Protein AF-A0A538KHG0-F1 (afdb_monomer_lite)

Secondary structure (DSSP, 8-state):
--PPPP------------PPP--PPPPEEEEEEET-TT-EEEEE-TTS--EEEEPPTTSEEEEE--TT-EEEEEEEE-TTSBEEEEEE-EE-SSSEEE-EEESS-EEEEEEEE-SSSEEE---GGGB--SS-EEB-TTS-BTTTTTTT----TT--HHHHHTTT-SGGGSTT--SS-SS--GGG-S-TT-SSS-GGG-TTS----TTEEEEEEEEGGG---TTTS---HHHHHHHHHHHEEEEEEE-SGGGTTPPEEEEEEE-TT-TTTSTTT---EE-SSTTS-GGGTTSBGGG--SSSSSSPEEPEEEEEETTEEEEEEEEE----TTT--TTBEEEEEEEETT--EEEEEE--S--BPPPEEEEETTEEP-SS--TTSTTBTTB-EE-SSSEEEEEEEPPEEPPPBTB-S-EE--S-EEEE--EETTS-S------GGGEES--TTEEEPP--S-HHHHHHS-EEE-PPPBS--TT-EEEEEEEHHHHHHHTT---TT-EEEEEEEEE---BTTB--EEEEEEEEE-TTPPP----S----S--------SSPPP-EEEEEEEEEEETTEEEEEEEEEE-SSSPBPSEEEEEEETTEEEEEEE--B-TT-EEEEEEEESS-STT-EEEEETTTT--S--S-TTSSEEEEE-

pLDDT: mean 82.91, std 17.17, range [23.83, 98.44]

Foldseek 3Di:
DDDDDDDDDDDDDDDDPPDDPDDDPAFWEWEFEAPQQQKKKWWAAQLQQIDIDGQHRRRIDIGGQDPRLAFTFIWIAHLQLFTQATEFLADLDPQWTFGGFRSGHFYQYYWYDDRQYIYTPTDPNGTDNPAIAGHDPVHHQQCRLQLALAQAPPQPQVVQVVVQDALSRGQQPQRSRSRHGQQSHQCSSRRNHGLLLDPVHSHHFQQKAKEFADALLLFDACLQDNDDQQNQQQSLLFGIKIKRWHPCVNVVPFDFPWKFKCLRNQQQFHFPRHVKAFALDLQDDPVRHRPRQNVCDPPPPRTRTQDWRALSPVRHIIRMTMIRSNGGPVRDDWSNKMWMWTQGPVGIGTGIHTDNFADKGFKHWQDKPNHGFHPSDDCCTEFHLNHYAEDPDQKIKTKIFAIWGADRRVDDGIKRAASWFKAKFKDWVPDDPDGQFQAPVQKAPWDPQKDFDDDDPDPPCCRGRGITGRDHIDDDHNVDITIIMGRRQVSCVVVVHHLEQTKMKIWIWIWHDAHVNGTYIHTYIGIYGYHNHDRDDDPPDDDDDRDRDDDRDDPKFWAWAKADWDWDDDPQKIKTKIKIFTQIQAKDAKAWKWKDWPQGIDIDTGHIAGHGGMDMDMDMDNHGLAQIKIKIFARVVVPGDHPDSPRRMDIDRD

Structure (mmCIF, N/CA/C/O backbone):
data_AF-A0A538KHG0-F1
#
_entry.id   AF-A0A538KHG0-F1
#
loop_
_atom_site.group_PDB
_atom_site.id
_atom_site.type_symbol
_atom_site.label_atom_id
_atom_site.label_alt_id
_atom_site.label_comp_id
_atom_site.label_asym_id
_atom_site.label_entity_id
_atom_site.label_seq_id
_atom_site.pdbx_PDB_ins_code
_atom_site.Cartn_x
_atom_site.Cartn_y
_atom_site.Cartn_z
_atom_site.occupancy
_atom_site.B_iso_or_equiv
_atom_site.auth_seq_id
_atom_site.auth_comp_id
_atom_site.auth_asym_id
_atom_site.auth_atom_id
_atom_site.pdbx_PDB_model_num
ATOM 1 N N . MET A 1 1 ? 9.949 61.136 -77.226 1.00 37.31 1 MET A N 1
ATOM 2 C CA . MET A 1 1 ? 9.213 60.407 -78.277 1.00 37.31 1 MET A CA 1
ATOM 3 C C . MET A 1 1 ? 10.132 59.327 -78.855 1.00 37.31 1 MET A C 1
ATOM 5 O O . MET A 1 1 ? 10.777 59.582 -79.852 1.00 37.31 1 MET A O 1
ATOM 9 N N . ILE A 1 2 ? 10.261 58.168 -78.195 1.00 33.50 2 ILE A N 1
ATOM 10 C CA . ILE A 1 2 ? 10.776 56.910 -78.778 1.00 33.50 2 ILE A CA 1
ATOM 11 C C . ILE A 1 2 ? 10.005 55.787 -78.075 1.00 33.50 2 ILE A C 1
ATOM 13 O O . ILE A 1 2 ? 10.094 55.635 -76.857 1.00 33.50 2 ILE A O 1
ATOM 17 N N . ALA A 1 3 ? 9.168 55.086 -78.836 1.00 31.41 3 ALA A N 1
ATOM 18 C CA . ALA A 1 3 ? 8.244 54.068 -78.355 1.00 31.41 3 ALA A CA 1
ATOM 19 C C . ALA A 1 3 ? 8.969 52.742 -78.072 1.00 31.41 3 ALA A C 1
ATOM 21 O O . ALA A 1 3 ? 9.707 52.231 -78.914 1.00 31.41 3 ALA A O 1
ATOM 22 N N . ARG A 1 4 ? 8.728 52.179 -76.883 1.00 32.28 4 ARG A N 1
ATOM 23 C CA . ARG A 1 4 ? 9.159 50.838 -76.470 1.00 32.28 4 ARG A CA 1
ATOM 24 C C . ARG A 1 4 ? 8.165 49.799 -76.994 1.00 32.28 4 ARG A C 1
ATOM 26 O O . ARG A 1 4 ? 6.970 49.911 -76.740 1.00 32.28 4 ARG A O 1
ATOM 33 N N . ARG A 1 5 ? 8.665 48.774 -77.688 1.00 35.75 5 ARG A N 1
ATOM 34 C CA . ARG A 1 5 ? 7.927 47.540 -77.992 1.00 35.75 5 ARG A CA 1
ATOM 35 C C . ARG A 1 5 ? 8.192 46.515 -76.889 1.00 35.75 5 ARG A C 1
ATOM 37 O O . ARG A 1 5 ? 9.342 46.233 -76.569 1.00 35.75 5 ARG A O 1
ATOM 44 N N . HIS A 1 6 ? 7.111 45.989 -76.323 1.00 32.28 6 HIS A N 1
ATOM 45 C CA . HIS A 1 6 ? 7.100 44.909 -75.345 1.00 32.28 6 HIS A CA 1
ATOM 46 C C . HIS A 1 6 ? 7.329 43.556 -76.032 1.00 32.28 6 HIS A C 1
ATOM 48 O O . HIS A 1 6 ? 6.653 43.246 -77.012 1.00 32.28 6 HIS A O 1
ATOM 54 N N . LEU A 1 7 ? 8.239 42.746 -75.488 1.00 29.62 7 LEU A N 1
ATOM 55 C CA . LEU A 1 7 ? 8.302 41.306 -75.728 1.00 29.62 7 LEU A CA 1
ATOM 56 C C . LEU A 1 7 ? 8.031 40.611 -74.388 1.00 29.62 7 LEU A C 1
ATOM 58 O O . LEU A 1 7 ? 8.713 40.871 -73.398 1.00 29.62 7 LEU A O 1
ATOM 62 N N . VAL A 1 8 ? 6.988 39.788 -74.364 1.00 33.00 8 VAL A N 1
ATOM 63 C CA . VAL A 1 8 ? 6.549 38.986 -73.219 1.00 33.00 8 VAL A CA 1
ATOM 64 C C . VAL A 1 8 ? 7.422 37.733 -73.147 1.00 33.00 8 VAL A C 1
ATOM 66 O O . VAL A 1 8 ? 7.472 36.972 -74.110 1.00 33.00 8 VAL A O 1
ATOM 69 N N . ALA A 1 9 ? 8.096 37.514 -72.017 1.00 32.75 9 ALA A N 1
ATOM 70 C CA . ALA A 1 9 ? 8.778 36.262 -71.701 1.00 32.75 9 ALA A CA 1
ATOM 71 C C . ALA A 1 9 ? 7.965 35.507 -70.638 1.00 32.75 9 ALA A C 1
ATOM 73 O O . ALA A 1 9 ? 7.729 36.026 -69.547 1.00 32.75 9 ALA A O 1
ATOM 74 N N . LEU A 1 10 ? 7.517 34.296 -70.981 1.00 31.23 10 LEU A N 1
ATOM 75 C CA . LEU A 1 10 ? 6.899 33.345 -70.057 1.00 31.23 10 LEU A CA 1
ATOM 76 C C . LEU A 1 10 ? 7.929 32.924 -68.994 1.00 31.23 10 LEU A C 1
ATOM 78 O O . LEU A 1 10 ? 8.944 32.314 -69.321 1.00 31.23 10 LEU A O 1
ATOM 82 N N . LEU A 1 11 ? 7.646 33.219 -67.725 1.00 33.72 11 LEU A N 1
ATOM 83 C CA . LEU A 1 11 ? 8.354 32.680 -66.563 1.00 33.72 11 LEU A CA 1
ATOM 84 C C . LEU A 1 11 ? 7.677 31.375 -66.127 1.00 33.72 11 LEU A C 1
ATOM 86 O O . LEU A 1 11 ? 6.580 31.388 -65.572 1.00 33.72 11 LEU A O 1
ATOM 90 N N . THR A 1 12 ? 8.340 30.243 -66.349 1.00 36.25 12 THR A N 1
ATOM 91 C CA . THR A 1 12 ? 8.031 28.984 -65.662 1.00 36.25 12 THR A CA 1
ATOM 92 C C . THR A 1 12 ? 8.538 29.072 -64.224 1.00 36.25 12 THR A C 1
ATOM 94 O O . THR A 1 12 ? 9.746 29.062 -63.986 1.00 36.25 12 THR A O 1
ATOM 97 N N . ALA A 1 13 ? 7.621 29.178 -63.262 1.00 35.97 13 ALA A N 1
ATOM 98 C CA . ALA A 1 13 ? 7.928 29.117 -61.839 1.00 35.97 13 ALA A CA 1
ATOM 99 C C . ALA A 1 13 ? 8.310 27.678 -61.449 1.00 35.97 13 ALA A C 1
ATOM 101 O O . ALA A 1 13 ? 7.453 26.811 -61.303 1.00 35.97 13 ALA A O 1
ATOM 102 N N . GLY A 1 14 ? 9.610 27.420 -61.302 1.00 35.19 14 GLY A N 1
ATOM 103 C CA . GLY A 1 14 ? 10.112 26.216 -60.649 1.00 35.19 14 GLY A CA 1
ATOM 104 C C . GLY A 1 14 ? 9.915 26.334 -59.140 1.00 35.19 14 GLY A C 1
ATOM 105 O O . GLY A 1 14 ? 10.571 27.145 -58.488 1.00 35.19 14 GLY A O 1
ATOM 106 N N . SER A 1 15 ? 9.002 25.542 -58.584 1.00 37.69 15 SER A N 1
ATOM 107 C CA . SER A 1 15 ? 8.806 25.404 -57.143 1.00 37.69 15 SER A CA 1
ATOM 108 C C . SER A 1 15 ? 10.046 24.767 -56.504 1.00 37.69 15 SER A C 1
ATOM 110 O O . SER A 1 15 ? 10.232 23.553 -56.557 1.00 37.69 15 SER A O 1
ATOM 112 N N . LEU A 1 16 ? 10.902 25.581 -55.884 1.00 37.53 16 LEU A N 1
ATOM 113 C CA . LEU A 1 16 ? 11.894 25.113 -54.918 1.00 37.53 16 LEU A CA 1
ATOM 114 C C . LEU A 1 16 ? 11.155 24.668 -53.647 1.00 37.53 16 LEU A C 1
ATOM 116 O O . LEU A 1 16 ? 10.834 25.479 -52.781 1.00 37.53 16 LEU A O 1
ATOM 120 N N . LEU A 1 17 ? 10.875 23.368 -53.545 1.00 37.75 17 LEU A N 1
ATOM 121 C CA . LEU A 1 17 ? 10.590 22.711 -52.271 1.00 37.75 17 LEU A CA 1
ATOM 122 C C . LEU A 1 17 ? 11.843 22.835 -51.395 1.00 37.75 17 LEU A C 1
ATOM 124 O O . LEU A 1 17 ? 12.819 22.111 -51.585 1.00 37.75 17 LEU A O 1
ATOM 128 N N . ALA A 1 18 ? 11.832 23.775 -50.451 1.00 39.91 18 ALA A N 1
ATOM 129 C CA . ALA A 1 18 ? 12.802 23.798 -49.369 1.00 39.91 18 ALA A CA 1
ATOM 130 C C . ALA A 1 18 ? 12.612 22.516 -48.544 1.00 39.91 18 ALA A C 1
ATOM 132 O O . ALA A 1 18 ? 11.627 22.367 -47.822 1.00 39.91 18 ALA A O 1
ATOM 133 N N . ALA A 1 19 ? 13.528 21.560 -48.703 1.00 40.06 19 ALA A N 1
ATOM 134 C CA . ALA A 1 19 ? 13.572 20.367 -47.876 1.00 40.06 19 ALA A CA 1
ATOM 135 C C . ALA A 1 19 ? 13.756 20.797 -46.414 1.00 40.06 19 ALA A C 1
ATOM 137 O O . ALA A 1 19 ? 14.766 21.411 -46.064 1.00 40.06 19 ALA A O 1
ATOM 138 N N . ALA A 1 20 ? 12.770 20.491 -45.569 1.00 37.75 20 ALA A N 1
ATOM 139 C CA . ALA A 1 20 ? 12.922 20.599 -44.127 1.00 37.75 20 ALA A CA 1
ATOM 140 C C . ALA A 1 20 ? 14.177 19.815 -43.694 1.00 37.75 20 ALA A C 1
ATOM 142 O O . ALA A 1 20 ? 14.439 18.740 -44.247 1.00 37.75 20 ALA A O 1
ATOM 143 N N . PRO A 1 21 ? 14.968 20.320 -42.731 1.00 38.97 21 PRO A N 1
ATOM 144 C CA . PRO A 1 21 ? 16.145 19.607 -42.264 1.00 38.97 21 PRO A CA 1
ATOM 145 C C . PRO A 1 21 ? 15.710 18.238 -41.736 1.00 38.97 21 PRO A C 1
ATOM 147 O O . PRO A 1 21 ? 14.887 18.139 -40.820 1.00 38.97 21 PRO A O 1
ATOM 150 N N . ALA A 1 22 ? 16.252 17.180 -42.339 1.00 38.56 22 ALA A N 1
ATOM 151 C CA . ALA A 1 22 ? 16.092 15.820 -41.856 1.00 38.56 22 ALA A CA 1
ATOM 152 C C . ALA A 1 22 ? 16.662 15.759 -40.432 1.00 38.56 22 ALA A C 1
ATOM 154 O O . ALA A 1 22 ? 17.878 15.750 -40.240 1.00 38.56 22 ALA A O 1
ATOM 155 N N . HIS A 1 23 ? 15.785 15.770 -39.427 1.00 45.41 23 HIS A N 1
ATOM 156 C CA . HIS A 1 23 ? 16.184 15.546 -38.045 1.00 45.41 23 HIS A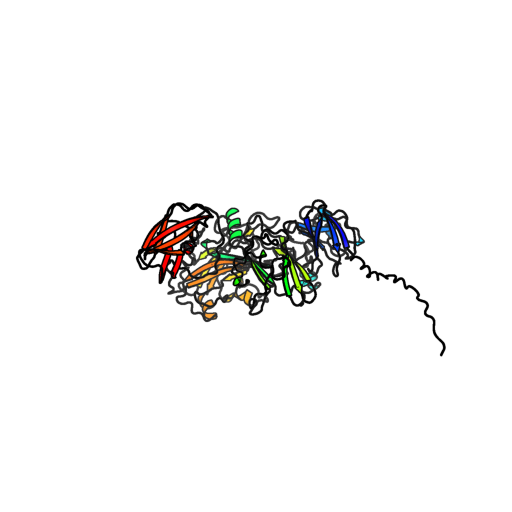 CA 1
ATOM 157 C C . HIS A 1 23 ? 16.807 14.151 -37.973 1.00 45.41 23 HIS A C 1
ATOM 159 O O . HIS A 1 23 ? 16.139 13.149 -38.239 1.00 45.41 23 HIS A O 1
ATOM 165 N N . ALA A 1 24 ? 18.104 14.080 -37.667 1.00 53.22 24 ALA A N 1
ATOM 166 C CA . ALA A 1 24 ? 18.782 12.811 -37.452 1.00 53.22 24 ALA A CA 1
ATOM 167 C C . ALA A 1 24 ? 18.023 12.030 -36.370 1.00 53.22 24 ALA A C 1
ATOM 169 O O . ALA A 1 24 ? 17.791 12.548 -35.277 1.00 53.22 24 ALA A O 1
ATOM 170 N N . ALA A 1 25 ? 17.604 10.801 -36.687 1.00 63.38 25 ALA A N 1
ATOM 171 C CA . ALA A 1 25 ? 16.849 9.974 -35.756 1.00 63.38 25 ALA A CA 1
ATOM 172 C C . ALA A 1 25 ? 17.630 9.825 -34.443 1.00 63.38 25 ALA A C 1
ATOM 174 O O . ALA A 1 25 ? 18.814 9.477 -34.465 1.00 63.38 25 ALA A O 1
ATOM 175 N N . ALA A 1 26 ? 16.963 10.070 -33.311 1.00 73.50 26 ALA A N 1
ATOM 176 C CA . ALA A 1 26 ? 17.587 9.967 -31.998 1.00 73.50 26 ALA A CA 1
ATOM 177 C C . ALA A 1 26 ? 18.289 8.601 -31.833 1.00 73.50 26 ALA A C 1
ATOM 179 O O . ALA A 1 26 ? 17.749 7.574 -32.287 1.00 73.50 26 ALA A O 1
ATOM 180 N N . PRO A 1 27 ? 19.488 8.566 -31.215 1.00 84.44 27 PRO A N 1
ATOM 181 C CA . PRO A 1 27 ? 20.173 7.316 -30.914 1.00 84.44 27 PRO A CA 1
ATOM 182 C C . PRO A 1 27 ? 19.220 6.411 -30.137 1.00 84.44 27 PRO A C 1
ATOM 184 O O . PRO A 1 27 ? 18.525 6.877 -29.247 1.00 84.44 27 PRO A O 1
ATOM 187 N N . ALA A 1 28 ? 19.152 5.131 -30.488 1.00 91.00 28 ALA A N 1
ATOM 188 C CA . ALA A 1 28 ? 18.174 4.218 -29.910 1.00 91.00 28 ALA A CA 1
ATOM 189 C C . ALA A 1 28 ? 18.801 2.869 -29.580 1.00 91.00 28 ALA A C 1
ATOM 191 O O . ALA A 1 28 ? 19.745 2.415 -30.239 1.00 91.00 28 ALA A O 1
ATOM 192 N N . VAL A 1 29 ? 18.230 2.211 -28.580 1.0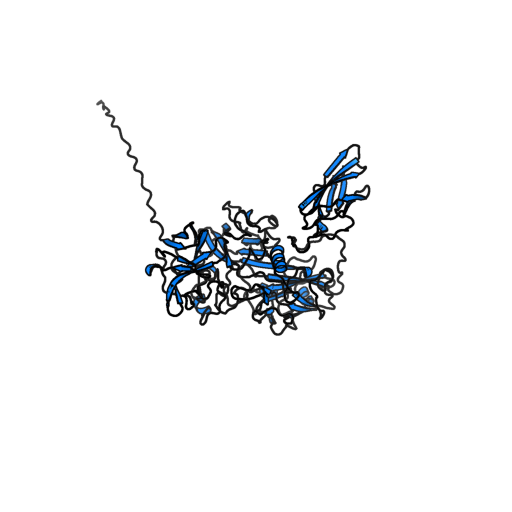0 93.06 29 VAL A N 1
ATOM 193 C CA . VAL A 1 29 ? 18.477 0.801 -28.306 1.00 93.06 29 VAL A CA 1
ATOM 194 C C . VAL A 1 29 ? 17.367 -0.013 -28.953 1.00 93.06 29 VAL A C 1
ATOM 196 O O . VAL A 1 29 ? 16.192 0.346 -28.895 1.00 93.06 29 VAL A O 1
ATOM 199 N N . THR A 1 30 ? 17.745 -1.093 -29.628 1.00 95.56 30 THR A N 1
ATOM 200 C CA . THR A 1 30 ? 16.808 -1.956 -30.360 1.00 95.56 30 THR A CA 1
ATOM 201 C C . THR A 1 30 ? 17.008 -3.410 -29.979 1.00 95.56 30 THR A C 1
ATOM 203 O O . THR A 1 30 ? 18.097 -3.815 -29.565 1.00 95.56 30 THR A O 1
ATOM 206 N N . GLY A 1 31 ? 15.970 -4.217 -30.139 1.00 95.94 31 GLY A N 1
ATOM 207 C CA . GLY A 1 31 ? 16.051 -5.645 -29.881 1.00 95.94 31 GLY A CA 1
ATOM 208 C C . GLY A 1 31 ? 14.706 -6.332 -30.027 1.00 95.94 31 GLY A C 1
ATOM 209 O O . GLY A 1 31 ? 13.736 -5.757 -30.521 1.00 95.94 31 GLY A O 1
ATOM 210 N N . THR A 1 32 ? 14.666 -7.587 -29.594 1.00 96.94 32 THR A N 1
ATOM 211 C CA . THR A 1 32 ? 13.449 -8.398 -29.595 1.00 96.94 32 THR A CA 1
ATOM 212 C C . THR A 1 32 ? 13.387 -9.222 -28.323 1.00 96.94 32 THR A C 1
ATOM 214 O O . THR A 1 32 ? 14.269 -10.051 -28.094 1.00 96.94 32 THR A O 1
ATOM 217 N N . VAL A 1 33 ? 12.352 -9.025 -27.511 1.00 96.50 33 VAL A N 1
ATOM 218 C CA . VAL A 1 33 ? 12.087 -9.855 -26.332 1.00 96.50 33 VAL A CA 1
ATOM 219 C C . VAL A 1 33 ? 11.223 -11.038 -26.751 1.00 96.50 33 VAL A C 1
ATOM 221 O O . VAL A 1 33 ? 10.037 -10.907 -27.042 1.00 96.50 33 VAL A O 1
ATOM 224 N N . ALA A 1 34 ? 11.836 -12.215 -26.841 1.00 89.94 34 ALA A N 1
ATOM 225 C CA . ALA A 1 34 ? 11.143 -13.399 -27.332 1.00 89.94 34 ALA A CA 1
ATOM 226 C C . ALA A 1 34 ? 10.061 -13.856 -26.338 1.00 89.94 34 ALA A C 1
ATOM 228 O O . ALA A 1 34 ? 10.373 -14.115 -25.179 1.00 89.94 34 ALA A O 1
ATOM 229 N N . GLY A 1 35 ? 8.821 -14.003 -26.815 1.00 90.19 35 GLY A N 1
ATOM 230 C CA . GLY A 1 35 ? 7.688 -14.471 -26.004 1.00 90.19 35 GLY A CA 1
ATOM 231 C C . GLY A 1 35 ? 7.015 -13.398 -25.141 1.00 90.19 35 GLY A C 1
ATOM 232 O O . GLY A 1 35 ? 6.169 -13.741 -24.327 1.00 90.19 35 GLY A O 1
ATOM 233 N N . ALA A 1 36 ? 7.361 -12.119 -25.319 1.00 92.38 36 ALA A N 1
ATOM 234 C CA . ALA A 1 36 ? 6.843 -11.000 -24.523 1.00 92.38 36 ALA A CA 1
ATOM 235 C C . ALA A 1 36 ? 5.933 -10.060 -25.342 1.00 92.38 36 ALA A C 1
ATOM 237 O O . ALA A 1 36 ? 6.033 -8.838 -25.253 1.00 92.38 36 ALA A O 1
ATOM 238 N N . SER A 1 37 ? 5.075 -10.617 -26.201 1.00 89.75 37 SER A N 1
ATOM 239 C CA . SER A 1 37 ? 4.129 -9.814 -26.990 1.00 89.75 37 SER A CA 1
ATOM 240 C C . SER A 1 37 ? 3.239 -8.975 -26.073 1.00 89.75 37 SER A C 1
ATOM 242 O O . SER A 1 37 ? 2.649 -9.513 -25.137 1.00 89.75 37 SER A O 1
ATOM 244 N N . GLY A 1 38 ? 3.131 -7.672 -26.347 1.00 88.56 38 GLY A N 1
ATOM 245 C CA . GLY A 1 38 ? 2.308 -6.768 -25.546 1.00 88.56 38 GLY A CA 1
ATOM 246 C C . GLY A 1 38 ? 2.839 -6.542 -24.131 1.00 88.56 38 GLY A C 1
ATOM 247 O O . GLY A 1 38 ? 2.068 -6.204 -23.251 1.00 88.56 38 GLY A O 1
ATOM 248 N N . TRP A 1 39 ? 4.124 -6.754 -23.870 1.00 96.25 39 TRP A N 1
ATOM 249 C CA . TRP A 1 39 ? 4.749 -6.299 -22.627 1.00 96.25 39 TRP A CA 1
ATOM 250 C C . TRP A 1 39 ? 5.214 -4.853 -22.782 1.00 96.25 39 TRP A C 1
ATOM 252 O O . TRP A 1 39 ? 5.313 -4.350 -23.903 1.00 96.25 39 TRP A O 1
ATOM 262 N N . THR A 1 40 ? 5.536 -4.192 -21.677 1.00 96.44 40 THR A N 1
ATOM 263 C CA . THR A 1 40 ? 6.114 -2.845 -21.698 1.00 96.44 40 THR A CA 1
ATOM 264 C C . THR A 1 40 ? 7.575 -2.917 -21.265 1.00 96.44 40 THR A C 1
ATOM 266 O O . THR A 1 40 ? 7.910 -3.552 -20.267 1.00 96.44 40 THR A O 1
ATOM 269 N N . LEU A 1 41 ? 8.460 -2.299 -22.044 1.00 96.56 41 LEU A N 1
ATOM 270 C CA . LEU A 1 41 ? 9.865 -2.114 -21.698 1.00 96.56 41 LEU A CA 1
ATOM 271 C C . LEU A 1 41 ? 10.059 -0.678 -21.214 1.00 96.56 41 LEU A C 1
ATOM 273 O O . LEU A 1 41 ? 9.709 0.259 -21.927 1.00 96.56 41 LEU A O 1
ATOM 277 N N . VAL A 1 42 ? 10.639 -0.522 -20.031 1.00 95.56 42 VAL A N 1
ATOM 278 C CA . VAL A 1 42 ? 10.900 0.764 -19.382 1.00 95.56 42 VAL A CA 1
ATOM 279 C C . VAL A 1 42 ? 12.408 1.016 -19.389 1.00 95.56 42 VAL A C 1
ATOM 281 O O . VAL A 1 42 ? 13.187 0.184 -18.921 1.00 95.56 42 VAL A O 1
ATOM 284 N N . LEU A 1 43 ? 12.835 2.149 -19.940 1.00 94.94 43 LEU A N 1
ATOM 285 C CA . LEU A 1 43 ? 14.166 2.711 -19.729 1.00 94.94 43 LEU A CA 1
ATOM 286 C C . LEU A 1 43 ? 14.119 3.545 -18.458 1.00 94.94 43 LEU A C 1
ATOM 288 O O . LEU A 1 43 ? 13.422 4.557 -18.438 1.00 94.94 43 LEU A O 1
ATOM 292 N N . LEU A 1 44 ? 14.884 3.150 -17.446 1.00 92.25 44 LEU A N 1
ATOM 293 C CA . LEU A 1 44 ? 14.910 3.821 -16.151 1.00 92.25 44 LEU A CA 1
ATOM 294 C C . LEU A 1 44 ? 16.313 4.387 -15.873 1.00 92.25 44 LEU A C 1
ATOM 296 O O . LEU A 1 44 ? 17.220 3.642 -15.486 1.00 92.25 44 LEU A O 1
ATOM 300 N N . PRO A 1 45 ? 16.549 5.681 -16.158 1.00 90.00 45 PRO A N 1
ATOM 301 C CA . PRO A 1 45 ? 17.731 6.416 -15.712 1.00 90.00 45 PRO A CA 1
ATOM 302 C C . PRO A 1 45 ? 17.799 6.504 -14.189 1.00 90.00 45 PRO A C 1
ATOM 304 O O . PRO A 1 45 ? 16.768 6.453 -13.535 1.00 90.00 45 PRO A O 1
ATOM 307 N N . ALA A 1 46 ? 18.995 6.739 -13.639 1.00 84.19 46 ALA A N 1
ATOM 308 C CA . ALA A 1 46 ? 19.188 6.897 -12.191 1.00 84.19 46 ALA A CA 1
ATOM 309 C C . ALA A 1 46 ? 18.253 7.954 -11.569 1.00 84.19 46 ALA A C 1
ATOM 311 O O . ALA A 1 46 ? 17.750 7.750 -10.475 1.00 84.19 46 ALA A O 1
ATOM 312 N N . SER A 1 47 ? 17.941 9.011 -12.327 1.00 80.25 47 SER A N 1
ATOM 313 C CA . SER A 1 47 ? 17.037 10.095 -11.935 1.00 80.25 47 SER A CA 1
ATOM 314 C C . SER A 1 47 ? 15.552 9.721 -11.847 1.00 80.25 47 SER A C 1
ATOM 316 O O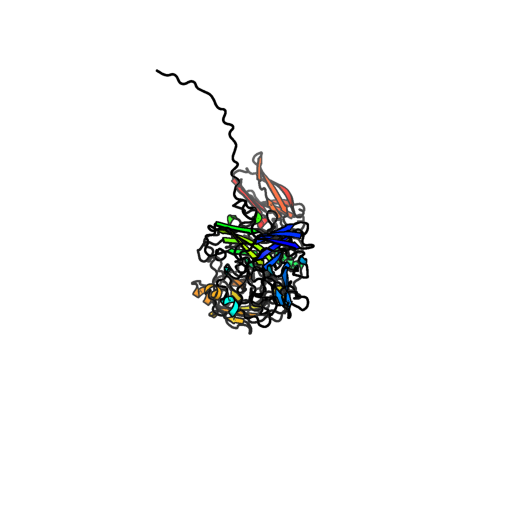 . SER A 1 47 ? 14.735 10.626 -11.763 1.00 80.25 47 SER A O 1
ATOM 318 N N . GLY A 1 48 ? 15.156 8.460 -12.040 1.00 82.19 48 GLY A N 1
ATOM 319 C CA . GLY A 1 48 ? 13.746 8.038 -12.003 1.00 82.19 48 GLY A CA 1
ATOM 320 C C . GLY A 1 48 ? 12.922 8.372 -13.253 1.00 82.19 48 GLY A C 1
ATOM 321 O O . GLY A 1 48 ? 12.041 7.607 -13.628 1.00 82.19 48 GLY A O 1
ATOM 322 N N . GLN A 1 49 ? 13.254 9.466 -13.947 1.00 86.12 49 GLN A N 1
ATOM 323 C CA . GLN A 1 49 ? 12.544 9.943 -15.141 1.00 86.12 49 GLN A CA 1
ATOM 324 C C . GLN A 1 49 ? 12.625 8.943 -16.299 1.00 86.12 49 GLN A C 1
ATOM 326 O O . GLN A 1 49 ? 13.612 8.888 -17.042 1.00 86.12 49 GLN A O 1
ATOM 331 N N . SER A 1 50 ? 11.591 8.128 -16.433 1.00 89.44 50 SER A N 1
ATOM 332 C CA . SER A 1 50 ? 11.581 6.976 -17.310 1.00 89.44 50 SER A CA 1
ATOM 333 C C . SER A 1 50 ? 11.042 7.294 -18.702 1.00 89.44 50 SER A C 1
ATOM 335 O O . SER A 1 50 ? 10.456 8.339 -18.975 1.00 89.44 50 SER A O 1
ATOM 337 N N . SER A 1 51 ? 11.274 6.363 -19.622 1.00 90.62 51 SER A N 1
ATOM 338 C CA . SER A 1 51 ? 10.558 6.315 -20.896 1.00 90.62 51 SER A CA 1
ATOM 339 C C . SER A 1 51 ? 10.177 4.878 -21.196 1.00 90.62 51 SER A C 1
ATOM 341 O O . SER A 1 51 ? 10.931 3.950 -20.891 1.00 90.62 51 SER A O 1
ATOM 343 N N . THR A 1 52 ? 9.012 4.677 -21.798 1.00 92.25 52 THR A N 1
ATOM 344 C CA . THR A 1 52 ? 8.446 3.344 -21.997 1.00 92.25 52 THR A CA 1
ATOM 345 C C . THR A 1 52 ? 8.220 3.051 -23.477 1.00 92.25 52 THR A C 1
ATOM 347 O O . THR A 1 52 ? 8.101 3.945 -24.316 1.00 92.25 52 THR A O 1
ATOM 350 N N . VAL A 1 53 ? 8.199 1.767 -23.832 1.00 93.75 53 VAL A N 1
ATOM 351 C CA . VAL A 1 53 ? 7.758 1.307 -25.150 1.00 93.75 53 VAL A CA 1
ATOM 352 C C . VAL A 1 53 ? 6.981 0.006 -25.014 1.00 93.75 53 VAL A C 1
ATOM 354 O O . VAL A 1 53 ? 7.436 -0.949 -24.377 1.00 93.75 53 VAL A O 1
ATOM 357 N N . ARG A 1 54 ? 5.807 -0.057 -25.647 1.00 94.94 54 ARG A N 1
ATOM 358 C CA . ARG A 1 54 ? 5.065 -1.309 -25.798 1.00 94.94 54 ARG A CA 1
ATOM 359 C C . ARG A 1 54 ? 5.778 -2.191 -26.819 1.00 94.94 54 ARG A C 1
ATOM 361 O O . ARG A 1 54 ? 6.090 -1.753 -27.926 1.00 94.94 54 ARG A O 1
ATOM 368 N N . LEU A 1 55 ? 6.037 -3.439 -26.455 1.00 96.19 55 LEU A N 1
ATOM 369 C CA . LEU A 1 55 ? 6.644 -4.407 -27.357 1.00 96.19 55 LEU A CA 1
ATOM 370 C C . LEU A 1 55 ? 5.657 -4.787 -28.462 1.00 96.19 55 LEU A C 1
ATOM 372 O O . LEU A 1 55 ? 4.487 -5.075 -28.197 1.00 96.19 55 LEU A O 1
ATOM 376 N N . ALA A 1 56 ? 6.149 -4.832 -29.701 1.00 94.94 56 ALA A N 1
ATOM 377 C CA . ALA A 1 56 ? 5.364 -5.288 -30.843 1.00 94.94 56 ALA A CA 1
ATOM 378 C C . ALA A 1 56 ? 4.930 -6.759 -30.679 1.00 94.94 56 ALA A C 1
ATOM 380 O O . ALA A 1 56 ? 5.447 -7.485 -29.828 1.00 94.94 56 ALA A O 1
ATOM 381 N N . ALA A 1 57 ? 4.034 -7.240 -31.546 1.00 92.62 57 ALA A N 1
ATOM 382 C CA . ALA A 1 57 ? 3.522 -8.616 -31.489 1.00 92.62 57 ALA A CA 1
ATOM 383 C C . ALA A 1 57 ? 4.627 -9.694 -31.553 1.00 92.62 57 ALA A C 1
ATOM 385 O O . ALA A 1 57 ? 4.525 -10.757 -30.948 1.00 92.62 57 ALA A O 1
ATOM 386 N N . ASN A 1 58 ? 5.726 -9.411 -32.256 1.00 91.50 58 ASN A N 1
ATOM 387 C CA . ASN A 1 58 ? 6.899 -10.286 -32.324 1.00 91.50 58 ASN A CA 1
ATOM 388 C C . ASN A 1 58 ? 7.934 -10.020 -31.208 1.00 91.50 58 ASN A C 1
ATOM 390 O O . ASN A 1 58 ? 9.023 -10.590 -31.238 1.00 91.50 58 ASN A O 1
ATOM 394 N N . GLY A 1 59 ? 7.623 -9.140 -30.253 1.00 95.12 59 GLY A N 1
ATOM 395 C CA . GLY A 1 59 ? 8.500 -8.707 -29.166 1.00 95.12 59 GLY A CA 1
ATOM 396 C C . GLY A 1 59 ? 9.530 -7.645 -29.555 1.00 95.12 59 GLY A C 1
ATOM 397 O O . GLY A 1 59 ? 10.407 -7.331 -28.748 1.00 95.12 59 GLY A O 1
ATOM 398 N N . ALA A 1 60 ? 9.498 -7.129 -30.788 1.00 96.00 60 ALA A N 1
ATOM 399 C CA . ALA A 1 60 ? 10.448 -6.119 -31.240 1.00 96.00 60 ALA A CA 1
ATOM 400 C C . ALA A 1 60 ? 10.217 -4.770 -30.552 1.00 96.00 60 ALA A C 1
ATOM 402 O O . ALA A 1 60 ? 9.082 -4.389 -30.262 1.00 96.00 60 ALA A O 1
ATOM 403 N N . PHE A 1 61 ? 11.308 -4.035 -30.339 1.00 95.94 61 PHE A N 1
ATOM 404 C CA . PHE A 1 61 ? 11.268 -2.677 -29.812 1.00 95.94 61 PHE A CA 1
ATOM 405 C C . PHE A 1 61 ? 12.353 -1.787 -30.410 1.00 95.94 61 PHE A C 1
ATOM 407 O O . PHE A 1 61 ? 13.431 -2.238 -30.820 1.00 95.94 61 PHE A O 1
ATOM 414 N N . ARG A 1 62 ? 12.070 -0.487 -30.377 1.00 95.00 62 ARG A N 1
ATOM 415 C CA . ARG A 1 62 ? 13.028 0.595 -30.574 1.00 95.00 62 ARG A CA 1
ATOM 416 C C . ARG A 1 62 ? 12.772 1.631 -29.488 1.00 95.00 62 ARG A C 1
ATOM 418 O O . ARG A 1 62 ? 11.708 2.232 -29.471 1.00 95.00 62 ARG A O 1
ATOM 425 N N . LEU A 1 63 ? 13.756 1.837 -28.623 1.00 92.62 63 LEU A N 1
ATOM 426 C CA . LEU A 1 63 ? 13.667 2.749 -27.491 1.00 92.62 63 LEU A CA 1
ATOM 427 C C . LEU A 1 63 ? 14.676 3.888 -27.688 1.00 92.62 63 LEU A C 1
ATOM 429 O O . LEU A 1 63 ? 15.888 3.633 -27.649 1.00 92.62 63 LEU A O 1
ATOM 433 N N . PRO A 1 64 ? 14.217 5.114 -27.995 1.00 91.69 64 PRO A N 1
ATOM 434 C CA . PRO A 1 64 ? 15.088 6.276 -28.108 1.00 91.69 64 PRO A CA 1
ATOM 435 C C . PRO A 1 64 ? 15.843 6.533 -26.801 1.00 91.69 64 PRO A C 1
ATOM 437 O O . PRO A 1 64 ? 15.299 6.390 -25.713 1.00 91.69 64 PRO A O 1
ATOM 440 N N . LEU A 1 65 ? 17.109 6.918 -26.910 1.00 89.25 65 LEU A N 1
ATOM 441 C CA . LEU A 1 65 ? 17.942 7.312 -25.786 1.00 89.25 65 LEU A CA 1
ATOM 442 C C . LEU A 1 65 ? 17.919 8.834 -25.657 1.00 89.25 65 LEU A C 1
ATOM 444 O O . LEU A 1 65 ? 18.420 9.547 -26.529 1.00 89.25 65 LEU A O 1
ATOM 448 N N . GLY A 1 66 ? 17.347 9.313 -24.555 1.00 82.69 66 GLY A N 1
ATOM 449 C CA . GLY A 1 66 ? 17.364 10.720 -24.173 1.00 82.69 66 GLY A CA 1
ATOM 450 C C . GLY A 1 66 ? 18.626 11.129 -23.409 1.00 82.69 66 GLY A C 1
ATOM 451 O O . GLY A 1 66 ? 19.586 10.364 -23.242 1.00 82.69 66 GLY A O 1
ATOM 452 N N . ARG A 1 67 ? 18.613 12.363 -22.894 1.00 77.81 67 ARG A N 1
ATOM 453 C CA . ARG A 1 67 ? 19.581 12.801 -21.875 1.00 77.81 67 ARG A CA 1
ATOM 454 C C . ARG A 1 67 ? 19.437 11.896 -20.640 1.00 77.81 67 ARG A C 1
ATOM 456 O O . ARG A 1 67 ? 18.341 11.462 -20.329 1.00 77.81 67 ARG A O 1
ATOM 463 N N . GLY A 1 68 ? 20.546 11.552 -19.981 1.00 79.94 68 GLY A N 1
ATOM 464 C CA . GLY A 1 68 ? 20.527 10.639 -18.823 1.00 79.94 68 GLY A CA 1
ATOM 465 C C . GLY A 1 68 ? 20.543 9.137 -19.153 1.00 79.94 68 GLY A C 1
ATOM 466 O O . GLY A 1 68 ? 20.711 8.322 -18.254 1.00 79.94 68 GLY A O 1
ATOM 467 N N . ALA A 1 69 ? 20.498 8.737 -20.432 1.00 87.81 69 ALA A N 1
ATOM 468 C CA . ALA A 1 69 ? 20.523 7.322 -20.836 1.00 87.81 69 ALA A CA 1
ATOM 469 C C . ALA A 1 69 ? 21.791 6.541 -20.423 1.00 87.81 69 ALA A C 1
ATOM 471 O O . ALA A 1 69 ? 21.811 5.307 -20.433 1.00 87.81 69 ALA A O 1
ATOM 472 N N . ARG A 1 70 ? 22.889 7.231 -20.091 1.00 91.06 70 ARG A N 1
ATOM 473 C CA . ARG A 1 70 ? 24.098 6.583 -19.572 1.00 91.06 70 ARG A CA 1
ATOM 474 C C . ARG A 1 70 ? 23.868 6.174 -18.123 1.00 91.06 70 ARG A C 1
ATOM 476 O O . ARG A 1 70 ? 23.741 7.025 -17.257 1.00 91.06 70 ARG A O 1
ATOM 483 N N . GLY A 1 71 ? 23.950 4.877 -17.855 1.00 90.31 71 GLY A N 1
ATOM 484 C CA . GLY A 1 71 ? 23.661 4.317 -16.539 1.00 90.31 71 GLY A CA 1
ATOM 485 C C . GLY A 1 71 ? 22.216 3.864 -16.374 1.00 90.31 71 GLY A C 1
ATOM 486 O O . GLY A 1 71 ? 21.963 3.140 -15.424 1.00 90.31 71 GLY A O 1
ATOM 487 N N . ALA A 1 72 ? 21.325 4.209 -17.308 1.00 92.62 72 ALA A N 1
ATOM 488 C CA . ALA A 1 72 ? 19.945 3.750 -17.289 1.00 92.62 72 ALA A CA 1
ATOM 489 C C . ALA A 1 72 ? 19.857 2.226 -17.400 1.00 92.62 72 ALA A C 1
ATOM 491 O O . ALA A 1 72 ? 20.640 1.596 -18.122 1.00 92.62 72 ALA A O 1
ATOM 492 N N . THR A 1 73 ? 18.892 1.648 -16.704 1.00 95.31 73 THR A N 1
ATOM 493 C CA . THR A 1 73 ? 18.577 0.222 -16.751 1.00 95.31 73 THR A CA 1
ATOM 494 C C . THR A 1 73 ? 17.361 -0.024 -17.642 1.00 95.31 73 THR A C 1
ATOM 496 O O . THR A 1 73 ? 16.650 0.904 -18.029 1.00 95.31 73 THR A O 1
ATOM 499 N N . LEU A 1 74 ? 17.159 -1.282 -18.026 1.00 96.75 74 LEU A N 1
ATOM 500 C CA . LEU A 1 74 ? 15.982 -1.719 -18.766 1.00 96.75 74 LEU A CA 1
ATOM 501 C C . LEU A 1 74 ? 15.155 -2.637 -17.874 1.00 96.75 74 LEU A C 1
ATOM 503 O O . LEU A 1 74 ? 15.667 -3.653 -17.403 1.00 96.75 74 LEU A O 1
ATOM 507 N N . GLN A 1 75 ? 13.891 -2.284 -17.686 1.00 96.81 75 GLN A N 1
ATOM 508 C CA . GLN A 1 75 ? 12.941 -2.957 -16.808 1.00 96.81 75 GLN A CA 1
ATOM 509 C C . GLN A 1 75 ? 11.762 -3.477 -17.633 1.00 96.81 75 GLN A C 1
ATOM 511 O O . GLN A 1 75 ? 11.358 -2.845 -18.610 1.00 96.81 75 GLN A O 1
ATOM 516 N N . LEU A 1 76 ? 11.232 -4.651 -17.293 1.00 97.31 76 LEU A N 1
ATOM 517 C CA . LEU A 1 76 ? 10.105 -5.259 -18.003 1.00 97.31 76 LEU A CA 1
ATOM 518 C C . LEU A 1 76 ? 8.855 -5.280 -17.131 1.00 97.31 76 LEU A C 1
ATOM 520 O O . LEU A 1 76 ? 8.896 -5.748 -15.994 1.00 97.31 76 LEU A O 1
ATOM 524 N N . LEU A 1 77 ? 7.739 -4.859 -17.720 1.00 96.38 77 LEU A N 1
ATOM 525 C CA . LEU A 1 77 ? 6.398 -4.971 -17.158 1.00 96.38 77 LEU A CA 1
ATOM 526 C C . LEU A 1 77 ? 5.575 -5.942 -18.004 1.00 96.38 77 LEU A C 1
ATOM 528 O O . LEU A 1 77 ? 5.615 -5.910 -19.241 1.00 96.38 77 LEU A O 1
ATOM 532 N N . LYS A 1 78 ? 4.815 -6.808 -17.336 1.00 94.75 78 LYS A N 1
ATOM 533 C CA . LYS A 1 78 ? 3.845 -7.699 -17.977 1.00 94.75 78 LYS A CA 1
ATOM 534 C C . LYS A 1 78 ? 2.711 -6.883 -18.614 1.00 94.75 78 LYS A C 1
ATOM 536 O O . LYS A 1 78 ? 2.507 -5.725 -18.253 1.00 94.75 78 LYS A O 1
ATOM 541 N N . PRO A 1 79 ? 1.907 -7.481 -19.515 1.00 93.00 79 PRO A N 1
ATOM 542 C CA . PRO A 1 79 ? 0.754 -6.801 -20.097 1.00 93.00 79 PRO A CA 1
ATOM 543 C C . PRO A 1 79 ? -0.242 -6.309 -19.044 1.00 93.00 79 PRO A C 1
ATOM 545 O O . PRO A 1 79 ? -0.897 -5.307 -19.294 1.00 93.00 79 PRO A O 1
ATOM 548 N N . SER A 1 80 ? -0.306 -6.984 -17.889 1.00 91.62 80 SER A N 1
ATOM 549 C CA . SER A 1 80 ? -1.126 -6.618 -16.732 1.00 91.62 80 SER A CA 1
ATOM 550 C C . SER A 1 80 ? -0.618 -5.400 -15.951 1.00 91.62 80 SER A C 1
ATOM 552 O O . SER A 1 80 ? -1.270 -5.010 -15.002 1.00 91.62 80 SER A O 1
ATOM 554 N N . GLY A 1 81 ? 0.545 -4.829 -16.283 1.00 93.31 81 GLY A N 1
ATOM 555 C CA . GLY A 1 81 ? 1.178 -3.756 -15.500 1.00 93.31 81 GLY A CA 1
ATOM 556 C C . GLY A 1 81 ? 2.085 -4.245 -14.364 1.00 93.31 81 GLY A C 1
ATOM 557 O O . GLY A 1 81 ? 2.848 -3.463 -13.811 1.00 93.31 81 GLY A O 1
ATOM 558 N N . ARG A 1 82 ? 2.094 -5.549 -14.060 1.00 92.25 82 ARG A N 1
ATOM 559 C CA . ARG A 1 82 ? 2.955 -6.116 -13.011 1.00 92.25 82 ARG A CA 1
ATOM 560 C C . ARG A 1 82 ? 4.427 -6.142 -13.415 1.00 92.25 82 ARG A C 1
ATOM 562 O O . ARG A 1 82 ? 4.766 -6.627 -14.504 1.00 92.25 82 ARG A O 1
ATOM 569 N N . TYR A 1 83 ? 5.302 -5.713 -12.513 1.00 93.62 83 TYR A N 1
ATOM 570 C CA . TYR A 1 83 ? 6.744 -5.791 -12.673 1.00 93.62 83 TYR A CA 1
ATOM 571 C C . TYR A 1 83 ? 7.189 -7.241 -12.856 1.00 93.62 83 TYR A C 1
ATOM 573 O O . TYR A 1 83 ? 6.813 -8.154 -12.117 1.00 93.62 83 TYR A O 1
ATOM 581 N N . PHE A 1 84 ? 7.965 -7.474 -13.910 1.00 95.50 84 PHE A N 1
ATOM 582 C CA . PHE A 1 84 ? 8.546 -8.779 -14.184 1.00 95.50 84 PHE A CA 1
ATOM 583 C C . PHE A 1 84 ? 9.989 -8.873 -13.709 1.00 95.50 84 PHE A C 1
ATOM 585 O O . PHE A 1 84 ? 10.372 -9.921 -13.196 1.00 95.50 84 PHE A O 1
ATOM 592 N N . GLY A 1 85 ? 10.788 -7.827 -13.936 1.00 95.62 85 GLY A N 1
ATOM 593 C CA . GLY A 1 85 ? 12.200 -7.817 -13.575 1.00 95.62 85 GLY A CA 1
ATOM 594 C C . GLY A 1 85 ? 13.117 -7.078 -14.553 1.00 95.62 85 GLY A C 1
ATOM 595 O O . GLY A 1 85 ? 12.678 -6.615 -15.615 1.00 95.62 85 GLY A O 1
ATOM 596 N N . PRO A 1 86 ? 14.420 -7.028 -14.236 1.00 97.31 86 PRO A N 1
ATOM 597 C CA . PRO A 1 86 ? 15.416 -6.298 -15.009 1.00 97.31 86 PRO A CA 1
ATOM 598 C C . PRO A 1 86 ? 15.898 -7.074 -16.241 1.00 97.31 86 PRO A C 1
ATOM 600 O O . PRO A 1 86 ? 15.837 -8.307 -16.313 1.00 97.31 86 PRO A O 1
ATOM 603 N N . VAL A 1 87 ? 16.465 -6.352 -17.211 1.00 97.69 87 VAL A N 1
ATOM 604 C CA . VAL A 1 87 ? 17.192 -6.932 -18.347 1.00 97.69 87 VAL A CA 1
ATOM 605 C C . VAL A 1 87 ? 18.697 -6.920 -18.070 1.00 97.69 87 VAL A C 1
ATOM 607 O O . VAL A 1 87 ? 19.365 -5.889 -18.102 1.00 97.69 87 VAL A O 1
ATOM 610 N N . VAL A 1 88 ? 19.268 -8.106 -17.883 1.00 97.69 88 VAL A N 1
ATOM 611 C CA . VAL A 1 88 ? 20.712 -8.325 -17.786 1.00 97.69 88 VAL A CA 1
ATOM 612 C C . VAL A 1 88 ? 21.351 -8.222 -19.168 1.00 97.69 88 VAL A C 1
ATOM 614 O O . VAL A 1 88 ? 21.022 -8.971 -20.086 1.00 97.69 88 VAL A O 1
ATOM 617 N N . LEU A 1 89 ? 22.327 -7.333 -19.313 1.00 96.25 89 LEU A N 1
ATOM 618 C CA . LEU A 1 89 ? 23.020 -7.042 -20.569 1.00 96.25 89 LEU A CA 1
ATOM 619 C C . LEU A 1 89 ? 24.292 -7.881 -20.770 1.00 96.25 89 LEU A C 1
ATOM 621 O O . LEU A 1 89 ? 24.839 -7.946 -21.873 1.00 96.25 89 LEU A O 1
ATOM 625 N N . GLY A 1 90 ? 24.788 -8.521 -19.710 1.00 93.62 90 GLY A N 1
ATOM 626 C CA . GLY A 1 90 ? 25.930 -9.427 -19.777 1.00 93.62 90 GLY A CA 1
ATOM 627 C C . GLY A 1 90 ? 26.477 -9.822 -18.408 1.00 93.62 90 GLY A C 1
ATOM 628 O O . GLY A 1 90 ? 26.095 -9.270 -17.380 1.00 93.62 90 GLY A O 1
ATOM 629 N N . ARG A 1 91 ? 27.414 -10.778 -18.393 1.00 92.81 91 ARG A N 1
ATOM 630 C CA . ARG A 1 91 ? 28.105 -11.211 -17.168 1.00 92.81 91 ARG A CA 1
ATOM 631 C C . ARG A 1 91 ? 29.305 -10.311 -16.862 1.00 92.81 91 ARG A C 1
ATOM 633 O O . ARG A 1 91 ? 30.099 -10.020 -17.758 1.00 92.81 91 ARG A O 1
ATOM 640 N N . ALA A 1 92 ? 29.460 -9.942 -15.592 1.00 88.94 92 ALA A N 1
ATOM 641 C CA . ALA A 1 92 ? 30.647 -9.265 -15.066 1.00 88.94 92 ALA A CA 1
ATOM 642 C C . ALA A 1 92 ? 31.671 -10.254 -14.466 1.00 88.94 92 ALA A C 1
ATOM 644 O O . ALA A 1 92 ? 32.843 -9.913 -14.316 1.00 88.94 92 ALA A O 1
ATOM 645 N N . GLY A 1 93 ? 31.246 -11.494 -14.190 1.00 86.75 93 GLY A N 1
ATOM 646 C CA . GLY A 1 93 ? 32.049 -12.520 -13.515 1.00 86.75 93 GLY A CA 1
ATOM 647 C C . GLY A 1 93 ? 31.918 -12.441 -11.990 1.00 86.75 93 GLY A C 1
ATOM 648 O O . GLY A 1 93 ? 31.383 -11.469 -11.470 1.00 86.75 93 GLY A O 1
ATOM 649 N N . ARG A 1 94 ? 32.383 -13.479 -11.275 1.00 86.81 94 ARG A N 1
ATOM 650 C CA . ARG A 1 94 ? 32.353 -13.563 -9.795 1.00 86.81 94 ARG A CA 1
ATOM 651 C C . ARG A 1 94 ? 30.961 -13.310 -9.179 1.00 86.81 94 ARG A C 1
ATOM 653 O O . ARG A 1 94 ? 30.849 -12.535 -8.239 1.00 86.81 94 ARG A O 1
ATOM 660 N N . GLY A 1 95 ? 29.914 -13.923 -9.740 1.00 91.94 95 GLY A N 1
ATOM 661 C CA . GLY A 1 95 ? 28.541 -13.747 -9.239 1.00 91.94 95 GLY A CA 1
ATOM 662 C C . GLY A 1 95 ? 27.991 -12.333 -9.445 1.00 91.94 95 GLY A C 1
ATOM 663 O O . GLY A 1 95 ? 27.305 -11.805 -8.583 1.00 91.94 95 GLY A O 1
ATOM 664 N N . ARG A 1 96 ? 28.356 -11.670 -10.552 1.00 94.19 96 ARG A N 1
ATOM 665 C CA . ARG A 1 96 ? 27.880 -10.319 -10.880 1.00 94.19 96 ARG A CA 1
ATOM 666 C C . ARG A 1 96 ? 27.473 -10.181 -12.340 1.00 94.19 96 ARG A C 1
ATOM 668 O O . ARG A 1 96 ? 28.038 -10.838 -13.230 1.00 94.19 96 ARG A O 1
ATOM 675 N N . VAL A 1 97 ? 26.540 -9.271 -12.594 1.00 96.38 97 VAL A N 1
ATOM 676 C CA . VAL A 1 97 ? 25.969 -8.994 -13.918 1.00 96.38 97 VAL A CA 1
ATOM 677 C C . VAL A 1 97 ? 25.867 -7.498 -14.199 1.00 96.38 97 VAL A C 1
ATOM 679 O O . VAL A 1 97 ? 25.775 -6.679 -13.293 1.00 96.38 97 VAL A O 1
ATOM 682 N N . PHE A 1 98 ? 25.910 -7.132 -15.478 1.00 96.19 98 PHE A N 1
ATOM 683 C CA . PHE A 1 98 ? 25.696 -5.758 -15.920 1.00 96.19 98 PHE A CA 1
ATOM 684 C C . PHE A 1 98 ? 24.233 -5.564 -16.316 1.00 96.19 98 PHE A C 1
ATOM 686 O O . PHE A 1 98 ? 23.735 -6.295 -17.172 1.00 96.19 98 PHE A O 1
ATOM 693 N N . THR A 1 99 ? 23.582 -4.557 -15.743 1.00 95.44 99 THR A N 1
ATOM 694 C CA . THR A 1 99 ? 22.184 -4.166 -16.017 1.00 95.44 99 THR A CA 1
ATOM 695 C C . THR A 1 99 ? 22.084 -2.794 -16.694 1.00 95.44 99 THR A C 1
ATOM 697 O O . THR A 1 99 ? 21.101 -2.500 -17.368 1.00 95.44 99 THR A O 1
ATOM 700 N N . ALA A 1 100 ? 23.126 -1.965 -16.582 1.00 94.94 100 ALA A N 1
ATOM 701 C CA . ALA A 1 100 ? 23.116 -0.581 -17.044 1.00 94.94 100 ALA A CA 1
ATOM 702 C C . ALA A 1 100 ? 23.630 -0.391 -18.485 1.00 94.94 100 ALA A C 1
ATOM 704 O O . ALA A 1 100 ? 24.650 -0.953 -18.906 1.00 94.94 100 ALA A O 1
ATOM 705 N N . LEU A 1 101 ? 22.968 0.495 -19.227 1.00 94.81 101 LEU A N 1
ATOM 706 C CA . LEU A 1 101 ? 23.338 0.925 -20.572 1.00 94.81 101 LEU A CA 1
ATOM 707 C C . LEU A 1 101 ? 24.472 1.954 -20.547 1.00 94.81 101 LEU A C 1
ATOM 709 O O . LEU A 1 101 ? 24.596 2.783 -19.645 1.00 94.81 101 LEU A O 1
ATOM 713 N N . SER A 1 102 ? 25.303 1.954 -21.588 1.00 93.31 102 SER A N 1
ATOM 714 C CA . SER A 1 102 ? 26.381 2.940 -21.755 1.00 93.31 102 SER A CA 1
ATOM 715 C C . SER A 1 102 ? 25.891 4.332 -22.178 1.00 93.31 102 SER A C 1
ATOM 717 O O . SER A 1 102 ? 26.683 5.275 -22.178 1.00 93.31 102 SER A O 1
ATOM 719 N N . GLY A 1 103 ? 24.615 4.456 -22.563 1.00 91.31 103 GLY A N 1
ATOM 720 C CA . GLY A 1 103 ? 24.034 5.648 -23.190 1.00 91.31 103 GLY A CA 1
ATOM 721 C C . GLY A 1 103 ? 24.301 5.757 -24.697 1.00 91.31 103 GLY A C 1
ATOM 722 O O . GLY A 1 103 ? 23.960 6.766 -25.306 1.00 91.31 103 GLY A O 1
ATOM 723 N N . ARG A 1 104 ? 24.918 4.743 -25.318 1.00 91.12 104 ARG A N 1
ATOM 724 C CA . ARG A 1 104 ? 25.131 4.685 -26.773 1.00 91.12 104 ARG A CA 1
ATOM 725 C C . ARG A 1 104 ? 24.063 3.828 -27.441 1.00 91.12 104 ARG A C 1
ATOM 727 O O . ARG A 1 104 ? 23.643 2.816 -26.884 1.00 91.12 104 ARG A O 1
ATOM 734 N N . ALA A 1 105 ? 23.692 4.200 -28.666 1.00 87.81 105 ALA A N 1
ATOM 735 C CA . ALA A 1 105 ? 22.830 3.378 -29.507 1.00 87.81 105 ALA A CA 1
ATOM 736 C C . ALA A 1 105 ? 23.427 1.976 -29.711 1.00 87.81 105 ALA A C 1
ATOM 738 O O . ALA A 1 105 ? 24.647 1.807 -29.804 1.00 87.81 105 ALA A O 1
ATOM 739 N N . GLY A 1 106 ? 22.563 0.969 -29.812 1.00 88.12 106 GLY A N 1
ATOM 740 C CA . GLY A 1 106 ? 23.001 -0.405 -30.016 1.00 88.12 106 GLY A CA 1
ATOM 741 C C . GLY A 1 106 ? 21.851 -1.388 -30.176 1.00 88.12 106 GLY A C 1
ATOM 742 O O . GLY A 1 106 ? 20.773 -1.216 -29.611 1.00 88.12 106 GLY A O 1
ATOM 743 N N . ALA A 1 107 ? 22.092 -2.445 -30.945 1.00 92.94 107 ALA A N 1
ATOM 744 C CA . ALA A 1 107 ? 21.184 -3.579 -31.026 1.00 92.94 107 ALA A CA 1
ATOM 745 C C . ALA A 1 107 ? 21.527 -4.577 -29.912 1.00 92.94 107 ALA A C 1
ATOM 747 O O . ALA A 1 107 ? 22.598 -5.182 -29.932 1.00 92.94 107 ALA A O 1
ATOM 748 N N . LEU A 1 108 ? 20.625 -4.765 -28.947 1.00 93.94 108 LEU A N 1
ATOM 749 C CA . LEU A 1 108 ? 20.748 -5.802 -27.912 1.00 93.94 108 LEU A CA 1
ATOM 750 C C . LEU A 1 108 ? 20.519 -7.208 -28.479 1.00 93.94 108 LEU A C 1
ATOM 752 O O . LEU A 1 108 ? 20.855 -8.204 -27.837 1.00 93.94 108 LEU A O 1
ATOM 756 N N . GLY A 1 109 ? 19.948 -7.283 -29.684 1.00 92.31 109 GLY A N 1
ATOM 757 C CA . GLY A 1 109 ? 19.582 -8.526 -30.341 1.00 92.31 109 GLY A CA 1
ATOM 758 C C . GLY A 1 109 ? 18.408 -9.200 -29.637 1.00 92.31 109 GLY A C 1
ATOM 759 O O . GLY A 1 109 ? 17.448 -8.546 -29.224 1.00 92.31 109 GLY A O 1
ATOM 760 N N . ARG A 1 110 ? 18.480 -10.528 -29.519 1.00 95.38 110 ARG A N 1
ATOM 761 C CA . ARG A 1 110 ? 17.444 -11.325 -28.860 1.00 95.38 110 ARG A CA 1
ATOM 762 C C . ARG A 1 110 ? 17.601 -11.256 -27.343 1.00 95.38 110 ARG A C 1
ATOM 764 O O . ARG A 1 110 ? 18.601 -11.729 -26.802 1.00 95.38 110 ARG A O 1
ATOM 771 N N . VAL A 1 111 ? 16.572 -10.739 -26.686 1.00 96.88 111 VAL A N 1
ATOM 772 C CA . VAL A 1 111 ? 16.385 -10.747 -25.238 1.00 96.88 111 VAL A CA 1
ATOM 773 C C . VAL A 1 111 ? 15.556 -11.981 -24.873 1.00 96.88 111 VAL A C 1
ATOM 775 O O . VAL A 1 111 ? 14.510 -12.241 -25.473 1.00 96.88 111 VAL A O 1
ATOM 778 N N . LYS A 1 112 ? 16.053 -12.795 -23.942 1.00 96.69 112 LYS A N 1
ATOM 779 C CA . LYS A 1 112 ? 15.416 -14.040 -23.497 1.00 96.69 112 LYS A CA 1
ATOM 780 C C . LYS A 1 112 ? 14.855 -13.869 -22.094 1.00 96.69 112 LYS A C 1
ATOM 782 O O . LYS A 1 112 ? 15.594 -13.455 -21.205 1.00 96.69 112 LYS A O 1
ATOM 787 N N . LEU A 1 113 ? 13.592 -14.232 -21.906 1.00 96.75 113 LEU A N 1
ATOM 788 C CA . LEU A 1 113 ? 12.961 -14.271 -20.591 1.00 96.75 113 LEU A CA 1
ATOM 789 C C . LEU A 1 113 ? 13.561 -15.399 -19.737 1.00 96.75 113 LEU A C 1
ATOM 791 O O . LEU A 1 113 ? 13.835 -16.491 -20.239 1.00 96.75 113 LEU A O 1
ATOM 795 N N . GLY A 1 114 ? 13.770 -15.109 -18.458 1.00 94.56 114 GLY A N 1
ATOM 796 C CA . GLY A 1 114 ? 14.074 -16.060 -17.393 1.00 94.56 114 GLY A CA 1
ATOM 797 C C . GLY A 1 114 ? 13.011 -15.993 -16.292 1.00 94.56 114 GLY A C 1
ATOM 798 O O . GLY A 1 114 ? 11.917 -15.479 -16.503 1.00 94.56 114 GLY A O 1
ATOM 799 N N . ALA A 1 115 ? 13.319 -16.506 -15.102 1.00 92.56 115 ALA A N 1
ATOM 800 C CA . ALA A 1 115 ? 12.416 -16.432 -13.954 1.00 92.56 115 ALA A CA 1
ATOM 801 C C . ALA A 1 115 ? 12.580 -15.090 -13.216 1.00 92.56 115 ALA A C 1
ATOM 803 O O . ALA A 1 115 ? 13.494 -14.946 -12.403 1.00 92.56 115 ALA A O 1
ATOM 804 N N . GLY A 1 116 ? 11.720 -14.115 -13.527 1.00 93.56 116 GLY A N 1
ATOM 805 C CA . GLY A 1 116 ? 11.713 -12.792 -12.885 1.00 93.56 116 GLY A CA 1
ATOM 806 C C . GLY A 1 116 ? 12.808 -11.832 -13.371 1.00 93.56 116 GLY A C 1
ATOM 807 O O . GLY A 1 116 ? 13.192 -10.920 -12.651 1.00 93.56 116 GLY A O 1
ATOM 808 N N . TYR A 1 117 ? 13.383 -12.086 -14.549 1.00 96.94 117 TYR A N 1
ATOM 809 C CA . TYR A 1 117 ? 14.367 -11.231 -15.225 1.00 96.94 117 TYR A CA 1
ATOM 810 C C . TYR A 1 117 ? 14.478 -11.630 -16.698 1.00 96.94 117 TYR A C 1
ATOM 812 O O . TYR A 1 117 ? 13.975 -12.680 -17.110 1.00 96.94 117 TYR A O 1
ATOM 820 N N . ALA A 1 118 ? 15.186 -10.841 -17.501 1.00 97.62 118 ALA A N 1
ATOM 821 C CA . ALA A 1 118 ? 15.543 -11.207 -18.866 1.00 97.62 118 ALA A CA 1
ATOM 822 C C . ALA A 1 118 ? 17.043 -11.050 -19.131 1.00 97.62 118 ALA A C 1
ATOM 824 O O . ALA A 1 118 ? 17.749 -10.343 -18.422 1.00 97.62 118 ALA A O 1
ATOM 825 N N . THR A 1 119 ? 17.551 -11.709 -20.173 1.00 96.75 119 THR A N 1
ATOM 826 C CA . THR A 1 119 ? 18.968 -11.654 -20.560 1.00 96.75 119 THR A CA 1
ATOM 827 C C . THR A 1 119 ? 19.137 -11.273 -22.021 1.00 96.75 119 THR A C 1
ATOM 829 O O . THR A 1 119 ? 18.483 -11.820 -22.908 1.00 96.75 119 THR A O 1
ATOM 832 N N . ALA A 1 120 ? 20.071 -10.370 -22.285 1.00 94.94 120 ALA A N 1
ATOM 833 C CA . ALA A 1 120 ? 20.521 -9.986 -23.610 1.00 94.94 120 ALA A CA 1
ATOM 834 C C . ALA A 1 120 ? 22.008 -10.319 -23.771 1.00 94.94 120 ALA A C 1
ATOM 836 O O . ALA A 1 120 ? 22.798 -10.209 -22.833 1.00 94.94 120 ALA A O 1
ATOM 837 N N . LYS A 1 121 ? 22.425 -10.679 -24.989 1.00 87.25 121 LYS A N 1
ATOM 838 C CA . LYS A 1 121 ? 23.850 -10.710 -25.359 1.00 87.25 121 LYS A CA 1
ATOM 839 C C . LYS A 1 121 ? 24.237 -9.353 -25.938 1.00 87.25 121 LYS A C 1
ATOM 841 O O . LYS A 1 121 ? 24.526 -9.244 -27.127 1.00 87.25 121 LYS A O 1
ATOM 846 N N . ALA A 1 122 ? 24.185 -8.317 -25.105 1.00 91.81 122 ALA A N 1
ATOM 847 C CA . ALA A 1 122 ? 24.387 -6.956 -25.573 1.00 91.81 122 ALA A CA 1
ATOM 848 C C . ALA A 1 122 ? 25.834 -6.743 -26.069 1.00 91.81 122 ALA A C 1
ATOM 850 O O . ALA A 1 122 ? 26.793 -7.247 -25.468 1.00 91.81 122 ALA A O 1
ATOM 851 N N . PRO A 1 123 ? 26.032 -5.984 -27.160 1.00 90.56 123 PRO A N 1
ATOM 852 C CA . PRO A 1 123 ? 27.364 -5.670 -27.652 1.00 90.56 123 PRO A CA 1
ATOM 853 C C . PRO A 1 123 ? 28.101 -4.795 -26.633 1.00 90.56 123 PRO A C 1
ATOM 855 O O . PRO A 1 123 ? 27.516 -3.891 -26.038 1.00 90.56 123 PRO A O 1
ATOM 858 N N . LYS A 1 124 ? 29.412 -5.023 -26.451 1.00 89.69 124 LYS A N 1
ATOM 859 C CA . LYS A 1 124 ? 30.221 -4.326 -25.427 1.00 89.69 124 LYS A CA 1
ATOM 860 C C . LYS A 1 124 ? 30.026 -2.797 -25.404 1.00 89.69 124 LYS A C 1
ATOM 862 O O . LYS A 1 124 ? 29.956 -2.267 -24.300 1.00 89.69 124 LYS A O 1
ATOM 867 N N . PRO A 1 125 ? 29.920 -2.086 -26.549 1.00 89.19 125 PRO A N 1
ATOM 868 C CA . PRO A 1 125 ? 29.715 -0.638 -26.558 1.00 89.19 125 PRO A CA 1
ATOM 869 C C . PRO A 1 125 ? 28.367 -0.165 -26.001 1.00 89.19 125 PRO A C 1
ATOM 871 O O . PRO A 1 125 ? 28.287 0.995 -25.610 1.00 89.19 125 PRO A O 1
ATOM 874 N N . ALA A 1 126 ? 27.336 -1.015 -25.962 1.00 90.44 126 ALA A N 1
ATOM 875 C CA . ALA A 1 126 ? 26.010 -0.686 -25.426 1.00 90.44 126 ALA A CA 1
ATOM 876 C C . ALA A 1 126 ? 25.916 -0.880 -23.901 1.00 90.44 126 ALA A C 1
ATOM 878 O O . ALA A 1 126 ? 24.972 -0.406 -23.277 1.00 90.44 126 ALA A O 1
ATOM 879 N N . VAL A 1 127 ? 26.897 -1.551 -23.289 1.00 93.81 127 VAL A N 1
ATOM 880 C CA . VAL A 1 127 ? 26.881 -1.920 -21.867 1.00 93.81 127 VAL A CA 1
ATOM 881 C C . VAL A 1 127 ? 27.778 -0.991 -21.062 1.00 93.81 127 VAL A C 1
ATOM 883 O O . VAL A 1 127 ? 28.961 -0.824 -21.375 1.00 93.81 127 VAL A O 1
ATOM 886 N N . ARG A 1 128 ? 27.251 -0.429 -19.974 1.00 93.38 128 ARG A N 1
ATOM 887 C CA . ARG A 1 128 ? 28.069 0.232 -18.960 1.00 93.38 128 ARG A CA 1
ATOM 888 C C . ARG A 1 128 ? 28.700 -0.839 -18.076 1.00 93.38 128 ARG A C 1
ATOM 890 O O . ARG A 1 128 ? 28.017 -1.597 -17.407 1.00 93.38 128 ARG A O 1
ATOM 897 N N . ARG A 1 129 ? 30.031 -0.899 -18.085 1.00 89.75 129 ARG A N 1
ATOM 898 C CA . ARG A 1 129 ? 30.813 -1.916 -17.355 1.00 89.75 129 ARG A CA 1
ATOM 899 C C . ARG A 1 129 ? 31.255 -1.479 -15.953 1.00 89.75 129 ARG A C 1
ATOM 901 O O . ARG A 1 129 ? 31.983 -2.206 -15.288 1.00 89.75 129 ARG A O 1
ATOM 908 N N . SER A 1 130 ? 30.861 -0.279 -15.535 1.00 84.31 130 SER A N 1
ATOM 909 C CA . SER A 1 130 ? 31.070 0.258 -14.188 1.00 84.31 130 SER A CA 1
ATOM 910 C C . SER A 1 130 ? 29.760 0.153 -13.409 1.00 84.31 130 SER A C 1
ATOM 912 O O . SER A 1 130 ? 28.758 0.686 -13.888 1.00 84.31 130 SER A O 1
ATOM 914 N N . GLY A 1 131 ? 29.780 -0.460 -12.226 1.00 78.69 131 GLY A N 1
ATOM 915 C CA . GLY A 1 131 ? 28.555 -0.826 -11.510 1.00 78.69 131 GLY A CA 1
ATOM 916 C C . GLY A 1 131 ? 27.992 -2.134 -12.067 1.00 78.69 131 GLY A C 1
ATOM 917 O O . GLY A 1 131 ? 27.756 -2.259 -13.267 1.00 78.69 131 GLY A O 1
ATOM 918 N N . ALA A 1 132 ? 27.878 -3.141 -11.209 1.00 90.50 132 ALA A N 1
ATOM 919 C CA . ALA A 1 132 ? 27.347 -4.452 -11.558 1.00 90.50 132 ALA A CA 1
ATOM 920 C C . ALA A 1 132 ? 26.520 -4.959 -10.382 1.00 90.50 132 ALA A C 1
ATOM 922 O O . ALA A 1 132 ? 27.019 -4.917 -9.254 1.00 90.50 132 ALA A O 1
ATOM 923 N N . ALA A 1 133 ? 25.327 -5.460 -10.666 1.00 93.12 133 ALA A N 1
ATOM 924 C CA . ALA A 1 133 ? 24.472 -6.095 -9.680 1.00 93.12 133 ALA A CA 1
ATOM 925 C C . ALA A 1 133 ? 25.064 -7.444 -9.253 1.00 93.12 133 ALA A C 1
ATOM 927 O O . ALA A 1 133 ? 25.774 -8.105 -10.029 1.00 93.12 133 ALA A O 1
ATOM 928 N N . GLN A 1 134 ? 24.802 -7.837 -8.015 1.00 94.06 134 GLN A N 1
ATOM 929 C CA . GLN A 1 134 ? 25.044 -9.170 -7.499 1.00 94.06 134 GLN A CA 1
ATOM 930 C C . GLN A 1 134 ? 24.073 -10.144 -8.162 1.00 94.06 134 GLN A C 1
ATOM 932 O O . GLN A 1 134 ? 22.948 -9.800 -8.514 1.00 94.06 134 GLN A O 1
ATOM 937 N N . ALA A 1 135 ? 24.536 -11.364 -8.393 1.00 95.06 135 ALA A N 1
ATOM 938 C CA . ALA A 1 135 ? 23.765 -12.385 -9.071 1.00 95.06 135 ALA A CA 1
ATOM 939 C C . ALA A 1 135 ? 24.138 -13.781 -8.583 1.00 95.06 135 ALA A C 1
ATOM 941 O O . ALA A 1 135 ? 25.262 -14.035 -8.140 1.00 95.06 135 ALA A O 1
ATOM 942 N N . ASP A 1 136 ? 23.203 -14.709 -8.750 1.00 93.38 136 ASP A N 1
ATOM 943 C CA . ASP A 1 136 ? 23.439 -16.124 -8.510 1.00 93.38 136 ASP A CA 1
ATOM 944 C C . ASP A 1 136 ? 24.408 -16.746 -9.543 1.00 93.38 136 ASP A C 1
ATOM 946 O O . ASP A 1 136 ? 24.900 -16.108 -10.485 1.00 93.38 136 ASP A O 1
ATOM 950 N N . ALA A 1 137 ? 24.677 -18.046 -9.394 1.00 91.44 137 ALA A N 1
ATOM 951 C CA . ALA A 1 137 ? 25.551 -18.797 -10.299 1.00 91.44 137 ALA A CA 1
ATOM 952 C C . ALA A 1 137 ? 25.046 -18.839 -11.760 1.00 91.44 137 ALA A C 1
ATOM 954 O O . ALA A 1 137 ? 25.831 -19.013 -12.705 1.00 91.44 137 ALA A O 1
ATOM 955 N N . HIS A 1 138 ? 23.743 -18.652 -11.972 1.00 91.00 138 HIS A N 1
ATOM 956 C CA . HIS A 1 138 ? 23.110 -18.636 -13.285 1.00 91.00 138 HIS A CA 1
ATOM 957 C C . HIS A 1 138 ? 23.124 -17.240 -13.925 1.00 91.00 138 HIS A C 1
ATOM 959 O O . HIS A 1 138 ? 22.962 -17.125 -15.146 1.00 91.00 138 HIS A O 1
ATOM 965 N N . GLY A 1 139 ? 23.475 -16.199 -13.168 1.00 93.56 139 GLY A N 1
ATOM 966 C CA . GLY A 1 139 ? 23.471 -14.812 -13.620 1.00 93.56 139 GLY A CA 1
ATOM 967 C C . GLY A 1 139 ? 22.098 -14.154 -13.493 1.00 93.56 139 GLY A C 1
ATOM 968 O O . GLY A 1 139 ? 21.838 -13.185 -14.206 1.00 93.56 139 GLY A O 1
ATOM 969 N N . LYS A 1 140 ? 21.230 -14.688 -12.629 1.00 95.62 140 LYS A N 1
ATOM 970 C CA . LYS A 1 140 ? 20.002 -14.030 -12.193 1.00 95.62 140 LYS A CA 1
ATOM 971 C C . LYS A 1 140 ? 20.372 -13.005 -11.106 1.00 95.62 140 LYS A C 1
ATOM 973 O O . LYS A 1 140 ? 21.032 -13.410 -10.148 1.00 95.62 140 LYS A O 1
ATOM 978 N N . PRO A 1 141 ? 20.001 -11.718 -11.243 1.00 96.19 141 PRO A N 1
ATOM 979 C CA . PRO A 1 141 ? 20.177 -10.735 -10.172 1.00 96.19 141 PRO A CA 1
ATOM 980 C C . PRO A 1 141 ? 19.535 -11.214 -8.865 1.00 96.19 141 PRO A C 1
ATOM 982 O O . PRO A 1 141 ? 18.536 -11.933 -8.920 1.00 96.19 141 PRO A O 1
ATOM 985 N N . LEU A 1 142 ? 20.105 -10.879 -7.708 1.00 94.25 142 LEU A N 1
ATOM 986 C CA . LEU A 1 142 ? 19.625 -11.434 -6.434 1.00 94.25 142 LEU A CA 1
ATOM 987 C C . LEU A 1 142 ? 18.180 -11.015 -6.121 1.00 94.25 142 LEU A C 1
ATOM 989 O O . LEU A 1 142 ? 17.396 -11.874 -5.709 1.00 94.25 142 LEU A O 1
ATOM 993 N N . GLY A 1 143 ? 17.812 -9.767 -6.422 1.00 92.25 143 GLY A N 1
ATOM 994 C CA . GLY A 1 143 ? 16.454 -9.247 -6.238 1.00 92.25 143 GLY A CA 1
ATOM 995 C C . GLY A 1 143 ? 15.427 -9.705 -7.268 1.00 92.25 143 GLY A C 1
ATOM 996 O O . GLY A 1 143 ? 14.216 -9.548 -7.091 1.00 92.25 143 GLY A O 1
ATOM 997 N N . ALA A 1 144 ? 15.877 -10.301 -8.377 1.00 94.50 144 ALA A N 1
ATOM 998 C CA . ALA A 1 144 ? 15.002 -10.669 -9.483 1.00 94.50 144 ALA A CA 1
ATOM 999 C C . ALA A 1 144 ? 13.918 -11.673 -9.056 1.00 94.50 144 ALA A C 1
ATOM 1001 O O . ALA A 1 144 ? 14.194 -12.762 -8.540 1.00 94.50 144 ALA A O 1
ATOM 1002 N N . GLY A 1 145 ? 12.659 -11.330 -9.334 1.00 90.19 145 GLY A N 1
ATOM 1003 C CA . GLY A 1 145 ? 11.496 -12.119 -8.926 1.00 90.19 145 GLY A CA 1
ATOM 1004 C C . GLY A 1 145 ? 11.205 -12.100 -7.423 1.00 90.19 145 GLY A C 1
ATOM 1005 O O . GLY A 1 145 ? 10.400 -12.915 -6.988 1.00 90.19 145 GLY A O 1
ATOM 1006 N N . ARG A 1 146 ? 11.858 -11.214 -6.660 1.00 89.38 146 ARG A N 1
ATOM 1007 C CA . ARG A 1 146 ? 11.643 -10.975 -5.223 1.00 89.38 146 ARG A CA 1
ATOM 1008 C C . ARG A 1 146 ? 11.287 -9.521 -4.901 1.00 89.38 146 ARG A C 1
ATOM 1010 O O . ARG A 1 146 ? 11.192 -9.189 -3.731 1.00 89.38 146 ARG A O 1
ATOM 1017 N N . LEU A 1 147 ? 11.102 -8.683 -5.931 1.00 88.12 147 LEU A N 1
ATOM 1018 C CA . LEU A 1 147 ? 10.963 -7.225 -5.791 1.00 88.12 147 LEU A CA 1
ATOM 1019 C C . LEU A 1 147 ? 12.106 -6.626 -4.964 1.00 88.12 147 LEU A C 1
ATOM 1021 O O . LEU A 1 147 ? 11.880 -5.750 -4.159 1.00 88.12 147 LEU A O 1
ATOM 1025 N N . GLY A 1 148 ? 13.301 -7.193 -5.095 1.00 88.00 148 GLY A N 1
ATOM 1026 C CA . GLY A 1 148 ? 14.486 -6.754 -4.370 1.00 88.00 148 GLY A CA 1
ATOM 1027 C C . GLY A 1 148 ? 14.570 -7.092 -2.881 1.00 88.00 148 GLY A C 1
ATOM 1028 O O . GLY A 1 148 ? 15.636 -6.978 -2.305 1.00 88.00 148 GLY A O 1
ATOM 1029 N N . LEU A 1 149 ? 13.541 -7.716 -2.285 1.00 86.88 149 LEU A N 1
ATOM 1030 C CA . LEU A 1 149 ? 13.585 -8.192 -0.893 1.00 86.88 149 LEU A CA 1
ATOM 1031 C C . LEU A 1 149 ? 14.619 -9.314 -0.671 1.00 86.88 149 LEU A C 1
ATOM 1033 O O . LEU A 1 149 ? 14.301 -10.520 -0.706 1.00 86.88 149 LEU A O 1
ATOM 1037 N N . VAL A 1 150 ? 15.876 -8.935 -0.450 1.00 86.62 150 VAL A N 1
ATOM 1038 C CA . VAL A 1 150 ? 17.006 -9.831 -0.249 1.00 86.62 150 VAL A CA 1
ATOM 1039 C C . VAL A 1 150 ? 18.119 -9.146 0.539 1.00 86.62 150 VAL A C 1
ATOM 1041 O O . VAL A 1 150 ? 18.724 -8.182 0.108 1.00 86.62 150 VAL A O 1
ATOM 1044 N N . ALA A 1 151 ? 18.534 -9.770 1.643 1.00 85.81 151 ALA A N 1
ATOM 1045 C CA . ALA A 1 151 ? 19.712 -9.301 2.360 1.00 85.81 151 ALA A CA 1
ATOM 1046 C C . ALA A 1 151 ? 20.991 -9.426 1.498 1.00 85.81 151 ALA A C 1
ATOM 1048 O O . ALA A 1 151 ? 21.435 -10.537 1.162 1.00 85.81 151 ALA A O 1
ATOM 1049 N N . VAL A 1 152 ? 21.637 -8.297 1.198 1.00 82.12 152 VAL A N 1
ATOM 1050 C CA . VAL A 1 152 ? 22.838 -8.212 0.363 1.00 82.12 152 VAL A CA 1
ATOM 1051 C C . VAL A 1 152 ? 24.093 -7.973 1.207 1.00 82.12 152 VAL A C 1
ATOM 1053 O O . VAL A 1 152 ? 24.330 -6.921 1.803 1.00 82.12 152 VAL A O 1
ATOM 1056 N N . LYS A 1 153 ? 25.007 -8.952 1.210 1.00 76.00 153 LYS A N 1
ATOM 1057 C CA . LYS A 1 153 ? 26.278 -8.833 1.946 1.00 76.00 153 LYS A CA 1
ATOM 1058 C C . LYS A 1 153 ? 27.154 -7.716 1.373 1.00 76.00 153 LYS A C 1
ATOM 1060 O O . LYS A 1 153 ? 27.540 -7.753 0.203 1.00 76.00 153 LYS A O 1
ATOM 1065 N N . GLY A 1 154 ? 27.562 -6.787 2.240 1.00 65.38 154 GLY A N 1
ATOM 1066 C CA . GLY A 1 154 ? 28.452 -5.681 1.880 1.00 65.38 154 GLY A CA 1
ATOM 1067 C C . GLY A 1 154 ? 27.758 -4.542 1.132 1.00 65.38 154 GLY A C 1
ATOM 1068 O O . GLY A 1 154 ? 28.452 -3.722 0.522 1.00 65.38 154 GLY A O 1
ATOM 1069 N N . ALA A 1 155 ? 26.420 -4.483 1.169 1.00 62.03 155 ALA A N 1
ATOM 1070 C CA . ALA A 1 155 ? 25.704 -3.254 0.874 1.00 62.03 155 ALA A CA 1
ATOM 1071 C C . ALA A 1 155 ? 26.277 -2.136 1.766 1.00 62.03 155 ALA A C 1
ATOM 1073 O O . ALA A 1 155 ? 26.510 -2.309 2.965 1.00 62.03 155 ALA A O 1
ATOM 1074 N N . HIS A 1 156 ? 26.606 -0.997 1.159 1.00 55.03 156 HIS A N 1
ATOM 1075 C CA . HIS A 1 156 ? 27.068 0.199 1.868 1.00 55.03 156 HIS A CA 1
ATOM 1076 C C . HIS A 1 156 ? 26.096 1.334 1.540 1.00 55.03 156 HIS A C 1
ATOM 1078 O O . HIS A 1 156 ? 26.453 2.212 0.743 1.00 55.03 156 HIS A O 1
ATOM 1084 N N . PRO A 1 157 ? 24.882 1.320 2.124 1.00 51.31 157 PRO A N 1
ATOM 1085 C CA . PRO A 1 157 ? 23.781 2.171 1.677 1.00 51.31 157 PRO A CA 1
ATOM 1086 C C . PRO A 1 157 ? 24.168 3.646 1.774 1.00 51.31 157 PRO A C 1
ATOM 1088 O O . PRO A 1 157 ? 24.228 4.373 0.784 1.00 51.31 157 PRO A O 1
ATOM 1091 N N . ARG A 1 158 ? 24.643 4.061 2.955 1.00 45.16 158 ARG A N 1
ATOM 1092 C CA . ARG A 1 158 ? 24.968 5.459 3.287 1.00 45.16 158 ARG A CA 1
ATOM 1093 C C . ARG A 1 158 ? 26.047 6.114 2.413 1.00 45.16 158 ARG A C 1
ATOM 1095 O O . ARG A 1 158 ? 26.019 7.329 2.240 1.00 45.16 158 ARG A O 1
ATOM 1102 N N . ALA A 1 159 ? 26.988 5.351 1.850 1.00 36.19 159 ALA A N 1
ATOM 1103 C CA . ALA A 1 159 ? 28.075 5.904 1.030 1.00 36.19 159 ALA A CA 1
ATOM 1104 C C . ALA A 1 159 ? 27.690 6.093 -0.450 1.00 36.19 159 ALA A C 1
ATOM 1106 O O . ALA A 1 159 ? 28.271 6.939 -1.128 1.00 36.19 159 ALA A O 1
ATOM 1107 N N . ARG A 1 160 ? 26.722 5.320 -0.962 1.00 44.59 160 ARG A N 1
ATOM 1108 C CA . ARG A 1 160 ? 26.239 5.421 -2.354 1.00 44.59 160 ARG A CA 1
ATOM 1109 C C . ARG A 1 160 ? 25.074 6.399 -2.490 1.00 44.59 160 ARG A C 1
ATOM 1111 O O . ARG A 1 160 ? 25.015 7.136 -3.466 1.00 44.59 160 ARG A O 1
ATOM 1118 N N . ILE A 1 161 ? 24.261 6.482 -1.445 1.00 41.56 161 ILE A N 1
ATOM 1119 C CA . ILE A 1 161 ? 23.144 7.410 -1.250 1.00 41.56 161 ILE A CA 1
ATOM 1120 C C . ILE A 1 161 ? 23.611 8.883 -1.126 1.00 41.56 161 ILE A C 1
ATOM 1122 O O . ILE A 1 161 ? 22.952 9.807 -1.607 1.00 41.56 161 ILE A O 1
ATOM 1126 N N . ALA A 1 162 ? 24.782 9.132 -0.521 1.00 34.47 162 ALA A N 1
ATOM 1127 C CA . ALA A 1 162 ? 25.375 10.474 -0.410 1.00 34.47 162 ALA A CA 1
ATOM 1128 C C . ALA A 1 162 ? 25.972 11.006 -1.730 1.00 34.47 162 ALA A C 1
ATOM 1130 O O . ALA A 1 162 ? 26.198 12.207 -1.864 1.00 34.47 162 ALA A O 1
ATOM 1131 N N . ALA A 1 163 ? 26.236 10.130 -2.704 1.00 36.25 163 ALA A N 1
ATOM 1132 C CA . ALA A 1 163 ? 26.852 10.498 -3.977 1.00 36.25 163 ALA A CA 1
ATOM 1133 C C . ALA A 1 163 ? 25.837 10.910 -5.065 1.00 36.25 163 ALA A C 1
ATOM 1135 O O . ALA A 1 163 ? 26.270 11.343 -6.133 1.00 36.25 163 ALA A O 1
ATOM 1136 N N . ALA A 1 164 ? 24.529 10.760 -4.816 1.00 36.53 164 ALA A N 1
ATOM 1137 C CA . ALA A 1 164 ? 23.504 10.779 -5.865 1.00 36.53 164 ALA A CA 1
ATOM 1138 C C . ALA A 1 164 ? 22.420 11.886 -5.717 1.00 36.53 164 ALA A C 1
ATOM 1140 O O . ALA A 1 164 ? 21.940 12.392 -6.723 1.00 36.53 164 ALA A O 1
ATOM 1141 N N . GLY A 1 165 ? 22.242 12.455 -4.516 1.00 32.53 165 GLY A N 1
ATOM 1142 C CA . GLY A 1 165 ? 21.728 13.820 -4.307 1.00 32.53 165 GLY A CA 1
ATOM 1143 C C . GLY A 1 165 ? 20.215 14.045 -4.470 1.00 32.53 165 GLY A C 1
ATOM 1144 O O . GLY A 1 165 ? 19.783 14.497 -5.512 1.00 32.53 165 GLY A O 1
ATOM 1145 N N . GLY A 1 166 ? 19.441 13.935 -3.382 1.00 36.84 166 GLY A N 1
ATOM 1146 C CA . GLY A 1 166 ? 18.020 14.332 -3.301 1.00 36.84 166 GLY A CA 1
ATOM 1147 C C . GLY A 1 166 ? 17.022 13.222 -3.697 1.00 36.84 166 GLY A C 1
ATOM 1148 O O . GLY A 1 166 ? 17.363 12.384 -4.521 1.00 36.84 166 GLY A O 1
ATOM 1149 N N . PRO A 1 167 ? 15.800 13.183 -3.120 1.00 45.12 167 PRO A N 1
ATOM 1150 C CA . PRO A 1 167 ? 14.885 12.034 -3.235 1.00 45.12 167 PRO A CA 1
ATOM 1151 C C . PRO A 1 167 ? 14.400 11.727 -4.665 1.00 45.12 167 PRO A C 1
ATOM 1153 O O . PRO A 1 167 ? 14.293 10.559 -5.016 1.00 45.12 167 PRO A O 1
ATOM 1156 N N . ALA A 1 168 ? 14.220 12.729 -5.535 1.00 43.78 168 ALA A N 1
ATOM 1157 C CA . ALA A 1 168 ? 13.892 12.497 -6.950 1.00 43.78 168 ALA A CA 1
ATOM 1158 C C . ALA A 1 168 ? 15.103 12.057 -7.808 1.00 43.78 168 ALA A C 1
ATOM 1160 O O . ALA A 1 168 ? 14.937 11.607 -8.938 1.00 43.78 168 ALA A O 1
ATOM 1161 N N . ALA A 1 169 ? 16.340 12.190 -7.317 1.00 50.31 169 ALA A N 1
ATOM 1162 C CA . ALA A 1 169 ? 17.539 11.909 -8.112 1.00 50.31 169 ALA A CA 1
ATOM 1163 C C . ALA A 1 169 ? 17.961 10.430 -8.125 1.00 50.31 169 ALA A C 1
ATOM 1165 O O . ALA A 1 169 ? 18.838 10.075 -8.918 1.00 50.31 169 ALA A O 1
ATOM 1166 N N . ASP A 1 170 ? 17.319 9.587 -7.306 1.00 71.50 170 ASP A N 1
ATOM 1167 C CA . ASP A 1 170 ? 17.810 8.240 -6.986 1.00 71.50 170 ASP A CA 1
ATOM 1168 C C . ASP A 1 170 ? 16.801 7.113 -7.262 1.00 71.50 170 ASP A C 1
ATOM 1170 O O . ASP A 1 170 ? 17.160 5.946 -7.142 1.00 71.50 170 ASP A O 1
ATOM 1174 N N . ALA A 1 171 ? 15.572 7.414 -7.696 1.00 78.56 171 ALA A N 1
ATOM 1175 C CA . ALA A 1 171 ? 14.522 6.409 -7.896 1.00 78.56 171 ALA A CA 1
ATOM 1176 C C . ALA A 1 171 ? 14.899 5.317 -8.927 1.00 78.56 171 ALA A C 1
ATOM 1178 O O . ALA A 1 171 ? 14.432 4.187 -8.856 1.00 78.56 171 ALA A O 1
ATOM 1179 N N . GLY A 1 172 ? 15.787 5.606 -9.883 1.00 84.25 172 GLY A N 1
ATOM 1180 C CA . GLY A 1 172 ? 16.305 4.595 -10.813 1.00 84.25 172 GLY A CA 1
ATOM 1181 C C . GLY A 1 172 ? 17.685 4.034 -10.464 1.00 84.25 172 GLY A C 1
ATOM 1182 O O . GLY A 1 172 ? 18.290 3.358 -11.306 1.00 84.25 172 GLY A O 1
ATOM 1183 N N . ALA A 1 173 ? 18.234 4.376 -9.297 1.00 85.00 173 ALA A N 1
ATOM 1184 C CA . ALA A 1 173 ? 19.480 3.819 -8.784 1.00 85.00 173 ALA A CA 1
ATOM 1185 C C . ALA A 1 173 ? 19.257 2.424 -8.172 1.00 85.00 173 ALA A C 1
ATOM 1187 O O . ALA A 1 173 ? 18.131 2.007 -7.971 1.00 85.00 173 ALA A O 1
ATOM 1188 N N . ASP A 1 174 ? 20.353 1.705 -7.926 1.00 86.12 174 ASP A N 1
ATOM 1189 C CA . ASP A 1 174 ? 20.398 0.340 -7.367 1.00 86.12 174 ASP A CA 1
ATOM 1190 C C . ASP A 1 174 ? 21.527 0.348 -6.307 1.00 86.12 174 ASP A C 1
ATOM 1192 O O . ASP A 1 174 ? 22.698 0.069 -6.630 1.00 86.12 174 ASP A O 1
ATOM 1196 N N . PRO A 1 175 ? 21.264 0.925 -5.112 1.00 82.12 175 PRO A N 1
ATOM 1197 C CA . PRO A 1 175 ? 22.310 1.265 -4.152 1.00 82.12 175 PRO A CA 1
ATOM 1198 C C . PRO A 1 175 ? 22.898 0.038 -3.453 1.00 82.12 175 PRO A C 1
ATOM 1200 O O . PRO A 1 175 ? 24.124 -0.012 -3.252 1.00 82.12 175 PRO A O 1
ATOM 1203 N N . ASP A 1 176 ? 22.084 -0.957 -3.133 1.00 84.62 176 ASP A N 1
ATOM 1204 C CA . ASP A 1 176 ? 22.503 -2.229 -2.547 1.00 84.62 176 ASP A CA 1
ATOM 1205 C C . ASP A 1 176 ? 23.132 -3.187 -3.593 1.00 84.62 176 ASP A C 1
ATOM 1207 O O . ASP A 1 176 ? 23.999 -4.010 -3.262 1.00 84.62 176 ASP A O 1
ATOM 1211 N N . ALA A 1 177 ? 22.890 -2.918 -4.883 1.00 90.00 177 ALA A N 1
ATOM 1212 C CA . ALA A 1 177 ? 23.376 -3.651 -6.042 1.00 90.00 177 ALA A CA 1
ATOM 1213 C C . ALA A 1 177 ? 22.756 -5.045 -6.181 1.00 90.00 177 ALA A C 1
ATOM 1215 O O . ALA A 1 177 ? 23.474 -5.975 -6.567 1.00 90.00 177 ALA A O 1
ATOM 1216 N N . ASP A 1 178 ? 21.475 -5.225 -5.892 1.00 90.94 178 ASP A N 1
ATOM 1217 C CA . ASP A 1 178 ? 20.771 -6.493 -6.089 1.00 90.94 178 ASP A CA 1
ATOM 1218 C C . ASP A 1 178 ? 20.200 -6.672 -7.518 1.00 90.94 178 ASP A C 1
ATOM 1220 O O . ASP A 1 178 ? 19.894 -7.798 -7.945 1.00 90.94 178 ASP A O 1
ATOM 1224 N N . GLY A 1 179 ? 20.179 -5.578 -8.291 1.00 92.00 179 GLY A N 1
ATOM 1225 C CA . GLY A 1 179 ? 19.728 -5.491 -9.675 1.00 92.00 179 GLY A CA 1
ATOM 1226 C C . GLY A 1 179 ? 18.321 -4.932 -9.888 1.00 92.00 179 GLY A C 1
ATOM 1227 O O . GLY A 1 179 ? 17.906 -4.874 -11.057 1.00 92.00 179 GLY A O 1
ATOM 1228 N N . ILE A 1 180 ? 17.616 -4.539 -8.831 1.00 92.19 180 ILE A N 1
ATOM 1229 C CA . ILE A 1 180 ? 16.311 -3.884 -8.859 1.00 92.19 180 ILE A CA 1
ATOM 1230 C C . ILE A 1 180 ? 16.512 -2.386 -8.581 1.00 92.19 180 ILE A C 1
ATOM 1232 O O . ILE A 1 180 ? 17.287 -2.005 -7.716 1.00 92.19 180 ILE A O 1
ATOM 1236 N N . PRO A 1 181 ? 15.936 -1.487 -9.396 1.00 89.81 181 PRO A N 1
ATOM 1237 C CA . PRO A 1 181 ? 16.022 -0.060 -9.107 1.00 89.81 181 PRO A CA 1
ATOM 1238 C C . PRO A 1 181 ? 15.100 0.328 -7.956 1.00 89.81 181 PRO A C 1
ATOM 1240 O O . PRO A 1 181 ? 13.971 -0.155 -7.951 1.00 89.81 181 PRO A O 1
ATOM 1243 N N . SER A 1 182 ? 15.515 1.274 -7.107 1.00 84.50 182 SER A N 1
ATOM 1244 C CA . SER A 1 182 ? 14.787 1.699 -5.902 1.00 84.50 182 SER A CA 1
ATOM 1245 C C . SER A 1 182 ? 13.285 1.890 -6.137 1.00 84.50 182 SER A C 1
ATOM 1247 O O . SER A 1 182 ? 12.497 1.306 -5.421 1.00 84.50 182 SER A O 1
ATOM 1249 N N . ALA A 1 183 ? 12.857 2.571 -7.208 1.00 82.81 183 ALA A N 1
ATOM 1250 C CA . ALA A 1 183 ? 11.442 2.788 -7.564 1.00 82.81 183 ALA A CA 1
ATOM 1251 C C . ALA A 1 183 ? 10.566 1.519 -7.669 1.00 82.81 183 ALA A C 1
ATOM 1253 O O . ALA A 1 183 ? 9.338 1.608 -7.679 1.00 82.81 183 ALA A O 1
ATOM 1254 N N . LEU A 1 184 ? 11.194 0.357 -7.846 1.00 87.25 184 LEU A N 1
ATOM 1255 C CA . LEU A 1 184 ? 10.576 -0.958 -8.023 1.00 87.25 184 LEU A CA 1
ATOM 1256 C C . LEU A 1 184 ? 11.081 -1.970 -6.979 1.00 87.25 184 LEU A C 1
ATOM 1258 O O . LEU A 1 184 ? 10.753 -3.157 -7.078 1.00 87.25 184 LEU A O 1
ATOM 1262 N N . ASP A 1 185 ? 11.919 -1.506 -6.057 1.00 85.88 185 ASP A N 1
ATOM 1263 C CA . ASP A 1 185 ? 12.561 -2.266 -4.999 1.00 85.88 185 ASP A CA 1
ATOM 1264 C C . ASP A 1 185 ? 11.719 -2.188 -3.725 1.00 85.88 185 ASP A C 1
ATOM 1266 O O . ASP A 1 185 ? 11.008 -1.213 -3.489 1.00 85.88 185 ASP A O 1
ATOM 1270 N N . ALA A 1 186 ? 11.745 -3.259 -2.950 1.00 84.25 186 ALA A N 1
ATOM 1271 C CA . ALA A 1 186 ? 11.094 -3.371 -1.661 1.00 84.25 186 ALA A CA 1
ATOM 1272 C C . ALA A 1 186 ? 12.106 -3.426 -0.507 1.00 84.25 186 ALA A C 1
ATOM 1274 O O . ALA A 1 186 ? 11.646 -3.495 0.626 1.00 84.25 186 ALA A O 1
ATOM 1275 N N . ASP A 1 187 ? 13.417 -3.462 -0.770 1.00 82.06 187 ASP A N 1
ATOM 1276 C CA . ASP A 1 187 ? 14.524 -3.497 0.207 1.00 82.06 187 ASP A CA 1
ATOM 1277 C C . ASP A 1 187 ? 15.739 -2.754 -0.386 1.00 82.06 187 ASP A C 1
ATOM 1279 O O . ASP A 1 187 ? 16.778 -3.345 -0.679 1.00 82.06 187 ASP A O 1
ATOM 1283 N N . ASP A 1 188 ? 15.595 -1.445 -0.612 1.00 78.56 188 ASP A N 1
ATOM 1284 C CA . ASP A 1 188 ? 16.531 -0.619 -1.388 1.00 78.56 188 ASP A CA 1
ATOM 1285 C C . ASP A 1 188 ? 17.949 -0.533 -0.788 1.00 78.56 188 ASP A C 1
ATOM 1287 O O . ASP A 1 188 ? 18.922 -0.177 -1.471 1.00 78.56 188 ASP A O 1
ATOM 1291 N N . ASP A 1 189 ? 18.088 -0.846 0.499 1.00 77.69 189 ASP A N 1
ATOM 1292 C CA . ASP A 1 189 ? 19.347 -0.850 1.232 1.00 77.69 189 ASP A CA 1
ATOM 1293 C C . ASP A 1 189 ? 19.944 -2.263 1.429 1.00 77.69 189 ASP A C 1
ATOM 1295 O O . ASP A 1 189 ? 21.116 -2.389 1.832 1.00 77.69 189 ASP A O 1
ATOM 1299 N N . GLY A 1 190 ? 19.186 -3.304 1.063 1.00 80.75 190 GLY A N 1
ATOM 1300 C CA . GLY A 1 190 ? 19.565 -4.711 1.086 1.00 80.75 190 GLY A CA 1
ATOM 1301 C C . GLY A 1 190 ? 19.779 -5.263 2.494 1.00 80.75 190 GLY A C 1
ATOM 1302 O O . GLY A 1 190 ? 20.652 -6.126 2.693 1.00 80.75 190 GLY A O 1
ATOM 1303 N N . ASN A 1 191 ? 19.072 -4.752 3.502 1.00 79.94 191 ASN A N 1
ATOM 1304 C CA . ASN A 1 191 ? 19.170 -5.224 4.881 1.00 79.94 191 ASN A CA 1
ATOM 1305 C C . ASN A 1 191 ? 18.185 -6.362 5.209 1.00 79.94 191 ASN A C 1
ATOM 1307 O O . ASN A 1 191 ? 18.307 -6.988 6.271 1.00 79.94 191 ASN A O 1
ATOM 1311 N N . GLY A 1 192 ? 17.298 -6.709 4.273 1.00 80.56 192 GLY A N 1
ATOM 1312 C CA . GLY A 1 192 ? 16.319 -7.782 4.407 1.00 80.56 192 GLY A CA 1
ATOM 1313 C C . GLY A 1 192 ? 15.008 -7.351 5.060 1.00 80.56 192 GLY A C 1
ATOM 1314 O O . GLY A 1 192 ? 14.202 -8.227 5.391 1.00 80.56 192 GLY A O 1
ATOM 1315 N N . LYS A 1 193 ? 14.801 -6.050 5.277 1.00 79.94 193 LYS A N 1
ATOM 1316 C CA . LYS A 1 193 ? 13.544 -5.464 5.745 1.00 79.94 193 LYS A CA 1
ATOM 1317 C C . LYS A 1 193 ? 12.835 -4.801 4.579 1.00 79.94 193 LYS A C 1
ATOM 1319 O O . LYS A 1 193 ? 13.462 -4.346 3.637 1.00 79.94 193 LYS A O 1
ATOM 1324 N N . VAL A 1 194 ? 11.510 -4.762 4.656 1.00 82.81 194 VAL A N 1
ATOM 1325 C CA . VAL A 1 194 ? 10.731 -4.043 3.651 1.00 82.81 194 VAL A CA 1
ATOM 1326 C C . VAL A 1 194 ? 10.908 -2.543 3.877 1.00 82.81 194 VAL A C 1
ATOM 1328 O O . VAL A 1 194 ? 10.718 -2.091 5.005 1.00 82.81 194 VAL A O 1
ATOM 1331 N N . ASP A 1 195 ? 11.183 -1.787 2.817 1.00 77.25 195 ASP A N 1
ATOM 1332 C CA . ASP A 1 195 ? 11.386 -0.330 2.825 1.00 77.25 195 ASP A CA 1
ATOM 1333 C C . ASP A 1 195 ? 10.298 0.425 3.589 1.00 77.25 195 ASP A C 1
ATOM 1335 O O . ASP A 1 195 ? 10.576 1.373 4.320 1.00 77.25 195 ASP A O 1
ATOM 1339 N N . ALA A 1 196 ? 9.051 -0.033 3.446 1.00 75.56 196 ALA A N 1
ATOM 1340 C CA . ALA A 1 196 ? 7.893 0.502 4.150 1.00 75.56 196 ALA A CA 1
ATOM 1341 C C . ALA A 1 196 ? 8.144 0.607 5.664 1.00 75.56 196 ALA A C 1
ATOM 1343 O O . ALA A 1 196 ? 7.804 1.608 6.273 1.00 75.56 196 ALA A O 1
ATOM 1344 N N . VAL A 1 197 ? 8.787 -0.388 6.281 1.00 74.19 197 VAL A N 1
ATOM 1345 C CA . VAL A 1 197 ? 9.022 -0.452 7.736 1.00 74.19 197 VAL A CA 1
ATOM 1346 C C . VAL A 1 197 ? 10.485 -0.215 8.121 1.00 74.19 197 VAL A C 1
ATOM 1348 O O . VAL A 1 197 ? 10.900 -0.552 9.233 1.00 74.19 197 VAL A O 1
ATOM 1351 N N . ASP A 1 198 ? 11.287 0.335 7.210 1.00 74.94 198 ASP A N 1
ATOM 1352 C CA . ASP A 1 198 ? 12.699 0.602 7.446 1.00 74.94 198 ASP A CA 1
ATOM 1353 C C . ASP A 1 198 ? 13.024 2.098 7.421 1.00 74.94 198 ASP A C 1
ATOM 1355 O O . ASP A 1 198 ? 13.224 2.703 6.372 1.00 74.94 198 ASP A O 1
ATOM 1359 N N . GLY A 1 199 ? 13.188 2.705 8.601 1.00 65.94 199 GLY A N 1
ATOM 1360 C CA . GLY A 1 199 ? 13.566 4.119 8.710 1.00 65.94 199 GLY A CA 1
ATOM 1361 C C . GLY A 1 199 ? 14.972 4.442 8.170 1.00 65.94 199 GLY A C 1
ATOM 1362 O O . GLY A 1 199 ? 15.381 5.608 8.154 1.00 65.94 199 GLY A O 1
ATOM 1363 N N . GLY A 1 200 ? 15.756 3.427 7.785 1.00 65.75 200 GLY A N 1
ATOM 1364 C CA . GLY A 1 200 ? 17.014 3.565 7.052 1.00 65.75 200 GLY A CA 1
ATOM 1365 C C . GLY A 1 200 ? 16.854 3.673 5.532 1.00 65.75 200 GLY A C 1
ATOM 1366 O O . GLY A 1 200 ? 17.757 4.231 4.891 1.00 65.75 200 GLY A O 1
ATOM 1367 N N . SER A 1 201 ? 15.727 3.193 5.000 1.00 66.81 201 SER A N 1
ATOM 1368 C CA . SER A 1 201 ? 15.392 3.149 3.577 1.00 66.81 201 SER A CA 1
ATOM 1369 C C . SER A 1 201 ? 15.017 4.531 3.035 1.00 66.81 201 SER A C 1
ATOM 1371 O O . SER A 1 201 ? 14.538 5.416 3.755 1.00 66.81 201 SER A O 1
ATOM 1373 N N . ARG A 1 202 ? 15.246 4.751 1.736 1.00 59.75 202 ARG A N 1
ATOM 1374 C CA . ARG A 1 202 ? 14.649 5.868 0.996 1.00 59.75 202 ARG A CA 1
ATOM 1375 C C . ARG A 1 202 ? 13.476 5.331 0.195 1.00 59.75 202 ARG A C 1
ATOM 1377 O O . ARG A 1 202 ? 13.514 5.312 -1.029 1.00 59.75 202 ARG A O 1
ATOM 1384 N N . SER A 1 203 ? 12.439 4.946 0.925 1.00 53.00 203 SER A N 1
ATOM 1385 C CA . SER A 1 203 ? 11.175 4.423 0.420 1.00 53.00 203 SER A CA 1
ATOM 1386 C C . SER A 1 203 ? 10.810 4.867 -1.001 1.00 53.00 203 SER A C 1
ATOM 1388 O O . SER A 1 203 ? 10.595 6.058 -1.271 1.00 53.00 203 SER A O 1
ATOM 1390 N N . ALA A 1 204 ? 10.665 3.884 -1.882 1.00 50.34 204 ALA A N 1
ATOM 1391 C CA . ALA A 1 204 ? 9.987 4.034 -3.154 1.00 50.34 204 ALA A CA 1
ATOM 1392 C C . ALA A 1 204 ? 8.476 4.176 -2.954 1.00 50.34 204 ALA A C 1
ATOM 1394 O O . ALA A 1 204 ? 7.890 3.591 -2.044 1.00 50.34 204 ALA A O 1
ATOM 1395 N N . GLY A 1 205 ? 7.835 4.976 -3.800 1.00 54.38 205 GLY A N 1
ATOM 1396 C CA . GLY A 1 205 ? 6.381 5.128 -3.757 1.00 54.38 205 GLY A CA 1
ATOM 1397 C C . GLY A 1 205 ? 5.872 6.375 -4.456 1.00 54.38 205 GLY A C 1
ATOM 1398 O O . GLY A 1 205 ? 4.716 6.404 -4.861 1.00 54.38 205 GLY A O 1
ATOM 1399 N N . ALA A 1 206 ? 6.715 7.393 -4.648 1.00 60.94 206 ALA A N 1
ATOM 1400 C CA . ALA A 1 206 ? 6.326 8.663 -5.259 1.00 60.94 206 ALA A CA 1
ATOM 1401 C C . ALA A 1 206 ? 5.061 9.288 -4.630 1.00 60.94 206 ALA A C 1
ATOM 1403 O O . ALA A 1 206 ? 4.404 10.054 -5.312 1.00 60.94 206 ALA A O 1
ATOM 1404 N N . GLY A 1 207 ? 4.720 8.990 -3.367 1.00 73.38 207 GLY A N 1
ATOM 1405 C CA . GLY A 1 207 ? 3.477 9.441 -2.724 1.00 73.38 207 GLY A CA 1
ATOM 1406 C C . GLY A 1 207 ? 2.293 8.465 -2.803 1.00 73.38 207 GLY A C 1
ATOM 1407 O O . GLY A 1 207 ? 1.179 8.837 -2.447 1.00 73.38 207 GLY A O 1
ATOM 1408 N N . LEU A 1 208 ? 2.506 7.230 -3.272 1.00 82.62 208 LEU A N 1
ATOM 1409 C CA . LEU A 1 208 ? 1.540 6.132 -3.204 1.00 82.62 208 LEU A CA 1
ATOM 1410 C C . LEU A 1 208 ? 1.618 5.421 -1.845 1.00 82.62 208 LEU A C 1
ATOM 1412 O O . LEU A 1 208 ? 2.689 4.962 -1.450 1.00 82.62 208 LEU A O 1
ATOM 1416 N N . PHE A 1 209 ? 0.477 5.271 -1.180 1.00 83.38 209 PHE A N 1
ATOM 1417 C CA . PHE A 1 209 ? 0.322 4.462 0.031 1.00 83.38 209 PHE A CA 1
ATOM 1418 C C . PHE A 1 209 ? -1.075 3.836 0.087 1.00 83.38 209 PHE A C 1
ATOM 1420 O O . PHE A 1 209 ? -1.940 4.119 -0.740 1.00 83.38 209 PHE A O 1
ATOM 1427 N N . SER A 1 210 ? -1.303 2.957 1.050 1.00 86.88 210 SER A N 1
ATOM 1428 C CA . SER A 1 210 ? -2.524 2.187 1.233 1.00 86.88 210 SER A CA 1
ATOM 1429 C C . SER A 1 210 ? -3.103 2.370 2.628 1.00 86.88 210 SER A C 1
ATOM 1431 O O . SER A 1 210 ? -2.394 2.582 3.607 1.00 86.88 210 SER A O 1
ATOM 1433 N N . GLU A 1 211 ? -4.420 2.293 2.730 1.00 87.56 211 GLU A N 1
ATOM 1434 C CA . GLU A 1 211 ? -5.124 2.398 3.998 1.00 87.56 211 GLU A CA 1
ATOM 1435 C C . GLU A 1 211 ? -6.183 1.308 4.097 1.00 87.56 211 GLU A C 1
ATOM 1437 O O . GLU A 1 211 ? -6.889 1.013 3.130 1.00 87.56 211 GLU A O 1
ATOM 1442 N N . VAL A 1 212 ? -6.315 0.734 5.289 1.00 89.81 212 VAL A N 1
ATOM 1443 C CA . VAL A 1 212 ? -7.457 -0.088 5.683 1.00 89.81 212 VAL A CA 1
ATOM 1444 C C . VAL A 1 212 ? -7.996 0.442 7.001 1.00 89.81 212 VAL A C 1
ATOM 1446 O O . VAL A 1 212 ? -7.279 0.544 7.999 1.00 89.81 212 VAL A O 1
ATOM 1449 N N . TYR A 1 213 ? -9.274 0.801 6.999 1.00 86.69 213 TYR A N 1
ATOM 1450 C CA . TYR A 1 213 ? -9.945 1.391 8.148 1.00 86.69 213 TYR A CA 1
ATOM 1451 C C . TYR A 1 213 ? -11.187 0.574 8.452 1.00 86.69 213 TYR A C 1
ATOM 1453 O O . TYR A 1 213 ? -12.097 0.507 7.633 1.00 86.69 213 TYR A O 1
ATOM 1461 N N . THR A 1 214 ? -11.223 -0.091 9.606 1.00 88.25 214 THR A N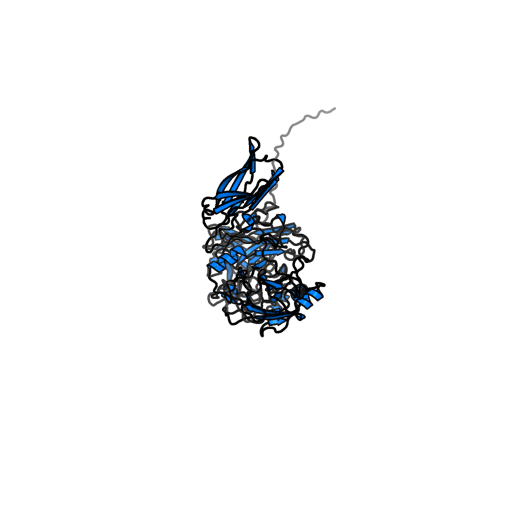 1
ATOM 1462 C CA . THR A 1 214 ? -12.322 -1.013 9.915 1.00 88.25 214 THR A CA 1
ATOM 1463 C C . THR A 1 214 ? -12.897 -0.795 11.299 1.00 88.25 214 THR A C 1
ATOM 1465 O O . THR A 1 214 ? -12.187 -0.500 12.260 1.00 88.25 214 THR A O 1
ATOM 1468 N N . LEU A 1 215 ? -14.210 -0.993 11.407 1.00 87.56 215 LEU A N 1
ATOM 1469 C CA . LEU A 1 215 ? -14.853 -1.294 12.680 1.00 87.56 215 LEU A CA 1
ATOM 1470 C C . LEU A 1 215 ? -14.357 -2.646 13.194 1.00 87.56 215 LEU A C 1
ATOM 1472 O O . LEU A 1 215 ? -13.977 -3.512 12.407 1.00 87.56 215 LEU A O 1
ATOM 1476 N N . MET A 1 216 ? -14.422 -2.870 14.506 1.00 85.44 216 MET A N 1
ATOM 1477 C CA . MET A 1 216 ? -13.959 -4.127 15.096 1.00 85.44 216 MET A CA 1
ATOM 1478 C C . MET A 1 216 ? -14.638 -5.361 14.483 1.00 85.44 216 MET A C 1
ATOM 1480 O O . MET A 1 216 ? -13.963 -6.355 14.229 1.00 85.44 216 MET A O 1
ATOM 1484 N N . GLY A 1 217 ? -15.941 -5.291 14.182 1.00 85.44 217 GLY A N 1
ATOM 1485 C CA . GLY A 1 217 ? -16.680 -6.386 13.531 1.00 85.44 217 GLY A CA 1
ATOM 1486 C C . GLY A 1 217 ? -16.154 -6.765 12.142 1.00 85.44 217 GLY A C 1
ATOM 1487 O O . GLY A 1 217 ? -16.245 -7.921 11.742 1.00 85.44 217 GLY A O 1
ATOM 1488 N N . ASN A 1 218 ? -15.519 -5.811 11.460 1.00 87.50 218 ASN A N 1
ATOM 1489 C CA . ASN A 1 218 ? -14.995 -5.956 10.102 1.00 87.50 218 ASN A CA 1
ATOM 1490 C C . ASN A 1 218 ? -13.478 -6.177 10.071 1.00 87.50 218 ASN A C 1
ATOM 1492 O O . ASN A 1 218 ? -12.890 -6.379 9.009 1.00 87.50 218 ASN A O 1
ATOM 1496 N N . SER A 1 219 ? -12.834 -6.110 11.236 1.00 89.44 219 SER A N 1
ATOM 1497 C CA . SER A 1 219 ? -11.396 -6.295 11.355 1.00 89.44 219 SER A CA 1
ATOM 1498 C C . SER A 1 219 ? -10.993 -7.719 10.983 1.00 89.44 219 SER A C 1
ATOM 1500 O O . SER A 1 219 ? -11.660 -8.700 11.319 1.00 89.44 219 SER A O 1
ATOM 1502 N N . LEU A 1 220 ? -9.862 -7.829 10.295 1.00 92.56 220 LEU A N 1
ATOM 1503 C CA . LEU A 1 220 ? -9.267 -9.101 9.921 1.00 92.56 220 LEU A CA 1
ATOM 1504 C C . LEU A 1 220 ? -7.928 -9.213 10.640 1.00 92.56 220 LEU A C 1
ATOM 1506 O O . LEU A 1 220 ? -7.148 -8.266 10.625 1.00 92.56 220 LEU A O 1
ATOM 1510 N N . ASN A 1 221 ? -7.655 -10.350 11.278 1.00 95.38 221 ASN A N 1
ATOM 1511 C CA . ASN A 1 221 ? -6.355 -10.644 11.880 1.00 95.38 221 ASN A CA 1
ATOM 1512 C C . ASN A 1 221 ? -6.229 -12.153 12.131 1.00 95.38 221 ASN A C 1
ATOM 1514 O O . ASN A 1 221 ? -7.049 -12.734 12.842 1.00 95.38 221 ASN A O 1
ATOM 1518 N N . ALA A 1 222 ? -5.191 -12.779 11.580 1.00 94.06 222 ALA A N 1
ATOM 1519 C CA . ALA A 1 222 ? -4.949 -14.222 11.640 1.00 94.06 222 ALA A CA 1
ATOM 1520 C C . ALA A 1 222 ? -4.695 -14.755 13.059 1.00 94.06 222 ALA A C 1
ATOM 1522 O O . ALA A 1 222 ? -4.924 -15.937 13.339 1.00 94.06 222 ALA A O 1
ATOM 1523 N N . ASN A 1 223 ? -4.229 -13.894 13.965 1.00 94.88 223 ASN A N 1
ATOM 1524 C CA . ASN A 1 223 ? -4.033 -14.256 15.364 1.00 94.88 223 ASN A CA 1
ATOM 1525 C C . ASN A 1 223 ? -5.344 -14.186 16.159 1.00 94.88 223 ASN A C 1
ATOM 1527 O O . ASN A 1 223 ? -5.536 -14.973 17.087 1.00 94.88 223 ASN A O 1
ATOM 1531 N N . ALA A 1 224 ? -6.260 -13.295 15.772 1.00 91.31 224 ALA A N 1
ATOM 1532 C CA . ALA A 1 224 ? -7.548 -13.108 16.432 1.00 91.31 224 ALA A CA 1
ATOM 1533 C C . ALA A 1 224 ? -8.546 -14.221 16.074 1.00 91.31 224 ALA A C 1
ATOM 1535 O O . ALA A 1 224 ? -9.131 -14.866 16.946 1.00 91.31 224 ALA A O 1
ATOM 1536 N N . ALA A 1 225 ? -8.689 -14.496 14.779 1.00 81.38 225 ALA A N 1
ATOM 1537 C CA . ALA A 1 225 ? -9.472 -15.595 14.233 1.00 81.38 225 ALA A CA 1
ATOM 1538 C C . ALA A 1 225 ? -8.703 -16.210 13.060 1.00 81.38 225 ALA A C 1
ATOM 1540 O O . ALA A 1 225 ? -7.873 -15.555 12.441 1.00 81.38 225 ALA A O 1
ATOM 1541 N N . GLY A 1 226 ? -8.935 -17.490 12.758 1.00 74.88 226 GLY A N 1
ATOM 1542 C CA . GLY A 1 226 ? -8.355 -18.066 11.542 1.00 74.88 226 GLY A CA 1
ATOM 1543 C C . GLY A 1 226 ? -8.798 -17.258 10.318 1.00 74.88 226 GLY A C 1
ATOM 1544 O O . GLY A 1 226 ? -9.958 -16.864 10.241 1.00 74.88 226 GLY A O 1
ATOM 1545 N N . VAL A 1 227 ? -7.878 -17.010 9.389 1.00 85.31 227 VAL A N 1
ATOM 1546 C CA . VAL A 1 227 ? -8.145 -16.254 8.160 1.00 85.31 227 VAL A CA 1
ATOM 1547 C C . VAL A 1 227 ? -7.986 -17.191 6.970 1.00 85.31 227 VAL A C 1
ATOM 1549 O O . VAL A 1 227 ? -6.955 -17.852 6.836 1.00 85.31 227 VAL A O 1
ATOM 1552 N N . ASP A 1 228 ? -9.009 -17.253 6.121 1.00 85.94 228 ASP A N 1
ATOM 1553 C CA . ASP A 1 228 ? -8.963 -17.963 4.844 1.00 85.94 228 ASP A CA 1
ATOM 1554 C C . ASP A 1 228 ? -8.835 -16.990 3.661 1.00 85.94 228 ASP A C 1
ATOM 1556 O O . ASP A 1 228 ? -8.953 -15.772 3.807 1.00 85.94 228 ASP A O 1
ATOM 1560 N N . ALA A 1 229 ? -8.567 -17.537 2.473 1.00 85.50 229 ALA A N 1
ATOM 1561 C CA . ALA A 1 229 ? -8.387 -16.742 1.261 1.00 85.50 229 ALA A CA 1
ATOM 1562 C C . ALA A 1 229 ? -9.639 -15.928 0.889 1.00 85.50 229 ALA A C 1
ATOM 1564 O O . ALA A 1 229 ? -9.510 -14.796 0.438 1.00 85.50 229 ALA A O 1
ATOM 1565 N N . GLY A 1 230 ? -10.843 -16.460 1.129 1.00 88.50 230 GLY A N 1
ATOM 1566 C CA . GLY A 1 230 ? -12.088 -15.756 0.820 1.00 88.50 230 GLY A CA 1
ATOM 1567 C C . GLY A 1 230 ? -12.330 -14.557 1.738 1.00 88.50 230 GLY A C 1
ATOM 1568 O O . GLY A 1 230 ? -12.839 -13.532 1.293 1.00 88.50 230 GLY A O 1
ATOM 1569 N N . ALA A 1 231 ? -11.944 -14.656 3.011 1.00 87.31 231 ALA A N 1
ATOM 1570 C CA . ALA A 1 231 ? -11.975 -13.539 3.949 1.00 87.31 231 ALA A CA 1
ATOM 1571 C C . ALA A 1 231 ? -10.971 -12.446 3.563 1.00 87.31 231 ALA A C 1
ATOM 1573 O O . ALA A 1 231 ? -11.312 -11.269 3.637 1.00 87.31 231 ALA A O 1
ATOM 1574 N N . ILE A 1 232 ? -9.774 -12.827 3.105 1.00 88.25 232 ILE A N 1
ATOM 1575 C CA . ILE A 1 232 ? -8.781 -11.878 2.583 1.00 88.25 232 ILE A CA 1
ATOM 1576 C C . ILE A 1 232 ? -9.317 -11.181 1.330 1.00 88.25 232 ILE A C 1
ATOM 1578 O O . ILE A 1 232 ? -9.256 -9.959 1.254 1.00 88.25 232 ILE A O 1
ATOM 1582 N N . ASP A 1 233 ? -9.865 -11.929 0.370 1.00 90.44 233 ASP A N 1
ATOM 1583 C CA . ASP A 1 233 ? -10.383 -11.362 -0.880 1.00 90.44 233 ASP A CA 1
ATOM 1584 C C . ASP A 1 233 ? -11.508 -10.357 -0.638 1.00 90.44 233 ASP A C 1
ATOM 1586 O O . ASP A 1 233 ? -11.492 -9.280 -1.232 1.00 90.44 233 ASP A O 1
ATOM 1590 N N . ARG A 1 234 ? -12.436 -10.673 0.274 1.00 88.56 234 ARG A N 1
ATOM 1591 C CA . ARG A 1 234 ? -13.453 -9.722 0.741 1.00 88.56 234 ARG A CA 1
ATOM 1592 C C . ARG A 1 234 ? -12.827 -8.493 1.372 1.00 88.56 234 ARG A C 1
ATOM 1594 O O . ARG A 1 234 ? -13.104 -7.376 0.969 1.00 88.56 234 ARG A O 1
ATOM 1601 N N . PHE A 1 235 ? -11.940 -8.697 2.338 1.00 88.94 235 PHE A N 1
ATOM 1602 C CA . PHE A 1 235 ? -11.333 -7.595 3.069 1.00 88.94 235 PHE A CA 1
ATOM 1603 C C . PHE A 1 235 ? -10.588 -6.622 2.144 1.00 88.94 235 PHE A C 1
ATOM 1605 O O . PHE A 1 235 ? -10.723 -5.409 2.282 1.00 88.94 235 PHE A O 1
ATOM 1612 N N . VAL A 1 236 ? -9.849 -7.151 1.166 1.00 89.88 236 VAL A N 1
ATOM 1613 C CA . VAL A 1 236 ? -9.174 -6.353 0.135 1.00 89.88 236 VAL A CA 1
ATOM 1614 C C . VAL A 1 236 ? -10.175 -5.634 -0.760 1.00 89.88 236 VAL A C 1
ATOM 1616 O O . VAL A 1 236 ? -9.992 -4.454 -1.037 1.00 89.88 236 VAL A O 1
ATOM 1619 N N . HIS A 1 237 ? -11.233 -6.314 -1.193 1.00 90.44 237 HIS A N 1
ATOM 1620 C CA . HIS A 1 237 ? -12.255 -5.708 -2.037 1.00 90.44 237 HIS A CA 1
ATOM 1621 C C . HIS A 1 237 ? -12.981 -4.547 -1.338 1.00 90.44 237 HIS A C 1
ATOM 1623 O O . HIS A 1 237 ? -13.181 -3.497 -1.948 1.00 90.44 237 HIS A O 1
ATOM 1629 N N . ASP A 1 238 ? -13.339 -4.722 -0.065 1.00 85.12 238 ASP A N 1
ATOM 1630 C CA . ASP A 1 238 ? -14.258 -3.823 0.635 1.00 85.12 238 ASP A CA 1
ATOM 1631 C C . ASP A 1 238 ? -13.557 -2.677 1.371 1.00 85.12 238 ASP A C 1
ATOM 1633 O O . ASP A 1 238 ? -14.103 -1.572 1.434 1.00 85.12 238 ASP A O 1
ATOM 1637 N N . TYR A 1 239 ? -12.353 -2.919 1.907 1.00 88.50 239 TYR A N 1
ATOM 1638 C CA . TYR A 1 239 ? -11.687 -1.981 2.821 1.00 88.50 239 TYR A CA 1
ATOM 1639 C C . TYR A 1 239 ? -10.360 -1.421 2.319 1.00 88.50 239 TYR A C 1
ATOM 1641 O O . TYR A 1 239 ? -9.892 -0.436 2.890 1.00 88.50 239 TYR A O 1
ATOM 1649 N N . LEU A 1 240 ? -9.738 -2.003 1.286 1.00 90.88 240 LEU A N 1
ATOM 1650 C CA . LEU A 1 240 ? -8.487 -1.455 0.764 1.00 90.88 240 LEU A CA 1
ATOM 1651 C C . LEU A 1 240 ? -8.741 -0.126 0.054 1.00 90.88 240 LEU A C 1
ATOM 1653 O O . LEU A 1 240 ? -9.505 -0.042 -0.910 1.00 90.88 240 LEU A O 1
ATOM 1657 N N . VAL A 1 241 ? -8.015 0.896 0.488 1.00 91.25 241 VAL A N 1
ATOM 1658 C CA . VAL A 1 241 ? -7.910 2.183 -0.189 1.00 91.25 241 VAL A CA 1
ATOM 1659 C C . VAL A 1 241 ? -6.466 2.374 -0.635 1.00 91.25 241 VAL A C 1
ATOM 1661 O O . VAL A 1 241 ? -5.543 2.136 0.136 1.00 91.25 241 VAL A O 1
ATOM 1664 N N . LEU A 1 242 ? -6.259 2.803 -1.877 1.00 91.19 242 LEU A N 1
ATOM 1665 C CA . LEU A 1 242 ? -4.971 3.295 -2.361 1.00 91.19 242 LEU A CA 1
ATOM 1666 C C . LEU A 1 242 ? -5.034 4.816 -2.445 1.00 91.19 242 LEU A C 1
ATOM 1668 O O . LEU A 1 242 ? -5.956 5.363 -3.043 1.00 91.19 242 LEU A O 1
ATOM 1672 N N . ASN A 1 243 ? -4.050 5.488 -1.871 1.00 88.81 243 ASN A N 1
ATOM 1673 C CA . ASN A 1 243 ? -3.912 6.931 -1.883 1.00 88.81 243 ASN A CA 1
ATOM 1674 C C . ASN A 1 243 ? -2.725 7.323 -2.759 1.00 88.81 243 ASN A C 1
ATOM 1676 O O . ASN A 1 243 ? -1.604 6.876 -2.533 1.00 88.81 243 ASN A O 1
ATOM 1680 N N . PHE A 1 244 ? -2.976 8.192 -3.728 1.00 88.88 244 PHE A N 1
ATOM 1681 C CA . PHE A 1 244 ? -1.966 8.973 -4.422 1.00 88.88 244 PHE A CA 1
ATOM 1682 C C . PHE A 1 244 ? -1.911 10.332 -3.747 1.00 88.88 244 PHE A C 1
ATOM 1684 O O . PHE A 1 244 ? -2.938 10.998 -3.638 1.00 88.88 244 PHE A O 1
ATOM 1691 N N . PHE A 1 245 ? -0.735 10.741 -3.298 1.00 85.12 245 PHE A N 1
ATOM 1692 C CA . PHE A 1 245 ? -0.543 12.014 -2.629 1.00 85.12 245 PHE A CA 1
ATOM 1693 C C . PHE A 1 245 ? 0.792 12.618 -3.056 1.00 85.12 245 PHE A C 1
ATOM 1695 O O . PHE A 1 245 ? 1.865 12.236 -2.593 1.00 85.12 245 PHE A O 1
ATOM 1702 N N . LEU A 1 246 ? 0.722 13.563 -3.983 1.00 81.94 246 LEU A N 1
ATOM 1703 C CA . LEU A 1 246 ? 1.854 14.042 -4.759 1.00 81.94 246 LEU A CA 1
ATOM 1704 C C . LEU A 1 246 ? 2.058 15.536 -4.475 1.00 81.94 246 LEU A C 1
ATOM 1706 O O . LEU A 1 246 ? 1.191 16.372 -4.736 1.00 81.94 246 LEU A O 1
ATOM 1710 N N . ASP A 1 247 ? 3.229 15.877 -3.945 1.00 67.38 247 ASP A N 1
ATOM 1711 C CA . ASP A 1 247 ? 3.591 17.229 -3.495 1.00 67.38 247 ASP A CA 1
ATOM 1712 C C . ASP A 1 247 ? 4.512 17.974 -4.486 1.00 67.38 247 ASP A C 1
ATOM 1714 O O . ASP A 1 247 ? 4.966 19.092 -4.234 1.00 67.38 247 ASP A O 1
ATOM 1718 N N . GLY A 1 248 ? 4.772 17.375 -5.654 1.00 63.09 248 GLY A N 1
ATOM 1719 C CA . GLY A 1 248 ? 5.543 17.974 -6.743 1.00 63.09 248 GLY A CA 1
ATOM 1720 C C . GLY A 1 248 ? 7.059 17.922 -6.568 1.00 63.09 248 GLY A C 1
ATOM 1721 O O . GLY A 1 248 ? 7.780 18.388 -7.458 1.00 63.09 248 GLY A O 1
ATOM 1722 N N . HIS A 1 249 ? 7.582 17.308 -5.499 1.00 67.12 249 HIS A N 1
ATOM 1723 C CA . HIS A 1 249 ? 9.019 17.041 -5.376 1.00 67.12 249 HIS A CA 1
ATOM 1724 C C . HIS A 1 249 ? 9.570 16.214 -6.551 1.00 67.12 249 HIS A C 1
ATOM 1726 O O . HIS A 1 249 ? 10.706 16.432 -6.984 1.00 67.12 249 HIS A O 1
ATOM 1732 N N . GLN A 1 250 ? 8.736 15.348 -7.127 1.00 68.44 250 GLN A N 1
ATOM 1733 C CA . GLN A 1 250 ? 9.008 14.511 -8.300 1.00 68.44 250 GLN A CA 1
ATOM 1734 C C . GLN A 1 250 ? 9.298 15.347 -9.564 1.00 68.44 250 GLN A C 1
ATOM 1736 O O . GLN A 1 250 ? 10.044 14.938 -10.455 1.00 68.44 250 GLN A O 1
ATOM 1741 N N . ALA A 1 251 ? 8.787 16.582 -9.625 1.00 66.06 251 ALA A N 1
ATOM 1742 C CA . ALA A 1 251 ? 8.939 17.482 -10.765 1.00 66.06 251 ALA A CA 1
ATOM 1743 C C . ALA A 1 251 ? 10.241 18.310 -10.749 1.00 66.06 251 ALA A C 1
ATOM 1745 O O . ALA A 1 251 ? 10.403 19.216 -11.570 1.00 66.06 251 ALA A O 1
ATOM 1746 N N . ASN A 1 252 ? 11.182 18.046 -9.830 1.00 68.69 252 ASN A N 1
ATOM 1747 C CA . ASN A 1 252 ? 12.462 18.769 -9.718 1.00 68.69 252 ASN A CA 1
ATOM 1748 C C . ASN A 1 252 ? 12.295 20.308 -9.664 1.00 68.69 252 ASN A C 1
ATOM 1750 O O . ASN A 1 252 ? 13.038 21.071 -10.295 1.00 68.69 252 ASN A O 1
ATOM 1754 N N . GLY A 1 253 ? 11.280 20.775 -8.927 1.00 69.94 253 GLY A N 1
ATOM 1755 C CA . GLY A 1 253 ? 10.964 22.199 -8.773 1.00 69.94 253 GLY A CA 1
ATOM 1756 C C . GLY A 1 253 ? 10.384 22.864 -10.028 1.00 69.94 253 GLY A C 1
ATOM 1757 O O . GLY A 1 253 ? 10.461 24.090 -10.158 1.00 69.94 253 GLY A O 1
ATOM 1758 N N . ALA A 1 254 ? 9.888 22.084 -10.992 1.00 78.75 254 ALA A N 1
ATOM 1759 C CA . ALA A 1 254 ? 9.001 22.572 -12.045 1.00 78.75 254 ALA A CA 1
ATOM 1760 C C . ALA A 1 254 ? 7.575 22.741 -11.500 1.00 78.75 254 ALA A C 1
ATOM 1762 O O . ALA A 1 254 ? 7.189 22.080 -10.535 1.00 78.75 254 ALA A O 1
ATOM 1763 N N . LYS A 1 255 ? 6.796 23.641 -12.104 1.00 84.81 255 LYS A N 1
ATOM 1764 C CA . LYS A 1 255 ? 5.395 23.821 -11.724 1.00 84.81 255 LYS A CA 1
ATOM 1765 C C . LYS A 1 255 ? 4.576 22.693 -12.348 1.00 84.81 255 LYS A C 1
ATOM 1767 O O . LYS A 1 255 ? 4.612 22.531 -13.566 1.00 84.81 255 LYS A O 1
ATOM 1772 N N . LEU A 1 256 ? 3.824 21.963 -11.526 1.00 86.81 256 LEU A N 1
ATOM 1773 C CA . LEU A 1 256 ? 2.857 20.971 -11.993 1.00 86.81 256 LEU A CA 1
ATOM 1774 C C . LEU A 1 256 ? 1.620 21.650 -12.595 1.00 86.81 256 LEU A C 1
ATOM 1776 O O . LEU A 1 256 ? 1.077 22.592 -12.013 1.00 86.81 256 LEU A O 1
ATOM 1780 N N . ASN A 1 257 ? 1.196 21.162 -13.759 1.00 88.69 257 ASN A N 1
ATOM 1781 C CA . ASN A 1 257 ? -0.008 21.600 -14.463 1.00 88.69 257 ASN A CA 1
ATOM 1782 C C . ASN A 1 257 ? -1.123 20.548 -14.386 1.00 88.69 257 ASN A C 1
ATOM 1784 O O . ASN A 1 257 ? -2.272 20.926 -14.187 1.00 88.69 257 ASN A O 1
ATOM 1788 N N . SER A 1 258 ? -0.776 19.267 -14.530 1.00 90.50 258 SER A N 1
ATOM 1789 C CA . SER A 1 258 ? -1.647 18.112 -14.289 1.00 90.50 258 SER A CA 1
ATOM 1790 C C . SER A 1 258 ? -0.807 16.924 -13.823 1.00 90.50 258 SER A C 1
ATOM 1792 O O . SER A 1 258 ? 0.428 16.926 -13.970 1.00 90.50 258 SER A O 1
ATOM 1794 N N . VAL A 1 259 ? -1.486 15.937 -13.246 1.00 92.12 259 VAL A N 1
ATOM 1795 C CA . VAL A 1 259 ? -0.904 14.644 -12.917 1.00 92.12 259 VAL A CA 1
ATOM 1796 C C . VAL A 1 259 ? -1.853 13.546 -13.370 1.00 92.12 259 VAL A C 1
ATOM 1798 O O . VAL A 1 259 ? -2.995 13.502 -12.924 1.00 92.12 259 VAL A O 1
ATOM 1801 N N . ASP A 1 260 ? -1.343 12.638 -14.193 1.00 92.69 260 ASP A N 1
ATOM 1802 C CA . ASP A 1 260 ? -2.116 11.554 -14.795 1.00 92.69 260 ASP A CA 1
ATOM 1803 C C . ASP A 1 260 ? -1.432 10.216 -14.480 1.00 92.69 260 ASP A C 1
ATOM 1805 O O . ASP A 1 260 ? -0.211 10.152 -14.296 1.00 92.69 260 ASP A O 1
ATOM 1809 N N . VAL A 1 261 ? -2.192 9.123 -14.399 1.00 92.94 261 VAL A N 1
ATOM 1810 C CA . VAL A 1 261 ? -1.637 7.806 -14.046 1.00 92.94 261 VAL A CA 1
ATOM 1811 C C . VAL A 1 261 ? -1.889 6.785 -15.149 1.00 92.94 261 VAL A C 1
ATOM 1813 O O . VAL A 1 261 ? -3.000 6.296 -15.329 1.00 92.94 261 VAL A O 1
ATOM 1816 N N . ASP A 1 262 ? -0.833 6.356 -15.843 1.00 93.00 262 ASP A N 1
ATOM 1817 C CA . ASP A 1 262 ? -0.913 5.191 -16.725 1.00 93.00 262 ASP A CA 1
ATOM 1818 C C . ASP A 1 262 ? -0.780 3.901 -15.904 1.00 93.00 262 ASP A C 1
ATOM 1820 O O . ASP A 1 262 ? 0.303 3.428 -15.541 1.00 93.00 262 ASP A O 1
ATOM 1824 N N . CYS A 1 263 ? -1.946 3.327 -15.624 1.00 91.81 263 CYS A N 1
ATOM 1825 C CA . CYS A 1 263 ? -2.127 2.041 -14.964 1.00 91.81 263 CYS A CA 1
ATOM 1826 C C . CYS A 1 263 ? -1.855 0.824 -15.855 1.00 91.81 263 CYS A C 1
ATOM 1828 O O . CYS A 1 263 ? -2.013 -0.319 -15.417 1.00 91.81 263 CYS A O 1
ATOM 1830 N N . LEU A 1 264 ? -1.479 1.028 -17.117 1.00 92.06 264 LEU A N 1
ATOM 1831 C CA . LEU A 1 264 ? -1.178 -0.022 -18.078 1.00 92.06 264 LEU A CA 1
ATOM 1832 C C . LEU A 1 264 ? -2.341 -1.023 -18.204 1.00 92.06 264 LEU A C 1
ATOM 1834 O O . LEU A 1 264 ? -3.380 -0.727 -18.789 1.00 92.06 264 LEU A O 1
ATOM 1838 N N . GLY A 1 265 ? -2.154 -2.242 -17.692 1.00 92.88 265 GLY A N 1
ATOM 1839 C CA . GLY A 1 265 ? -3.153 -3.310 -17.721 1.00 92.88 265 GLY A CA 1
ATOM 1840 C C . GLY A 1 265 ? -3.767 -3.641 -16.365 1.00 92.88 265 GLY A C 1
ATOM 1841 O O . GLY A 1 265 ? -4.457 -4.658 -16.285 1.00 92.88 265 GLY A O 1
ATOM 1842 N N . LEU A 1 266 ? -3.508 -2.842 -15.324 1.00 94.56 266 LEU A N 1
ATOM 1843 C CA . LEU A 1 266 ? -3.997 -3.104 -13.972 1.00 94.56 266 LEU A CA 1
ATOM 1844 C C . LEU A 1 266 ? -5.525 -3.057 -13.950 1.00 94.56 266 LEU A C 1
ATOM 1846 O O . LEU A 1 266 ? -6.140 -2.100 -14.427 1.00 94.56 266 LEU A O 1
ATOM 1850 N N . ALA A 1 267 ? -6.155 -4.105 -13.419 1.00 94.12 267 ALA A N 1
ATOM 1851 C CA . ALA A 1 267 ? -7.601 -4.297 -13.538 1.00 94.12 267 ALA A CA 1
ATOM 1852 C C . ALA A 1 267 ? -8.419 -3.180 -12.876 1.00 94.12 267 ALA A C 1
ATOM 1854 O O . ALA A 1 267 ? -9.505 -2.861 -13.353 1.00 94.12 267 ALA A O 1
ATOM 1855 N N . TYR A 1 268 ? -7.869 -2.556 -11.836 1.00 93.00 268 TYR A N 1
ATOM 1856 C CA . TYR A 1 268 ? -8.552 -1.551 -11.032 1.00 93.00 268 TYR A CA 1
ATOM 1857 C C . TYR A 1 268 ? -8.391 -0.115 -11.532 1.00 93.00 268 TYR A C 1
ATOM 1859 O O . TYR A 1 268 ? -9.136 0.751 -11.095 1.00 93.00 268 TYR A O 1
ATOM 1867 N N . CYS A 1 269 ? -7.484 0.174 -12.467 1.00 93.25 269 CYS A N 1
ATOM 1868 C CA . CYS A 1 269 ? -7.322 1.554 -12.941 1.00 93.25 269 CYS A CA 1
ATOM 1869 C C . CYS A 1 269 ? -6.890 1.709 -14.402 1.00 93.25 269 CYS A C 1
ATOM 1871 O O . CYS A 1 269 ? -6.679 2.830 -14.856 1.00 93.25 269 CYS A O 1
ATOM 1873 N N . ARG A 1 270 ? -6.802 0.620 -15.182 1.00 93.50 270 ARG A N 1
ATOM 1874 C CA . ARG A 1 270 ? -6.565 0.720 -16.631 1.00 93.50 270 ARG A CA 1
ATOM 1875 C C . ARG A 1 270 ? -7.572 1.672 -17.287 1.00 93.50 270 ARG A C 1
ATOM 1877 O O . ARG A 1 270 ? -8.777 1.586 -17.034 1.00 93.50 270 ARG A O 1
ATOM 1884 N N . ALA A 1 271 ? -7.069 2.529 -18.168 1.00 88.38 271 ALA A N 1
ATOM 1885 C CA . ALA A 1 271 ? -7.845 3.528 -18.894 1.00 88.38 271 ALA A CA 1
ATOM 1886 C C . ALA A 1 271 ? -9.175 2.975 -19.446 1.00 88.38 271 ALA A C 1
ATOM 1888 O O . ALA A 1 271 ? -9.203 1.949 -20.134 1.00 88.38 271 ALA A O 1
ATOM 1889 N N . GLY A 1 272 ? -10.281 3.652 -19.122 1.00 85.31 272 GLY A N 1
ATOM 1890 C CA . GLY A 1 272 ? -11.634 3.370 -19.617 1.00 85.31 272 GLY A CA 1
ATOM 1891 C C . GLY A 1 272 ? -12.293 2.059 -19.161 1.00 85.31 272 GLY A C 1
ATOM 1892 O O . GLY A 1 272 ? -13.427 1.798 -19.557 1.00 85.31 272 GLY A O 1
ATOM 1893 N N . ALA A 1 273 ? -11.618 1.211 -18.378 1.00 89.19 273 ALA A N 1
ATOM 1894 C CA . ALA A 1 273 ? -12.152 -0.100 -17.982 1.00 89.19 273 ALA A CA 1
ATOM 1895 C C . ALA A 1 273 ? -11.704 -0.570 -16.586 1.00 89.19 273 ALA A C 1
ATOM 1897 O O . ALA A 1 273 ? -11.829 -1.761 -16.281 1.00 89.19 273 ALA A O 1
ATOM 1898 N N . GLY A 1 274 ? -11.114 0.326 -15.794 1.00 93.56 274 GLY A N 1
ATOM 1899 C CA . GLY A 1 274 ? -10.705 0.077 -14.416 1.00 93.56 274 GLY A CA 1
ATOM 1900 C C . GLY A 1 274 ? -11.901 0.064 -13.464 1.00 93.56 274 GLY A C 1
ATOM 1901 O O . GLY A 1 274 ? -12.811 0.876 -13.615 1.00 93.56 274 GLY A O 1
ATOM 1902 N N . THR A 1 275 ? -11.897 -0.847 -12.491 1.00 94.69 275 THR A N 1
ATOM 1903 C CA . THR A 1 275 ? -12.972 -0.999 -11.487 1.00 94.69 275 THR A CA 1
ATOM 1904 C C . THR A 1 275 ? -12.894 -0.008 -10.325 1.00 94.69 275 THR A C 1
ATOM 1906 O O . THR A 1 275 ? -13.836 0.084 -9.537 1.00 94.69 275 THR A O 1
ATOM 1909 N N . GLY A 1 276 ? -11.782 0.716 -10.204 1.00 93.12 276 GLY A N 1
ATOM 1910 C CA . GLY A 1 276 ? -11.501 1.596 -9.085 1.00 93.12 276 GLY A CA 1
ATOM 1911 C C . GLY A 1 276 ? -12.455 2.782 -9.019 1.00 93.12 276 GLY A C 1
ATOM 1912 O O . GLY A 1 276 ? -12.703 3.461 -10.020 1.00 93.12 276 GLY A O 1
ATOM 1913 N N . ILE A 1 277 ? -12.960 3.046 -7.819 1.00 93.81 277 ILE A N 1
ATOM 1914 C CA . ILE A 1 277 ? -13.850 4.171 -7.525 1.00 93.81 277 ILE A CA 1
ATOM 1915 C C . ILE A 1 277 ? -13.190 5.122 -6.541 1.00 93.81 277 ILE A C 1
ATOM 1917 O O . ILE A 1 277 ? -12.455 4.688 -5.656 1.00 93.81 277 ILE A O 1
ATOM 1921 N N . VAL A 1 278 ? -13.479 6.413 -6.662 1.00 91.12 278 VAL A N 1
ATOM 1922 C CA . VAL A 1 278 ? -12.986 7.417 -5.716 1.00 91.12 278 VAL A CA 1
ATOM 1923 C C . VAL A 1 278 ? -13.535 7.125 -4.319 1.00 91.12 278 VAL A C 1
ATOM 1925 O O . VAL A 1 278 ? -14.745 6.959 -4.128 1.00 91.12 278 VAL A O 1
ATOM 1928 N N . SER A 1 279 ? -12.634 7.035 -3.345 1.00 86.62 279 SER A N 1
ATOM 1929 C CA . SER A 1 279 ? -12.935 6.752 -1.945 1.00 86.62 279 SER A CA 1
ATOM 1930 C C . SER A 1 279 ? -13.306 8.026 -1.188 1.00 86.62 279 SER A C 1
ATOM 1932 O O . SER A 1 279 ? -12.836 9.118 -1.503 1.00 86.62 279 SER A O 1
ATOM 1934 N N . SER A 1 280 ? -14.129 7.890 -0.150 1.00 77.31 280 SER A N 1
ATOM 1935 C CA . SER A 1 280 ? -14.395 8.973 0.794 1.00 77.31 280 SER A CA 1
ATOM 1936 C C . SER A 1 280 ? -13.192 9.139 1.730 1.00 77.31 280 SER A C 1
ATOM 1938 O O . SER A 1 280 ? -13.088 8.466 2.755 1.00 77.31 280 SER A O 1
ATOM 1940 N N . SER A 1 281 ? -12.274 10.024 1.362 1.00 76.19 281 SER A N 1
ATOM 1941 C CA . SER A 1 281 ? -11.090 10.391 2.143 1.00 76.19 281 SER A CA 1
ATOM 1942 C C . SER A 1 281 ? -10.871 11.901 2.049 1.00 76.19 281 SER A C 1
ATOM 1944 O O . SER A 1 281 ? -11.308 12.532 1.085 1.00 76.19 281 SER A O 1
ATOM 1946 N N . ASN A 1 282 ? -10.173 12.487 3.025 1.00 70.75 282 ASN A N 1
ATOM 1947 C CA . ASN A 1 282 ? -9.702 13.875 2.942 1.00 70.75 282 ASN A CA 1
ATOM 1948 C C . ASN A 1 282 ? -8.711 14.086 1.782 1.00 70.75 282 ASN A C 1
ATOM 1950 O O . ASN A 1 282 ? -8.518 15.218 1.354 1.00 70.75 282 ASN A O 1
ATOM 1954 N N . ASN A 1 283 ? -8.157 13.006 1.228 1.00 77.75 283 ASN A N 1
ATOM 1955 C CA . ASN A 1 283 ? -7.292 13.013 0.049 1.00 77.75 283 ASN A CA 1
ATOM 1956 C C . ASN A 1 283 ? -8.074 12.991 -1.275 1.00 77.75 283 ASN A C 1
ATOM 1958 O O . ASN A 1 283 ? -7.500 12.713 -2.322 1.00 77.75 283 ASN A O 1
ATOM 1962 N N . SER A 1 284 ? -9.393 13.204 -1.257 1.00 84.38 284 SER A N 1
ATOM 1963 C CA . SER A 1 284 ? -10.239 13.219 -2.455 1.00 84.38 284 SER A CA 1
ATOM 1964 C C . SER A 1 284 ? -11.191 14.405 -2.455 1.00 84.38 284 SER A C 1
ATOM 1966 O O . SER A 1 284 ? -11.665 14.856 -1.413 1.00 84.38 284 SER A O 1
ATOM 1968 N N . LEU A 1 285 ? -11.519 14.892 -3.651 1.00 82.12 285 LEU A N 1
ATOM 1969 C CA . LEU A 1 285 ? -12.566 15.893 -3.814 1.00 82.12 285 LEU A CA 1
ATOM 1970 C C . LEU A 1 285 ? -13.935 15.269 -3.510 1.00 82.12 285 LEU A C 1
ATOM 1972 O O . LEU A 1 285 ? -14.311 14.248 -4.090 1.00 82.12 285 LEU A O 1
ATOM 1976 N N . ALA A 1 286 ? -14.690 15.896 -2.606 1.00 80.38 286 ALA A N 1
ATOM 1977 C CA . ALA A 1 286 ? -15.961 15.364 -2.113 1.00 80.38 286 ALA A CA 1
ATOM 1978 C C . ALA A 1 286 ? -17.010 15.150 -3.222 1.00 80.38 286 ALA A C 1
ATOM 1980 O O . ALA A 1 286 ? -17.791 14.207 -3.150 1.00 80.38 286 ALA A O 1
ATOM 1981 N N . ASP A 1 287 ? -17.003 15.978 -4.272 1.00 82.56 287 ASP A N 1
ATOM 1982 C CA . ASP A 1 287 ? -17.902 15.872 -5.430 1.00 82.56 287 ASP A CA 1
ATOM 1983 C C . ASP A 1 287 ? -17.564 14.698 -6.367 1.00 82.56 287 ASP A C 1
ATOM 1985 O O . ASP A 1 287 ? -18.318 14.418 -7.299 1.00 82.56 287 ASP A O 1
ATOM 1989 N N . ARG A 1 288 ? -16.436 14.011 -6.143 1.00 85.75 288 ARG A N 1
ATOM 1990 C CA . ARG A 1 288 ? -15.972 12.877 -6.958 1.00 85.75 288 ARG A CA 1
ATOM 1991 C C . ARG A 1 288 ? -16.133 11.528 -6.280 1.00 85.75 288 ARG A C 1
ATOM 1993 O O . ARG A 1 288 ? -16.029 10.509 -6.960 1.00 85.75 288 ARG A O 1
ATOM 2000 N N . VAL A 1 289 ? -16.410 11.501 -4.980 1.00 87.50 289 VAL A N 1
ATOM 2001 C CA . VAL A 1 289 ? -16.579 10.265 -4.206 1.00 87.50 289 VAL A CA 1
ATOM 2002 C C . VAL A 1 289 ? -17.621 9.347 -4.855 1.00 87.50 289 VAL A C 1
ATOM 2004 O O . VAL A 1 289 ? -18.688 9.787 -5.275 1.00 87.50 289 VAL A O 1
ATOM 2007 N N . GLY A 1 290 ? -17.297 8.055 -4.958 1.00 86.12 290 GLY A N 1
ATOM 2008 C CA . GLY A 1 290 ? -18.167 7.031 -5.544 1.00 86.12 290 GLY A CA 1
ATOM 2009 C C . GLY A 1 290 ? -18.161 6.967 -7.074 1.00 86.12 290 GLY A C 1
ATOM 2010 O O . GLY A 1 290 ? -18.727 6.032 -7.639 1.00 86.12 290 GLY A O 1
ATOM 2011 N N . THR A 1 291 ? -17.506 7.903 -7.763 1.00 91.06 291 THR A N 1
ATOM 2012 C CA . THR A 1 291 ? -17.380 7.857 -9.227 1.00 91.06 291 THR A CA 1
ATOM 2013 C C . THR A 1 291 ? -16.217 6.954 -9.662 1.00 91.06 291 THR A C 1
ATOM 2015 O O . THR A 1 291 ? -15.238 6.826 -8.920 1.00 91.06 291 THR A O 1
ATOM 2018 N N . PRO A 1 292 ? -16.275 6.316 -10.849 1.00 94.00 292 PRO A N 1
ATOM 2019 C CA . PRO A 1 292 ? -15.129 5.590 -11.390 1.00 94.00 292 PRO A CA 1
ATOM 2020 C C . PRO A 1 292 ? -13.941 6.532 -11.600 1.00 94.00 292 PRO A C 1
ATOM 2022 O O . PRO A 1 292 ? -14.076 7.545 -12.287 1.00 94.00 292 PRO A O 1
ATOM 2025 N N . TRP A 1 293 ? -12.760 6.184 -11.087 1.00 94.12 293 TRP A N 1
ATOM 2026 C CA . TRP A 1 293 ? -11.569 7.032 -11.235 1.00 94.12 293 TRP A CA 1
ATOM 2027 C C . TRP A 1 293 ? -11.198 7.250 -12.707 1.00 94.12 293 TRP A C 1
ATOM 2029 O O . TRP A 1 293 ? -10.869 8.354 -13.120 1.00 94.12 293 TRP A O 1
ATOM 2039 N N . THR A 1 294 ? -11.387 6.224 -13.537 1.00 93.44 294 THR A N 1
ATOM 2040 C CA . THR A 1 294 ? -11.152 6.282 -14.991 1.00 93.44 294 THR A CA 1
ATOM 2041 C C . THR A 1 294 ? -12.091 7.217 -15.756 1.00 93.44 294 THR A C 1
ATOM 2043 O O . THR A 1 294 ? -11.896 7.411 -16.952 1.00 93.44 294 THR A O 1
ATOM 2046 N N . SER A 1 295 ? -13.113 7.777 -15.099 1.00 92.00 295 SER A N 1
ATOM 2047 C CA . SER A 1 295 ? -13.967 8.821 -15.678 1.00 92.00 295 SER A CA 1
ATOM 2048 C C . SER A 1 295 ? -13.451 10.241 -15.422 1.00 92.00 295 SER A C 1
ATOM 2050 O O . SER A 1 295 ? -13.998 11.195 -15.976 1.00 92.00 295 SER A O 1
ATOM 2052 N N . ILE A 1 296 ? -12.424 10.386 -14.582 1.00 92.12 296 ILE A N 1
ATOM 2053 C CA . ILE A 1 296 ? -11.774 11.658 -14.275 1.00 92.12 296 ILE A CA 1
ATOM 2054 C C . ILE A 1 296 ? -10.598 11.817 -15.238 1.00 92.12 296 ILE A C 1
ATOM 2056 O O . ILE A 1 296 ? -9.545 11.235 -15.022 1.00 92.12 296 ILE A O 1
ATOM 2060 N N . ASP A 1 297 ? -10.836 12.561 -16.312 1.00 92.06 297 ASP A N 1
ATOM 2061 C CA . ASP A 1 297 ? -9.884 12.859 -17.389 1.00 92.06 297 ASP A CA 1
ATOM 2062 C C . ASP A 1 297 ? -10.220 14.266 -17.908 1.00 92.06 297 ASP A C 1
ATOM 2064 O O . ASP A 1 297 ? -11.023 14.458 -18.829 1.00 92.06 297 ASP A O 1
ATOM 2068 N N . ALA A 1 298 ? -9.741 15.282 -17.195 1.00 88.94 298 ALA A N 1
ATOM 2069 C CA . ALA A 1 298 ? -10.071 16.679 -17.440 1.00 88.94 298 ALA A CA 1
ATOM 2070 C C . ALA A 1 298 ? -9.384 17.224 -18.698 1.00 88.94 298 ALA A C 1
ATOM 2072 O O . ALA A 1 298 ? -9.882 18.186 -19.294 1.00 88.94 298 ALA A O 1
ATOM 2073 N N . ASP A 1 299 ? -8.260 16.632 -19.104 1.00 86.44 299 ASP A N 1
ATOM 2074 C CA . ASP A 1 299 ? -7.477 17.078 -20.255 1.00 86.44 299 ASP A CA 1
ATOM 2075 C C . ASP A 1 299 ? -7.607 16.201 -21.514 1.00 86.44 299 ASP A C 1
ATOM 2077 O O . ASP A 1 299 ? -7.157 16.599 -22.595 1.00 86.44 299 ASP A O 1
ATOM 2081 N N . GLY A 1 300 ? -8.361 15.105 -21.429 1.00 88.88 300 GLY A N 1
ATOM 2082 C CA . GLY A 1 300 ? -8.790 14.273 -22.550 1.00 88.88 300 GLY A CA 1
ATOM 2083 C C . GLY A 1 300 ? -7.706 13.335 -23.079 1.00 88.88 300 GLY A C 1
ATOM 2084 O O . GLY A 1 300 ? -7.780 12.907 -24.242 1.00 88.88 300 GLY A O 1
ATOM 2085 N N . ASP A 1 301 ? -6.681 13.047 -22.280 1.00 88.38 301 ASP A N 1
ATOM 2086 C CA . ASP A 1 301 ? -5.559 12.188 -22.654 1.00 88.38 301 ASP A CA 1
ATOM 2087 C C . ASP A 1 301 ? -5.863 10.685 -22.501 1.00 88.38 301 ASP A C 1
ATOM 2089 O O . ASP A 1 301 ? -5.112 9.846 -23.020 1.00 88.38 301 ASP A O 1
ATOM 2093 N N . LYS A 1 302 ? -7.022 10.361 -21.908 1.00 91.06 302 LYS A N 1
ATOM 2094 C CA . LYS A 1 302 ? -7.542 9.019 -21.611 1.00 91.06 302 LYS A CA 1
ATOM 2095 C C . LYS A 1 302 ? -6.831 8.305 -20.468 1.00 91.06 302 LYS A C 1
ATOM 2097 O O . LYS A 1 302 ? -7.034 7.097 -20.312 1.00 91.06 302 LYS A O 1
ATOM 2102 N N . LEU A 1 303 ? -6.006 8.996 -19.700 1.00 93.19 303 LEU A N 1
ATOM 2103 C CA . LEU A 1 303 ? -5.465 8.518 -18.442 1.00 93.19 303 LEU A CA 1
ATOM 2104 C C . LEU A 1 303 ? -6.330 9.060 -17.294 1.00 93.19 303 LEU A C 1
ATOM 2106 O O . LEU A 1 303 ? -6.944 10.111 -17.418 1.00 93.19 303 LEU A O 1
ATOM 2110 N N . PRO A 1 304 ? -6.463 8.312 -16.190 1.00 94.00 304 PRO A N 1
ATOM 2111 C CA . PRO A 1 304 ? -7.099 8.836 -14.994 1.00 94.00 304 PRO A CA 1
ATOM 2112 C C . PRO A 1 304 ? -6.242 9.934 -14.345 1.00 94.00 304 PRO A C 1
ATOM 2114 O O . PRO A 1 304 ? -5.058 9.717 -14.058 1.00 94.00 304 PRO A O 1
ATOM 2117 N N . ASP A 1 305 ? -6.869 11.066 -14.039 1.00 93.81 305 ASP A N 1
ATOM 2118 C CA . ASP A 1 305 ? -6.228 12.202 -13.378 1.00 93.81 305 ASP A CA 1
ATOM 2119 C C . ASP A 1 305 ? -6.134 12.004 -11.865 1.00 93.81 305 ASP A C 1
ATOM 2121 O O . ASP A 1 305 ? -7.065 11.534 -11.201 1.00 93.81 305 ASP A O 1
ATOM 2125 N N . VAL A 1 306 ? -5.053 12.504 -11.280 1.00 93.38 306 VAL A N 1
ATOM 2126 C CA . VAL A 1 306 ? -4.997 12.867 -9.865 1.00 93.38 306 VAL A CA 1
ATOM 2127 C C . VAL A 1 306 ? -5.310 14.365 -9.793 1.00 93.38 306 VAL A C 1
ATOM 2129 O O . VAL A 1 306 ? -4.541 15.147 -10.340 1.00 93.38 306 VAL A O 1
ATOM 2132 N N . PRO A 1 307 ? -6.423 14.806 -9.179 1.00 92.12 307 PRO A N 1
ATOM 2133 C CA . PRO A 1 307 ? -6.793 16.214 -9.116 1.00 92.12 307 PRO A CA 1
ATOM 2134 C C . PRO A 1 307 ? -6.014 16.975 -8.037 1.00 92.12 307 PRO A C 1
ATOM 2136 O O . PRO A 1 307 ? -5.482 16.401 -7.087 1.00 92.12 307 PRO A O 1
ATOM 2139 N N . LEU A 1 308 ? -6.000 18.303 -8.157 1.00 90.56 308 LEU A N 1
ATOM 2140 C CA . LEU A 1 308 ? -5.495 19.191 -7.115 1.00 90.56 308 LEU A CA 1
ATOM 2141 C C . LEU A 1 308 ? -6.553 19.345 -6.012 1.00 90.56 308 LEU A C 1
ATOM 2143 O O . LEU A 1 308 ? -7.636 19.883 -6.253 1.00 90.56 308 LEU A O 1
ATOM 2147 N N . VAL A 1 309 ? -6.232 18.893 -4.803 1.00 87.38 309 VAL A N 1
ATOM 2148 C CA . VAL A 1 309 ? -7.086 18.979 -3.617 1.00 87.38 309 VAL A CA 1
ATOM 2149 C C . VAL A 1 309 ? -6.613 20.137 -2.730 1.00 87.38 309 VAL A C 1
ATOM 2151 O O . VAL A 1 309 ? -5.454 20.142 -2.303 1.00 87.38 309 VAL A O 1
ATOM 2154 N N . PRO A 1 310 ? -7.470 21.133 -2.438 1.00 83.69 310 PRO A N 1
ATOM 2155 C CA . PRO A 1 310 ? -7.060 22.286 -1.647 1.00 83.69 310 PRO A CA 1
ATOM 2156 C C . PRO A 1 310 ? -6.836 21.975 -0.165 1.00 83.69 310 PRO A C 1
ATOM 2158 O O . PRO A 1 310 ? -7.651 21.303 0.465 1.00 83.69 310 PRO A O 1
ATOM 2161 N N . GLY A 1 311 ? -5.778 22.540 0.419 1.00 76.56 311 GLY A N 1
ATOM 2162 C CA . GLY A 1 311 ? -5.583 22.593 1.875 1.00 76.56 311 GLY A CA 1
ATOM 2163 C C . GLY A 1 311 ? -5.257 21.280 2.608 1.00 76.56 311 GLY A C 1
ATOM 2164 O O . GLY A 1 311 ? -5.222 21.280 3.839 1.00 76.56 311 GLY A O 1
ATOM 2165 N N . VAL A 1 312 ? -5.001 20.179 1.900 1.00 72.12 312 VAL A N 1
ATOM 2166 C CA . VAL A 1 312 ? -4.781 18.844 2.494 1.00 72.12 312 VAL A CA 1
ATOM 2167 C C . VAL A 1 312 ? -3.375 18.623 3.066 1.00 72.12 312 VAL A C 1
ATOM 2169 O O . VAL A 1 312 ? -3.202 17.771 3.931 1.00 72.12 312 VAL A O 1
ATOM 2172 N N . MET A 1 313 ? -2.373 19.415 2.666 1.00 66.81 313 MET A N 1
ATOM 2173 C CA . MET A 1 313 ? -1.018 19.388 3.241 1.00 66.81 313 MET A CA 1
ATOM 2174 C C . MET A 1 313 ? -0.796 20.529 4.222 1.00 66.81 313 MET A C 1
ATOM 2176 O O . MET A 1 313 ? -0.241 21.564 3.857 1.00 66.81 313 MET A O 1
ATOM 2180 N N . HIS A 1 314 ? -1.219 20.373 5.475 1.00 66.25 314 HIS A N 1
ATOM 2181 C CA . HIS A 1 314 ? -1.057 21.428 6.489 1.00 66.25 314 HIS A CA 1
ATOM 2182 C C . HIS A 1 314 ? -1.604 22.793 6.009 1.00 66.25 314 HIS A C 1
ATOM 2184 O O . HIS A 1 314 ? -0.994 23.843 6.225 1.00 66.25 314 HIS A O 1
ATOM 2190 N N . GLY A 1 315 ? -2.734 22.774 5.293 1.00 67.88 315 GLY A N 1
ATOM 2191 C CA . GLY A 1 315 ? -3.333 23.965 4.689 1.00 67.88 315 GLY A CA 1
ATOM 2192 C C . GLY A 1 315 ? -2.764 24.368 3.322 1.00 67.88 315 GLY A C 1
ATOM 2193 O O . GLY A 1 315 ? -3.134 25.428 2.825 1.00 67.88 315 GLY A O 1
ATOM 2194 N N . GLN A 1 316 ? -1.895 23.558 2.708 1.00 73.75 316 GLN A N 1
ATOM 2195 C CA . GLN A 1 316 ? -1.445 23.703 1.317 1.00 73.75 316 GLN A CA 1
ATOM 2196 C C . GLN A 1 316 ? -2.176 22.733 0.381 1.00 73.75 316 GLN A C 1
ATOM 2198 O O . GLN A 1 316 ? -2.617 21.662 0.801 1.00 73.75 316 GLN A O 1
ATOM 2203 N N . ASP A 1 317 ? -2.274 23.110 -0.891 1.00 82.25 317 ASP A N 1
ATOM 2204 C CA . ASP A 1 317 ? -2.862 22.277 -1.940 1.00 82.25 317 ASP A CA 1
ATOM 2205 C C . ASP A 1 317 ? -1.917 21.126 -2.310 1.00 82.25 317 ASP A C 1
ATOM 2207 O O . ASP A 1 317 ? -0.698 21.309 -2.359 1.00 82.25 317 ASP A O 1
ATOM 2211 N N . ALA A 1 318 ? -2.475 19.955 -2.613 1.00 84.12 318 ALA A N 1
ATOM 2212 C CA . ALA A 1 318 ? -1.712 18.789 -3.050 1.00 84.12 318 ALA A CA 1
ATOM 2213 C C . ALA A 1 318 ? -2.436 18.048 -4.167 1.00 84.12 318 ALA A C 1
ATOM 2215 O O . ALA A 1 318 ? -3.663 18.059 -4.234 1.00 84.12 318 ALA A O 1
ATOM 2216 N N . TRP A 1 319 ? -1.686 17.390 -5.044 1.00 89.38 319 TRP A N 1
ATOM 2217 C CA . TRP A 1 319 ? -2.277 16.517 -6.050 1.00 89.38 319 TRP A CA 1
ATOM 2218 C C . TRP A 1 319 ? -2.593 15.187 -5.381 1.00 89.38 319 TRP A C 1
ATOM 2220 O O . TRP A 1 319 ? -1.679 14.419 -5.087 1.00 89.38 319 TRP A O 1
ATOM 2230 N N . ALA A 1 320 ? -3.867 14.940 -5.081 1.00 90.12 320 ALA A N 1
ATOM 2231 C CA . ALA A 1 320 ? -4.259 13.804 -4.263 1.00 90.12 320 ALA A CA 1
ATOM 2232 C C . ALA A 1 320 ? -5.522 13.099 -4.768 1.00 90.12 320 ALA A C 1
ATOM 2234 O O . ALA A 1 320 ? -6.439 13.715 -5.311 1.00 90.12 320 ALA A O 1
ATOM 2235 N N . MET A 1 321 ? -5.543 11.780 -4.596 1.00 91.31 321 MET A N 1
ATOM 2236 C CA . MET A 1 321 ? -6.684 10.926 -4.903 1.00 91.31 321 MET A CA 1
ATOM 2237 C C . MET A 1 321 ? -6.642 9.679 -4.028 1.00 91.31 321 MET A C 1
ATOM 2239 O O . MET A 1 321 ? -5.627 8.992 -3.978 1.00 91.31 321 MET A O 1
ATOM 2243 N N . ALA A 1 322 ? -7.768 9.329 -3.419 1.00 91.69 322 ALA A N 1
ATOM 2244 C CA . ALA A 1 322 ? -7.963 8.047 -2.762 1.00 91.69 322 ALA A CA 1
ATOM 2245 C C . ALA A 1 322 ? -8.912 7.199 -3.607 1.00 91.69 322 ALA A C 1
ATOM 2247 O O . ALA A 1 322 ? -9.988 7.660 -3.984 1.00 91.69 322 ALA A O 1
ATOM 2248 N N . ILE A 1 323 ? -8.558 5.947 -3.879 1.00 93.25 323 ILE A N 1
ATOM 2249 C CA . ILE A 1 323 ? -9.403 5.012 -4.624 1.00 93.25 323 ILE A CA 1
ATOM 2250 C C . ILE A 1 323 ? -9.634 3.735 -3.832 1.00 93.25 323 ILE A C 1
ATOM 2252 O O . ILE A 1 323 ? -8.720 3.212 -3.203 1.00 93.25 323 ILE A O 1
ATOM 2256 N N . ARG A 1 324 ? -10.842 3.185 -3.925 1.00 92.69 324 ARG A N 1
ATOM 2257 C CA . ARG A 1 324 ? -11.096 1.774 -3.629 1.00 92.69 324 ARG A CA 1
ATOM 2258 C C . ARG A 1 324 ? -10.877 0.988 -4.915 1.00 92.69 324 ARG A C 1
ATOM 2260 O O . ARG A 1 324 ? -11.598 1.247 -5.881 1.00 92.69 324 ARG A O 1
ATOM 2267 N N . PRO A 1 325 ? -9.908 0.058 -4.975 1.00 92.62 325 PRO A N 1
ATOM 2268 C CA . PRO A 1 325 ? -9.645 -0.709 -6.189 1.00 92.62 325 PRO A CA 1
ATOM 2269 C C . PRO A 1 325 ? -10.838 -1.560 -6.656 1.00 92.62 325 PRO A C 1
ATOM 2271 O O . PRO A 1 325 ? -10.960 -1.812 -7.855 1.00 92.62 325 PRO A O 1
ATOM 2274 N N . ASN A 1 326 ? -11.715 -1.982 -5.731 1.00 91.94 326 ASN A N 1
ATOM 2275 C CA . ASN A 1 326 ? -12.835 -2.902 -5.977 1.00 91.94 326 ASN A CA 1
ATOM 2276 C C . ASN A 1 326 ? -12.393 -4.174 -6.712 1.00 91.94 326 ASN A C 1
ATOM 2278 O O . ASN A 1 326 ? -12.976 -4.581 -7.718 1.00 91.94 326 ASN A O 1
ATOM 2282 N N . VAL A 1 327 ? -11.305 -4.775 -6.237 1.00 91.56 327 VAL A N 1
ATOM 2283 C CA . VAL A 1 327 ? -10.775 -6.034 -6.759 1.00 91.56 327 VAL A CA 1
ATOM 2284 C C . VAL A 1 327 ? -10.359 -6.949 -5.616 1.00 91.56 327 VAL A C 1
ATOM 2286 O O . VAL A 1 327 ? -10.207 -6.510 -4.482 1.00 91.56 327 VAL A O 1
ATOM 2289 N N . THR A 1 328 ? -10.157 -8.225 -5.926 1.00 92.00 328 THR A N 1
ATOM 2290 C CA . THR A 1 328 ? -9.659 -9.231 -4.978 1.00 92.00 328 THR A CA 1
ATOM 2291 C C . THR A 1 328 ? -8.143 -9.396 -5.100 1.00 92.00 328 THR A C 1
ATOM 2293 O O . THR A 1 328 ? -7.515 -8.825 -5.999 1.00 92.00 328 THR A O 1
ATOM 2296 N N . THR A 1 329 ? -7.531 -10.233 -4.255 1.00 88.44 329 THR A N 1
ATOM 2297 C CA . THR A 1 329 ? -6.078 -10.493 -4.309 1.00 88.44 329 THR A CA 1
ATOM 2298 C C . THR A 1 329 ? -5.607 -11.166 -5.603 1.00 88.44 329 THR A C 1
ATOM 2300 O O . THR A 1 329 ? -4.406 -11.229 -5.870 1.00 88.44 329 THR A O 1
ATOM 2303 N N . ALA A 1 330 ? -6.529 -11.636 -6.449 1.00 89.31 330 ALA A N 1
ATOM 2304 C CA . ALA A 1 330 ? -6.205 -12.135 -7.782 1.00 89.31 330 ALA A CA 1
ATOM 2305 C C . ALA A 1 330 ? -5.692 -11.029 -8.727 1.00 89.31 330 ALA A C 1
ATOM 2307 O O . ALA A 1 330 ? -4.846 -11.295 -9.587 1.00 89.31 330 ALA A O 1
ATOM 2308 N N . ASP A 1 331 ? -6.181 -9.799 -8.556 1.00 91.06 331 ASP A N 1
ATOM 2309 C CA . ASP A 1 331 ? -6.007 -8.699 -9.510 1.00 91.06 331 ASP A CA 1
ATOM 2310 C C . ASP A 1 331 ? -5.123 -7.562 -8.989 1.00 91.06 331 ASP A C 1
ATOM 2312 O O . ASP A 1 331 ? -4.607 -6.788 -9.796 1.00 91.06 331 ASP A O 1
ATOM 2316 N N . ILE A 1 332 ? -4.916 -7.481 -7.672 1.00 89.88 332 ILE A N 1
ATOM 2317 C CA . ILE A 1 332 ? -3.981 -6.550 -7.036 1.00 89.88 332 ILE A CA 1
ATOM 2318 C C . ILE A 1 332 ? -2.897 -7.316 -6.285 1.00 89.88 332 ILE A C 1
ATOM 2320 O O . ILE A 1 332 ? -3.179 -8.192 -5.467 1.00 89.88 332 ILE A O 1
ATOM 2324 N N . ALA A 1 333 ? -1.638 -7.004 -6.572 1.00 86.06 333 ALA A N 1
ATOM 2325 C CA . ALA A 1 333 ? -0.515 -7.514 -5.802 1.00 86.06 333 ALA A CA 1
ATOM 2326 C C . ALA A 1 333 ? 0.702 -6.588 -5.903 1.00 86.06 333 ALA A C 1
ATOM 2328 O O . ALA A 1 333 ? 0.854 -5.836 -6.862 1.00 86.06 333 ALA A O 1
ATOM 2329 N N . PRO A 1 334 ? 1.649 -6.699 -4.977 1.00 84.31 334 PRO A N 1
ATOM 2330 C CA . PRO A 1 334 ? 2.901 -5.977 -5.059 1.00 84.31 334 PRO A CA 1
ATOM 2331 C C . PRO A 1 334 ? 3.721 -6.260 -6.303 1.00 84.31 334 PRO A C 1
ATOM 2333 O O . PRO A 1 334 ? 3.692 -7.342 -6.904 1.00 84.31 334 PRO A O 1
ATOM 2336 N N . GLY A 1 335 ? 4.432 -5.214 -6.704 1.00 85.81 335 GLY A N 1
ATOM 2337 C CA . GLY A 1 335 ? 5.029 -5.088 -8.021 1.00 85.81 335 GLY A CA 1
ATOM 2338 C C . GLY A 1 335 ? 4.044 -4.625 -9.094 1.00 85.81 335 GLY A C 1
ATOM 2339 O O . GLY A 1 335 ? 4.477 -4.391 -10.221 1.00 85.81 335 GLY A O 1
ATOM 2340 N N . ASP A 1 336 ? 2.748 -4.473 -8.808 1.00 91.12 336 ASP A N 1
ATOM 2341 C CA . ASP A 1 336 ? 1.848 -3.730 -9.693 1.00 91.12 336 ASP A CA 1
ATOM 2342 C C . ASP A 1 336 ? 2.400 -2.309 -9.865 1.00 91.12 336 ASP A C 1
ATOM 2344 O O . ASP A 1 336 ? 2.659 -1.603 -8.892 1.00 91.12 336 ASP A O 1
ATOM 2348 N N . THR A 1 337 ? 2.720 -1.950 -11.111 1.00 91.44 337 THR A N 1
ATOM 2349 C CA . THR A 1 337 ? 3.500 -0.753 -11.434 1.00 91.44 337 THR A CA 1
ATOM 2350 C C . THR A 1 337 ? 2.636 0.258 -12.164 1.00 91.44 337 THR A C 1
ATOM 2352 O O . THR A 1 337 ? 2.016 -0.062 -13.180 1.00 91.44 337 THR A O 1
ATOM 2355 N N . PHE A 1 338 ? 2.683 1.491 -11.686 1.00 91.38 338 PHE A N 1
ATOM 2356 C CA . PHE A 1 338 ? 2.063 2.657 -12.290 1.00 91.38 338 PHE A CA 1
ATOM 2357 C C . PHE A 1 338 ? 3.139 3.490 -12.978 1.00 91.38 338 PHE A C 1
ATOM 2359 O O . PHE A 1 338 ? 4.287 3.525 -12.532 1.00 91.38 338 PHE A O 1
ATOM 2366 N N . GLN A 1 339 ? 2.781 4.168 -14.060 1.00 90.88 339 GLN A N 1
ATOM 2367 C CA . GLN A 1 339 ? 3.573 5.277 -14.579 1.00 90.88 339 GLN A CA 1
ATOM 2368 C C . GLN A 1 339 ? 2.847 6.559 -14.182 1.00 90.88 339 GLN A C 1
ATOM 2370 O O . GLN A 1 339 ? 1.722 6.781 -14.623 1.00 90.88 339 GLN A O 1
ATOM 2375 N N . VAL A 1 340 ? 3.458 7.381 -13.333 1.00 90.06 340 VAL A N 1
ATOM 2376 C CA . VAL A 1 340 ? 2.891 8.676 -12.945 1.00 90.06 340 VAL A CA 1
ATOM 2377 C C . VAL A 1 340 ? 3.432 9.732 -13.897 1.00 90.06 340 VAL A C 1
ATOM 2379 O O . VAL A 1 340 ? 4.645 9.929 -13.997 1.00 90.06 340 VAL A O 1
ATOM 2382 N N . HIS A 1 341 ? 2.530 10.369 -14.634 1.00 90.56 341 HIS A N 1
ATOM 2383 C CA . HIS A 1 341 ? 2.815 11.402 -15.614 1.00 90.56 341 HIS A CA 1
ATOM 2384 C C . HIS A 1 341 ? 2.637 12.768 -14.960 1.00 90.56 341 HIS A C 1
ATOM 2386 O O . HIS A 1 341 ? 1.531 13.203 -14.672 1.00 90.56 341 HIS A O 1
ATOM 2392 N N . PHE A 1 342 ? 3.745 13.463 -14.739 1.00 88.62 342 PHE A N 1
ATOM 2393 C CA . PHE A 1 342 ? 3.760 14.834 -14.256 1.00 88.62 342 PHE A CA 1
ATOM 2394 C C . PHE A 1 342 ? 3.895 15.779 -15.445 1.00 88.62 342 PHE A C 1
ATOM 2396 O O . PHE A 1 342 ? 4.972 15.881 -16.048 1.00 88.62 342 PHE A O 1
ATOM 2403 N N . ARG A 1 343 ? 2.827 16.511 -15.773 1.00 89.88 343 ARG A N 1
ATOM 2404 C CA . ARG A 1 343 ? 2.892 17.574 -16.781 1.00 89.88 343 ARG A CA 1
ATOM 2405 C C . ARG A 1 343 ? 3.385 18.846 -16.137 1.00 89.88 343 ARG A C 1
ATOM 2407 O O . ARG A 1 343 ? 2.795 19.337 -15.175 1.00 89.88 343 ARG A O 1
ATOM 2414 N N . THR A 1 344 ? 4.462 19.405 -16.675 1.00 87.94 344 THR A N 1
ATOM 2415 C CA . THR A 1 344 ? 5.109 20.578 -16.077 1.00 87.94 344 THR A CA 1
ATOM 2416 C C . THR A 1 344 ? 5.283 21.716 -17.069 1.00 87.94 344 THR A C 1
ATOM 2418 O O . THR A 1 344 ? 5.240 21.530 -18.285 1.00 87.94 344 THR A O 1
ATOM 2421 N N . ASP A 1 345 ? 5.552 22.915 -16.556 1.00 87.00 345 ASP A N 1
ATOM 2422 C CA . ASP A 1 345 ? 5.955 24.072 -17.363 1.00 87.00 345 ASP A CA 1
ATOM 2423 C C . ASP A 1 345 ? 7.299 23.885 -18.100 1.00 87.00 345 ASP A C 1
ATOM 2425 O O . ASP A 1 345 ? 7.637 24.673 -18.986 1.00 87.00 345 ASP A O 1
ATOM 2429 N N . ARG A 1 346 ? 8.066 22.838 -17.767 1.00 86.31 346 ARG A N 1
ATOM 2430 C CA . ARG A 1 346 ? 9.371 22.505 -18.366 1.00 86.31 346 ARG A CA 1
ATOM 2431 C C . ARG A 1 346 ? 9.348 21.225 -19.210 1.00 86.31 346 ARG A C 1
ATOM 2433 O O . ARG A 1 346 ? 10.405 20.808 -19.689 1.00 86.31 346 ARG A O 1
ATOM 2440 N N . GLY A 1 347 ? 8.168 20.642 -19.420 1.00 84.06 347 GLY A N 1
ATOM 2441 C CA . GLY A 1 347 ? 7.955 19.385 -20.139 1.00 84.06 347 GLY A CA 1
ATOM 2442 C C . GLY A 1 347 ? 7.587 18.220 -19.221 1.00 84.06 347 GLY A C 1
ATOM 2443 O O . GLY A 1 347 ? 7.708 18.311 -17.999 1.00 84.06 347 GLY A O 1
ATOM 2444 N N . ASP A 1 348 ? 7.124 17.133 -19.826 1.00 86.69 348 ASP A N 1
ATOM 2445 C CA . ASP A 1 348 ? 6.560 16.001 -19.092 1.00 86.69 348 ASP A CA 1
ATOM 2446 C C . ASP A 1 348 ? 7.644 15.141 -18.439 1.00 86.69 348 ASP A C 1
ATOM 2448 O O . ASP A 1 348 ? 8.713 14.893 -19.012 1.00 86.69 348 ASP A O 1
ATOM 2452 N N . VAL A 1 349 ? 7.342 14.656 -17.239 1.00 85.31 349 VAL A N 1
ATOM 2453 C CA . VAL A 1 349 ? 8.167 13.716 -16.482 1.00 85.31 349 VAL A CA 1
ATOM 2454 C C . VAL A 1 349 ? 7.332 12.481 -16.185 1.00 85.31 349 VAL A C 1
ATOM 2456 O O . VAL A 1 349 ? 6.210 12.603 -15.712 1.00 85.31 349 VAL A O 1
ATOM 2459 N N . VAL A 1 350 ? 7.881 11.296 -16.447 1.00 87.69 350 VAL A N 1
ATOM 2460 C CA . VAL A 1 350 ? 7.220 10.027 -16.122 1.00 87.69 350 VAL A CA 1
ATOM 2461 C C . VAL A 1 350 ? 8.037 9.291 -15.076 1.00 87.69 350 VAL A C 1
ATOM 2463 O O . VAL A 1 350 ? 9.205 8.981 -15.318 1.00 87.69 350 VAL A O 1
ATOM 2466 N N . GLU A 1 351 ? 7.434 8.986 -13.937 1.00 84.19 351 GLU A N 1
ATOM 2467 C CA . GLU A 1 351 ? 8.069 8.230 -12.859 1.00 84.19 351 GLU A CA 1
ATOM 2468 C C . GLU A 1 351 ? 7.346 6.891 -12.667 1.00 84.19 351 GLU A C 1
ATOM 2470 O O . GLU A 1 351 ? 6.136 6.879 -12.428 1.00 84.19 351 GLU A O 1
ATOM 2475 N N . PRO A 1 352 ? 8.041 5.747 -12.799 1.00 87.12 352 PRO A N 1
ATOM 2476 C CA . PRO A 1 352 ? 7.456 4.470 -12.450 1.00 87.12 352 PRO A CA 1
ATOM 2477 C C . PRO A 1 352 ? 7.392 4.356 -10.927 1.00 87.12 352 PRO A C 1
ATOM 2479 O O . PRO A 1 352 ? 8.382 4.620 -10.253 1.00 87.12 352 PRO A O 1
ATOM 2482 N N . THR A 1 353 ? 6.263 3.906 -10.397 1.00 82.94 353 THR A N 1
ATOM 2483 C CA . THR A 1 353 ? 6.118 3.571 -8.977 1.00 82.94 353 THR A CA 1
ATOM 2484 C C . THR A 1 353 ? 5.492 2.191 -8.852 1.00 82.94 353 THR A C 1
ATOM 2486 O O . THR A 1 353 ? 4.575 1.852 -9.607 1.00 82.94 353 THR A O 1
ATOM 2489 N N . ALA A 1 354 ? 6.017 1.361 -7.957 1.00 84.19 354 ALA A N 1
ATOM 2490 C CA . ALA A 1 354 ? 5.460 0.049 -7.670 1.00 84.19 354 ALA A CA 1
ATOM 2491 C C . ALA A 1 354 ? 4.679 0.077 -6.358 1.00 84.19 354 ALA A C 1
ATOM 2493 O O . ALA A 1 354 ? 5.110 0.673 -5.375 1.00 84.19 354 ALA A O 1
ATOM 2494 N N . LEU A 1 355 ? 3.561 -0.644 -6.324 1.00 83.50 355 LEU A N 1
ATOM 2495 C CA . LEU A 1 355 ? 2.928 -1.012 -5.067 1.00 83.50 355 LEU A CA 1
ATOM 2496 C C . LEU A 1 355 ? 3.869 -1.977 -4.331 1.00 83.50 355 LEU A C 1
ATOM 2498 O O . LEU A 1 355 ? 4.065 -3.108 -4.782 1.00 83.50 355 LEU A O 1
ATOM 2502 N N . THR A 1 356 ? 4.499 -1.525 -3.250 1.00 70.19 356 THR A N 1
ATOM 2503 C CA . THR A 1 356 ? 5.471 -2.314 -2.473 1.00 70.19 356 THR A CA 1
ATOM 2504 C C . THR A 1 356 ? 4.820 -3.036 -1.296 1.00 70.19 356 THR A C 1
ATOM 2506 O O . THR A 1 356 ? 5.224 -4.156 -0.973 1.00 70.19 356 THR A O 1
ATOM 2509 N N . LEU A 1 357 ? 3.764 -2.465 -0.707 1.00 65.44 357 LEU A N 1
ATOM 2510 C CA . LEU A 1 357 ? 3.067 -3.066 0.425 1.00 65.44 357 LEU A CA 1
ATOM 2511 C C . LEU A 1 357 ? 1.858 -3.910 -0.012 1.00 65.44 357 LEU A C 1
ATOM 2513 O O . LEU A 1 357 ? 1.016 -3.490 -0.807 1.00 65.44 357 LEU A O 1
ATOM 2517 N N . TYR A 1 358 ? 1.808 -5.146 0.498 1.00 61.50 358 TYR A N 1
ATOM 2518 C CA . TYR A 1 358 ? 0.666 -6.056 0.364 1.00 61.50 358 TYR A CA 1
ATOM 2519 C C . TYR A 1 358 ? -0.505 -5.556 1.202 1.00 61.50 358 TYR A C 1
ATOM 2521 O O . TYR A 1 358 ? -0.303 -4.820 2.163 1.00 61.50 358 TYR A O 1
ATOM 2529 N N . PHE A 1 359 ? -1.705 -6.068 0.907 1.00 66.69 359 PHE A N 1
ATOM 2530 C CA . PHE A 1 359 ? -2.805 -6.016 1.861 1.00 66.69 359 PHE A CA 1
ATOM 2531 C C . PHE A 1 359 ? -2.282 -6.359 3.259 1.00 66.69 359 PHE A C 1
ATOM 2533 O O . PHE A 1 359 ? -1.577 -7.355 3.473 1.00 66.69 359 PHE A O 1
ATOM 2540 N N . VAL A 1 360 ? -2.619 -5.493 4.192 1.00 82.31 360 VAL A N 1
ATOM 2541 C CA . VAL A 1 360 ? -2.360 -5.690 5.600 1.00 82.31 360 VAL A CA 1
ATOM 2542 C C . VAL A 1 360 ? -3.697 -5.987 6.237 1.00 82.31 360 VAL A C 1
ATOM 2544 O O . VAL A 1 360 ? -4.687 -5.298 5.996 1.00 82.31 360 VAL A O 1
ATOM 2547 N N . THR A 1 361 ? -3.756 -7.057 7.017 1.00 92.31 361 THR A N 1
ATOM 2548 C CA . THR A 1 361 ? -4.862 -7.214 7.952 1.00 92.31 361 THR A CA 1
ATOM 2549 C C . THR A 1 361 ? -4.792 -6.059 8.960 1.00 92.31 361 THR A C 1
ATOM 2551 O O . THR A 1 361 ? -3.796 -5.340 9.031 1.00 92.31 361 THR A O 1
ATOM 2554 N N . THR A 1 362 ? -5.812 -5.851 9.777 1.00 94.62 362 THR A N 1
ATOM 2555 C CA . THR A 1 362 ? -5.742 -4.793 10.792 1.00 94.62 362 THR A CA 1
ATOM 2556 C C . THR A 1 362 ? -4.981 -5.273 12.027 1.00 94.62 362 THR A C 1
ATOM 2558 O O . THR A 1 362 ? -4.891 -6.487 12.265 1.00 94.62 362 THR A O 1
ATOM 2561 N N . PRO A 1 363 ? -4.464 -4.364 12.878 1.00 96.25 363 PRO A N 1
ATOM 2562 C CA . PRO A 1 363 ? -4.278 -4.727 14.276 1.00 96.25 363 PRO A CA 1
ATOM 2563 C C . PRO A 1 363 ? -5.614 -5.231 14.845 1.00 96.25 363 PRO A C 1
ATOM 2565 O O . PRO A 1 363 ? -6.689 -4.875 14.357 1.00 96.25 363 PRO A O 1
ATOM 2568 N N . ALA A 1 364 ? -5.556 -6.089 15.857 1.00 96.94 364 ALA A N 1
ATOM 2569 C CA . ALA A 1 364 ? -6.759 -6.582 16.518 1.00 96.94 364 ALA A CA 1
ATOM 2570 C C . ALA A 1 364 ? -6.567 -6.592 18.028 1.00 96.94 364 ALA A C 1
ATOM 2572 O O . ALA A 1 364 ? -5.651 -7.248 18.527 1.00 96.94 364 ALA A O 1
ATOM 2573 N N . VAL A 1 365 ? -7.426 -5.880 18.760 1.00 97.81 365 VAL A N 1
ATOM 2574 C CA . VAL A 1 365 ? -7.424 -5.874 20.226 1.00 97.81 365 VAL A CA 1
ATOM 2575 C C . VAL A 1 365 ? -7.652 -7.299 20.723 1.00 97.81 365 VAL A C 1
ATOM 2577 O O . VAL A 1 365 ? -8.644 -7.937 20.378 1.00 97.81 365 VAL A O 1
ATOM 2580 N N . ALA A 1 366 ? -6.716 -7.787 21.529 1.00 97.69 366 ALA A N 1
ATOM 2581 C CA . ALA A 1 366 ? -6.730 -9.098 22.160 1.00 97.69 366 ALA A CA 1
ATOM 2582 C C . ALA A 1 366 ? -7.326 -9.021 23.567 1.00 97.69 366 ALA A C 1
ATOM 2584 O O . ALA A 1 366 ? -8.123 -9.878 23.960 1.00 97.69 366 ALA A O 1
ATOM 2585 N N . THR A 1 367 ? -6.977 -7.971 24.317 1.00 98.00 367 THR A N 1
ATOM 2586 C CA . THR A 1 367 ? -7.599 -7.663 25.604 1.00 98.00 367 THR A CA 1
ATOM 2587 C C . THR A 1 367 ? -7.825 -6.171 25.778 1.00 98.00 367 THR A C 1
ATOM 2589 O O . THR A 1 367 ? -6.958 -5.379 25.418 1.00 98.00 367 THR A O 1
ATOM 2592 N N . ALA A 1 368 ? -8.924 -5.802 26.428 1.00 97.25 368 ALA A N 1
ATOM 2593 C CA . ALA A 1 368 ? -9.177 -4.448 26.908 1.00 97.25 368 ALA A CA 1
ATOM 2594 C C . ALA A 1 368 ? -9.501 -4.489 28.403 1.00 97.25 368 ALA A C 1
ATOM 2596 O O . ALA A 1 368 ? -10.353 -5.271 28.824 1.00 97.25 368 ALA A O 1
ATOM 2597 N N . GLN A 1 369 ? -8.802 -3.690 29.214 1.00 95.88 369 GLN A N 1
ATOM 2598 C CA . GLN A 1 369 ? -8.931 -3.696 30.681 1.00 95.88 369 GLN A CA 1
ATOM 2599 C C . GLN A 1 369 ? -8.819 -5.114 31.282 1.00 95.88 369 GLN A C 1
ATOM 2601 O O . GLN A 1 369 ? -9.606 -5.530 32.134 1.00 95.88 369 GLN A O 1
ATOM 2606 N N . GLY A 1 370 ? -7.877 -5.913 30.767 1.00 94.06 370 GLY A N 1
ATOM 2607 C CA . GLY A 1 370 ? -7.675 -7.314 31.160 1.00 94.06 370 GLY A CA 1
ATOM 2608 C C . GLY A 1 370 ? -8.748 -8.309 30.686 1.00 94.06 370 GLY A C 1
ATOM 2609 O O . GLY A 1 370 ? -8.584 -9.514 30.888 1.00 94.06 370 GLY A O 1
ATOM 2610 N N . GLN A 1 371 ? -9.824 -7.860 30.032 1.00 96.69 371 GLN A N 1
ATOM 2611 C CA . GLN A 1 371 ? -10.861 -8.731 29.473 1.00 96.69 371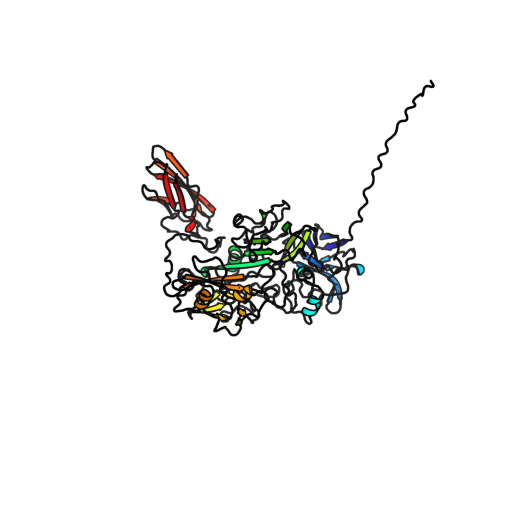 GLN A CA 1
ATOM 2612 C C . GLN A 1 371 ? -10.504 -9.158 28.051 1.00 96.69 371 GLN A C 1
ATOM 2614 O O . GLN A 1 371 ? -10.119 -8.329 27.231 1.00 96.69 371 GLN A O 1
ATOM 2619 N N . LYS A 1 372 ? -10.641 -10.452 27.744 1.00 95.44 372 LYS A N 1
ATOM 2620 C CA . LYS A 1 372 ? -10.356 -10.996 26.409 1.00 95.44 372 LYS A CA 1
ATOM 2621 C C . LYS A 1 372 ? -11.435 -10.605 25.404 1.00 95.44 372 LYS A C 1
ATOM 2623 O O . LYS A 1 372 ? -12.621 -10.763 25.682 1.00 95.44 372 LYS A O 1
ATOM 2628 N N . ILE A 1 373 ? -11.004 -10.199 24.217 1.00 94.38 373 ILE A N 1
ATOM 2629 C CA . ILE A 1 373 ? -11.880 -9.955 23.073 1.00 94.38 373 ILE A CA 1
ATOM 2630 C C . ILE A 1 373 ? -12.016 -11.243 22.261 1.00 94.38 373 ILE A C 1
ATOM 2632 O O . ILE A 1 373 ? -11.041 -11.962 22.039 1.00 94.38 373 ILE A O 1
ATOM 2636 N N . SER A 1 374 ? -13.243 -11.553 21.845 1.00 88.44 374 SER A N 1
ATOM 2637 C CA . SER A 1 374 ? -13.547 -12.718 21.010 1.00 88.44 374 SER A CA 1
ATOM 2638 C C . SER A 1 374 ? -13.863 -12.284 19.585 1.00 88.44 374 SER A C 1
ATOM 2640 O O . SER A 1 374 ? -14.541 -11.275 19.386 1.00 88.44 374 SER A O 1
ATOM 2642 N N . TYR A 1 375 ? -13.394 -13.076 18.620 1.00 88.00 375 TYR A N 1
ATOM 2643 C CA . TYR A 1 375 ? -13.606 -12.860 17.192 1.00 88.00 375 TYR A CA 1
ATOM 2644 C C . TYR A 1 375 ? -14.323 -14.066 16.555 1.00 88.00 375 TYR A C 1
ATOM 2646 O O . TYR A 1 375 ? -14.099 -15.194 17.009 1.00 88.00 375 TYR A O 1
ATOM 2654 N N . PRO A 1 376 ? -15.150 -13.868 15.507 1.00 86.88 376 PRO A N 1
ATOM 2655 C CA . PRO A 1 376 ? -15.482 -12.584 14.877 1.00 86.88 376 PRO A CA 1
ATOM 2656 C C . PRO A 1 376 ? -16.228 -11.652 15.841 1.00 86.88 376 PRO A C 1
ATOM 2658 O O . PRO A 1 376 ? -17.054 -12.102 16.636 1.00 86.88 376 PRO A O 1
ATOM 2661 N N . ALA A 1 377 ? -15.861 -10.371 15.834 1.00 81.94 377 ALA A N 1
ATOM 2662 C CA . ALA A 1 377 ? -16.480 -9.396 16.718 1.00 81.94 377 ALA A CA 1
ATOM 2663 C C . ALA A 1 377 ? -17.892 -9.061 16.211 1.00 81.94 377 ALA A C 1
ATOM 2665 O O . ALA A 1 377 ? -18.146 -9.037 15.012 1.00 81.94 377 ALA A O 1
ATOM 2666 N N . THR A 1 378 ? -18.809 -8.805 17.135 1.00 82.19 378 THR A N 1
ATOM 2667 C CA . THR A 1 378 ? -20.195 -8.392 16.863 1.00 82.19 378 THR A CA 1
ATOM 2668 C C . THR A 1 378 ? -20.451 -7.070 17.569 1.00 82.19 378 THR A C 1
ATOM 2670 O O . THR A 1 378 ? -19.650 -6.685 18.416 1.00 82.19 378 THR A O 1
ATOM 2673 N N . ASP A 1 379 ? -21.574 -6.399 17.335 1.00 77.62 379 ASP A N 1
ATOM 2674 C CA . ASP A 1 379 ? -21.901 -5.147 18.041 1.00 77.62 379 ASP A CA 1
ATOM 2675 C C . ASP A 1 379 ? -21.901 -5.276 19.575 1.00 77.62 379 ASP A C 1
ATOM 2677 O O . ASP A 1 379 ? -21.654 -4.300 20.283 1.00 77.62 379 ASP A O 1
ATOM 2681 N N . ALA A 1 380 ? -22.103 -6.491 20.098 1.00 81.25 380 ALA A N 1
ATOM 2682 C CA . ALA A 1 380 ? -22.021 -6.796 21.524 1.00 81.25 380 ALA A CA 1
ATOM 2683 C C . ALA A 1 380 ? -20.581 -6.988 22.044 1.00 81.25 380 ALA A C 1
ATOM 2685 O O . ALA A 1 380 ? -20.377 -7.107 23.252 1.00 81.25 380 ALA A O 1
ATOM 2686 N N . THR A 1 381 ? -19.571 -7.046 21.177 1.00 86.44 381 THR A N 1
ATOM 2687 C CA . THR A 1 381 ? -18.167 -7.195 21.576 1.00 86.44 381 THR A CA 1
ATOM 2688 C C . THR A 1 381 ? -17.669 -5.935 22.284 1.00 86.44 381 THR A C 1
ATOM 2690 O O . THR A 1 381 ? -17.870 -4.819 21.809 1.00 86.44 381 THR A O 1
ATOM 2693 N N . LEU A 1 382 ? -16.992 -6.121 23.422 1.00 91.81 382 LEU A N 1
ATOM 2694 C CA . LEU A 1 382 ? -16.389 -5.034 24.194 1.00 91.81 382 LEU A CA 1
ATOM 2695 C C . LEU A 1 382 ? -15.441 -4.195 23.329 1.00 91.81 382 LEU A C 1
ATOM 2697 O O . LEU A 1 382 ? -14.515 -4.731 22.726 1.00 91.81 382 LEU A O 1
ATOM 2701 N N . GLY A 1 383 ? -15.646 -2.881 23.337 1.00 88.81 383 GLY A N 1
ATOM 2702 C CA . GLY A 1 383 ? -14.911 -1.908 22.534 1.00 88.81 383 GLY A CA 1
ATOM 2703 C C . GLY A 1 383 ? -15.633 -1.489 21.257 1.00 88.81 383 GLY A C 1
ATOM 2704 O O . GLY A 1 383 ? -15.127 -0.612 20.571 1.00 88.81 383 GLY A O 1
ATOM 2705 N N . ASN A 1 384 ? -16.792 -2.060 20.917 1.00 87.88 384 ASN A N 1
ATOM 2706 C CA . ASN A 1 384 ? -17.626 -1.524 19.839 1.00 87.88 384 ASN A CA 1
ATOM 2707 C C . ASN A 1 384 ? -18.418 -0.307 20.315 1.00 87.88 384 ASN A C 1
ATOM 2709 O O . ASN A 1 384 ? -18.594 -0.105 21.513 1.00 87.88 384 ASN A O 1
ATOM 2713 N N . ARG A 1 385 ? -18.944 0.498 19.385 1.00 85.06 385 ARG A N 1
ATOM 2714 C CA . ARG A 1 385 ? -19.738 1.688 19.740 1.00 85.06 385 ARG A CA 1
ATOM 2715 C C . ARG A 1 385 ? -20.938 1.348 20.628 1.00 85.06 385 ARG A C 1
ATOM 2717 O O . ARG A 1 385 ? -21.226 2.092 21.560 1.00 85.06 385 ARG A O 1
ATOM 2724 N N . SER A 1 386 ? -21.593 0.217 20.358 1.00 83.25 386 SER A N 1
ATOM 2725 C CA . SER A 1 386 ? -22.754 -0.276 21.113 1.00 83.25 386 SER A CA 1
ATOM 2726 C C . SER A 1 386 ? -22.388 -0.936 22.450 1.00 83.25 386 SER A C 1
ATOM 2728 O O . SER A 1 386 ? -23.241 -1.051 23.327 1.00 83.25 386 SER A O 1
ATOM 2730 N N . ASN A 1 387 ? -21.129 -1.347 22.634 1.00 89.25 387 ASN A N 1
ATOM 2731 C CA . ASN A 1 387 ? -20.605 -1.884 23.890 1.00 89.25 387 ASN A CA 1
ATOM 2732 C C . ASN A 1 387 ? -19.191 -1.329 24.159 1.00 89.25 387 ASN A C 1
ATOM 2734 O O . ASN A 1 387 ? -18.204 -2.064 24.038 1.00 89.25 387 ASN A O 1
ATOM 2738 N N . PRO A 1 388 ? -19.059 -0.021 24.451 1.00 93.00 388 PRO A N 1
ATOM 2739 C CA . PRO A 1 388 ? -17.758 0.624 24.565 1.00 93.00 388 PRO A CA 1
ATOM 2740 C C . PRO A 1 388 ? -17.028 0.182 25.835 1.00 93.00 388 PRO A C 1
ATOM 2742 O O . PRO A 1 388 ? -17.630 -0.284 26.803 1.00 93.00 388 PRO A O 1
ATOM 2745 N N . ILE A 1 389 ? -15.709 0.374 25.867 1.00 95.75 389 ILE A N 1
ATOM 2746 C CA . ILE A 1 389 ? -14.926 0.142 27.084 1.00 95.75 389 ILE A CA 1
ATOM 2747 C C . ILE A 1 389 ? -15.276 1.232 28.098 1.00 95.75 389 ILE A C 1
ATOM 2749 O O . ILE A 1 389 ? -14.973 2.409 27.894 1.00 95.75 389 ILE A O 1
ATOM 2753 N N . MET A 1 390 ? -15.903 0.835 29.200 1.00 95.06 390 MET A N 1
ATOM 2754 C CA . MET A 1 390 ? -16.244 1.739 30.296 1.00 95.06 390 MET A CA 1
ATOM 2755 C C . MET A 1 390 ? -14.989 2.051 31.114 1.00 95.06 390 MET A C 1
ATOM 2757 O O . MET A 1 390 ? -14.381 1.144 31.685 1.00 95.06 390 MET A O 1
ATOM 2761 N N . LEU A 1 391 ? -14.597 3.323 31.167 1.00 95.88 391 LEU A N 1
ATOM 2762 C CA . LEU A 1 391 ? -13.447 3.778 31.946 1.00 95.88 391 LEU A CA 1
ATOM 2763 C C . LEU A 1 391 ? -13.890 4.200 33.351 1.00 95.88 391 LEU A C 1
ATOM 2765 O O . LEU A 1 391 ? -14.901 4.881 33.520 1.00 95.88 391 LEU A O 1
ATOM 2769 N N . ASP A 1 392 ? -13.109 3.822 34.360 1.00 92.50 392 ASP A N 1
ATOM 2770 C CA . ASP A 1 392 ? -13.255 4.260 35.755 1.00 92.50 392 ASP A CA 1
ATOM 2771 C C . ASP A 1 392 ? -12.389 5.493 36.088 1.00 92.50 392 ASP A C 1
ATOM 2773 O O . ASP A 1 392 ? -12.517 6.085 37.161 1.00 92.50 392 ASP A O 1
ATOM 2777 N N . GLY A 1 393 ? -11.545 5.913 35.144 1.00 93.88 393 GLY A N 1
ATOM 2778 C CA . GLY A 1 393 ? -10.676 7.080 35.222 1.00 93.88 393 GLY A CA 1
ATOM 2779 C C . GLY A 1 393 ? -10.153 7.481 33.842 1.00 93.88 393 GLY A C 1
ATOM 2780 O O . GLY A 1 393 ? -10.858 7.369 32.843 1.00 93.88 393 GLY A O 1
ATOM 2781 N N . ASP A 1 394 ? -8.901 7.936 33.783 1.00 96.50 394 ASP A N 1
ATOM 2782 C CA . ASP A 1 394 ? -8.317 8.517 32.564 1.00 96.50 394 ASP A CA 1
ATOM 2783 C C . ASP A 1 394 ? -7.624 7.510 31.635 1.00 96.50 394 ASP A C 1
ATOM 2785 O O . ASP A 1 394 ? -7.153 7.887 30.561 1.00 96.50 394 ASP A O 1
ATOM 2789 N N . LYS A 1 395 ? -7.510 6.244 32.048 1.00 97.81 395 LYS A N 1
ATOM 2790 C CA . LYS A 1 395 ? -6.598 5.279 31.427 1.00 97.81 395 LYS A CA 1
ATOM 2791 C C . LYS A 1 395 ? -7.321 4.129 30.750 1.00 97.81 395 LYS A C 1
ATOM 2793 O O . LYS A 1 395 ? -8.245 3.548 31.312 1.00 97.81 395 LYS A O 1
ATOM 2798 N N . VAL A 1 396 ? -6.818 3.751 29.580 1.00 97.69 396 VAL A N 1
ATOM 2799 C CA . VAL A 1 396 ? -7.236 2.555 28.847 1.00 97.69 396 VAL A CA 1
ATOM 2800 C C . VAL A 1 396 ? -6.047 1.610 28.699 1.00 97.69 396 VAL A C 1
ATOM 2802 O O . VAL A 1 396 ? -4.981 2.005 28.229 1.00 97.69 396 VAL A O 1
ATOM 2805 N N . ASP A 1 397 ? -6.219 0.370 29.151 1.00 98.06 397 ASP A N 1
ATOM 2806 C CA . ASP A 1 397 ? -5.221 -0.693 29.033 1.00 98.06 397 ASP A CA 1
ATOM 2807 C C . ASP A 1 397 ? -5.601 -1.657 27.910 1.00 98.06 397 ASP A C 1
ATOM 2809 O O . ASP A 1 397 ? -6.714 -2.196 27.907 1.00 98.06 397 ASP A O 1
ATOM 2813 N N . LEU A 1 398 ? -4.691 -1.856 26.954 1.00 98.25 398 LEU A N 1
ATOM 2814 C CA . LEU A 1 398 ? -4.921 -2.679 25.771 1.00 98.25 398 LEU A CA 1
ATOM 2815 C C . LEU A 1 398 ? -3.759 -3.642 25.536 1.00 98.25 398 LEU A C 1
ATOM 2817 O O . LEU A 1 398 ? -2.587 -3.273 25.626 1.00 98.25 398 LEU A O 1
ATOM 2821 N N . SER A 1 399 ? -4.097 -4.859 25.112 1.00 98.31 399 SER A N 1
ATOM 2822 C CA . SER A 1 399 ? -3.191 -5.708 24.340 1.00 98.31 399 SER A CA 1
ATOM 2823 C C . SER A 1 399 ? -3.808 -6.013 22.984 1.00 98.31 399 SER A C 1
ATOM 2825 O O . SER A 1 399 ? -5.031 -6.044 22.845 1.00 98.31 399 SER A O 1
ATOM 2827 N N . PHE A 1 400 ? -2.978 -6.215 21.970 1.00 98.25 400 PHE A N 1
ATOM 2828 C CA . PHE A 1 400 ? -3.414 -6.410 20.594 1.00 98.25 400 PHE A CA 1
ATOM 2829 C C . PHE A 1 400 ? -2.422 -7.264 19.810 1.00 98.25 400 PHE A C 1
ATOM 2831 O O . PHE A 1 400 ? -1.234 -7.332 20.130 1.00 98.25 400 PHE A O 1
ATOM 2838 N N . TRP A 1 401 ? -2.904 -7.920 18.764 1.00 97.88 401 TRP A N 1
ATOM 2839 C CA . TRP A 1 401 ? -2.053 -8.587 17.790 1.00 97.88 401 TRP A CA 1
ATOM 2840 C C . TRP A 1 401 ? -1.627 -7.613 16.699 1.00 97.88 401 TRP A C 1
ATOM 2842 O O . TRP A 1 401 ? -2.405 -6.754 16.276 1.00 97.88 401 TRP A O 1
ATOM 2852 N N . ARG A 1 402 ? -0.391 -7.790 16.223 1.00 96.56 402 ARG A N 1
ATOM 2853 C CA . ARG A 1 402 ? 0.130 -7.102 15.035 1.00 96.56 402 ARG A CA 1
ATOM 2854 C C . ARG A 1 402 ? -0.780 -7.366 13.834 1.00 96.56 402 ARG A C 1
ATOM 2856 O O . ARG A 1 402 ? -1.373 -8.447 13.785 1.00 96.56 402 ARG A O 1
ATOM 2863 N N . PRO A 1 403 ? -0.870 -6.446 12.867 1.00 95.38 403 PRO A N 1
ATOM 2864 C CA . PRO A 1 403 ? -1.392 -6.785 11.552 1.00 95.38 403 PRO A CA 1
ATOM 2865 C C . PRO A 1 403 ? -0.503 -7.839 10.874 1.00 95.38 403 PRO A C 1
ATOM 2867 O O . PRO A 1 403 ? 0.689 -7.967 11.180 1.00 95.38 403 PRO A O 1
ATOM 2870 N N . GLN A 1 404 ? -1.086 -8.596 9.947 1.00 92.81 404 GLN A N 1
ATOM 2871 C CA . GLN A 1 404 ? -0.347 -9.494 9.071 1.00 92.81 404 GLN A CA 1
ATOM 2872 C C . GLN A 1 404 ? -0.314 -8.966 7.643 1.00 92.81 404 GLN A C 1
ATOM 2874 O O . GLN A 1 404 ? -1.326 -8.493 7.138 1.00 92.81 404 GLN A O 1
ATOM 2879 N N . ARG A 1 405 ? 0.807 -9.157 6.953 1.00 89.06 405 ARG A N 1
ATOM 2880 C CA . ARG A 1 405 ? 0.894 -9.011 5.494 1.00 89.06 405 ARG A CA 1
ATOM 2881 C C . ARG A 1 405 ? 0.876 -10.369 4.804 1.00 89.06 405 ARG A C 1
ATOM 2883 O O . ARG A 1 405 ? 1.229 -11.391 5.405 1.00 89.06 405 ARG A O 1
ATOM 2890 N N . ALA A 1 406 ? 0.531 -10.372 3.521 1.00 84.44 406 ALA A N 1
ATOM 2891 C CA . ALA A 1 406 ? 0.792 -11.519 2.656 1.00 84.44 406 ALA A CA 1
ATOM 2892 C C . ALA A 1 406 ? 2.289 -11.851 2.566 1.00 84.44 406 ALA A C 1
ATOM 2894 O O . ALA A 1 406 ? 3.156 -10.993 2.765 1.00 84.44 406 ALA A O 1
ATOM 2895 N N . ALA A 1 407 ? 2.577 -13.101 2.202 1.00 80.06 407 ALA A N 1
ATOM 2896 C CA . ALA A 1 407 ? 3.909 -13.514 1.786 1.00 80.06 407 ALA A CA 1
ATOM 2897 C C . ALA A 1 407 ? 4.383 -12.687 0.584 1.00 80.06 407 ALA A C 1
ATOM 2899 O O . ALA A 1 407 ? 3.704 -12.611 -0.443 1.00 80.06 407 ALA A O 1
ATOM 2900 N N . LEU A 1 408 ? 5.592 -12.140 0.693 1.00 77.62 408 LEU A N 1
ATOM 2901 C CA . LEU A 1 408 ? 6.343 -11.630 -0.449 1.00 77.62 408 LEU A CA 1
ATOM 2902 C C . LEU A 1 408 ? 6.879 -12.806 -1.288 1.00 77.62 408 LEU A C 1
ATOM 2904 O O . LEU A 1 408 ? 6.957 -13.939 -0.799 1.00 77.62 408 LEU A O 1
ATOM 2908 N N . PRO A 1 409 ? 7.278 -12.593 -2.557 1.00 73.88 409 PRO A N 1
ATOM 2909 C CA . PRO A 1 409 ? 7.801 -13.675 -3.379 1.00 73.88 409 PRO A CA 1
ATOM 2910 C C . PRO A 1 409 ? 9.044 -14.313 -2.736 1.00 73.88 409 PRO A C 1
ATOM 2912 O O . PRO A 1 409 ? 10.077 -13.668 -2.561 1.00 73.88 409 PRO A O 1
ATOM 2915 N N . GLY A 1 410 ? 8.950 -15.607 -2.416 1.00 74.25 410 GLY A N 1
ATOM 2916 C CA . GLY A 1 410 ? 9.990 -16.350 -1.693 1.00 74.25 410 GLY A CA 1
ATOM 2917 C C . GLY A 1 410 ? 9.692 -16.586 -0.208 1.00 74.25 410 GLY A C 1
ATOM 2918 O O . GLY A 1 410 ? 10.495 -17.235 0.459 1.00 74.25 410 GLY A O 1
ATOM 2919 N N . GLU A 1 411 ? 8.555 -16.105 0.291 1.00 80.81 411 GLU A N 1
ATOM 2920 C CA . GLU A 1 411 ? 8.005 -16.433 1.606 1.00 80.81 411 GLU A CA 1
ATOM 2921 C C . GLU A 1 411 ? 6.760 -17.328 1.497 1.00 80.81 411 GLU A C 1
ATOM 2923 O O . GLU A 1 411 ? 6.156 -17.436 0.430 1.00 80.81 411 GLU A O 1
ATOM 2928 N N . ASP A 1 412 ? 6.361 -17.927 2.625 1.00 83.56 412 ASP A N 1
ATOM 2929 C CA . ASP A 1 412 ? 5.161 -18.759 2.748 1.00 83.56 412 ASP A CA 1
ATOM 2930 C C . ASP A 1 412 ? 4.200 -18.185 3.801 1.00 83.56 412 ASP A C 1
ATOM 2932 O O . ASP A 1 412 ? 4.614 -17.833 4.909 1.00 83.56 412 ASP A O 1
ATOM 2936 N N . GLY A 1 413 ? 2.903 -18.178 3.476 1.00 86.88 413 GLY A N 1
ATOM 2937 C CA . GLY A 1 413 ? 1.822 -17.804 4.393 1.00 86.88 413 GLY A CA 1
ATOM 2938 C C . GLY A 1 413 ? 1.787 -16.323 4.788 1.00 86.88 413 GLY A C 1
ATOM 2939 O O . GLY A 1 413 ? 2.542 -15.494 4.292 1.00 86.88 413 GLY A O 1
ATOM 2940 N N . LEU A 1 414 ? 0.868 -15.979 5.688 1.00 90.50 414 LEU A N 1
ATOM 2941 C CA . LEU A 1 414 ? 0.826 -14.646 6.291 1.00 90.50 414 LEU A CA 1
ATOM 2942 C C . LEU A 1 414 ? 2.046 -14.423 7.198 1.00 90.50 414 LEU A C 1
ATOM 2944 O O . LEU A 1 414 ? 2.623 -15.381 7.722 1.00 90.50 414 LEU A O 1
ATOM 2948 N N . ARG A 1 415 ? 2.416 -13.159 7.411 1.00 90.75 415 ARG A N 1
ATOM 2949 C CA . ARG A 1 415 ? 3.514 -12.743 8.295 1.00 90.75 415 ARG A CA 1
ATOM 2950 C C . ARG A 1 415 ? 3.020 -11.664 9.247 1.00 90.75 415 ARG A C 1
ATOM 2952 O O . ARG A 1 415 ? 2.533 -10.646 8.769 1.00 90.75 415 ARG A O 1
ATOM 2959 N N . ASP A 1 416 ? 3.151 -11.876 10.556 1.00 93.38 416 ASP A N 1
ATOM 2960 C CA . ASP A 1 416 ? 3.044 -10.795 11.541 1.00 93.38 416 ASP A CA 1
ATOM 2961 C C . ASP A 1 416 ? 4.080 -9.734 11.189 1.00 93.38 416 ASP A C 1
ATOM 2963 O O . ASP A 1 416 ? 5.260 -10.065 11.054 1.00 93.38 416 ASP A O 1
ATOM 2967 N N . MET A 1 417 ? 3.630 -8.490 11.054 1.00 92.12 417 MET A N 1
ATOM 2968 C CA . MET A 1 417 ? 4.494 -7.379 10.679 1.00 92.12 417 MET A CA 1
ATOM 2969 C C . MET A 1 417 ? 5.184 -6.780 11.898 1.00 92.12 417 MET A C 1
ATOM 2971 O O . MET A 1 417 ? 4.537 -6.245 12.804 1.00 92.12 417 MET A O 1
ATOM 2975 N N . GLY A 1 418 ? 6.505 -6.892 11.906 1.00 91.31 418 GLY A N 1
ATOM 2976 C CA . GLY A 1 418 ? 7.388 -6.226 12.847 1.00 91.31 418 GLY A CA 1
ATOM 2977 C C . GLY A 1 418 ? 7.689 -4.781 12.443 1.00 91.31 418 GLY A C 1
ATOM 2978 O O . GLY A 1 418 ? 7.229 -4.308 11.409 1.00 91.31 418 GLY A O 1
ATOM 2979 N N . HIS A 1 419 ? 8.465 -4.074 13.266 1.00 90.69 419 HIS A N 1
ATOM 2980 C CA . HIS A 1 419 ? 8.963 -2.701 13.024 1.00 90.69 419 HIS A CA 1
ATOM 2981 C C . HIS A 1 419 ? 7.925 -1.592 12.761 1.00 90.69 419 HIS A C 1
ATOM 2983 O O . HIS A 1 419 ? 8.307 -0.438 12.590 1.00 90.69 419 HIS A O 1
ATOM 2989 N N . LEU A 1 420 ? 6.628 -1.904 12.804 1.00 92.81 420 LEU A N 1
ATOM 2990 C CA . LEU A 1 420 ? 5.553 -0.925 12.658 1.00 92.81 420 LEU A CA 1
ATOM 2991 C C . LEU A 1 420 ? 5.539 0.095 13.800 1.00 92.81 420 LEU A C 1
ATOM 2993 O O . LEU A 1 420 ? 5.876 -0.211 14.954 1.00 92.81 420 LEU A O 1
ATOM 2997 N N . HIS A 1 421 ? 5.074 1.293 13.468 1.00 94.00 421 HIS A N 1
ATOM 2998 C CA . HIS A 1 421 ? 4.718 2.319 14.430 1.00 94.00 421 HIS A CA 1
ATOM 2999 C C . HIS A 1 421 ? 3.259 2.170 14.855 1.00 94.00 421 HIS A C 1
ATOM 3001 O O . HIS A 1 421 ? 2.412 1.687 14.105 1.00 94.00 421 HIS A O 1
ATOM 3007 N N . TYR A 1 422 ? 2.972 2.555 16.093 1.00 95.69 422 TYR A N 1
ATOM 3008 C CA . TYR A 1 422 ? 1.660 2.419 16.702 1.00 95.69 422 TYR A CA 1
ATOM 3009 C C . TYR A 1 422 ? 1.270 3.685 17.443 1.00 95.69 422 TYR A C 1
ATOM 3011 O O . TYR A 1 422 ? 2.090 4.345 18.091 1.00 95.69 422 TYR A O 1
ATOM 3019 N N . GLY A 1 423 ? -0.025 3.958 17.412 1.00 94.75 423 GLY A N 1
ATOM 3020 C CA . GLY A 1 423 ? -0.626 5.055 18.138 1.00 94.75 423 GLY A CA 1
ATOM 3021 C C . GLY A 1 423 ? -2.140 4.962 18.162 1.00 94.75 423 GLY A C 1
ATOM 3022 O O . GLY A 1 423 ? -2.750 4.112 17.509 1.00 94.75 423 GLY A O 1
ATOM 3023 N N . MET A 1 424 ? -2.738 5.840 18.959 1.00 93.50 424 MET A N 1
ATOM 3024 C CA . MET A 1 424 ? -4.179 6.024 19.010 1.00 93.50 424 MET A CA 1
ATOM 3025 C C . MET A 1 424 ? -4.517 7.493 18.813 1.00 93.50 424 MET A C 1
ATOM 3027 O O . MET A 1 424 ? -3.978 8.343 19.524 1.00 93.50 424 MET A O 1
ATOM 3031 N N . THR A 1 425 ? -5.416 7.772 17.869 1.00 89.00 425 THR A N 1
ATOM 3032 C CA . THR A 1 425 ? -5.797 9.138 17.484 1.00 89.00 425 THR A CA 1
ATOM 3033 C C . THR A 1 425 ? -7.247 9.419 17.884 1.00 89.00 425 THR A C 1
ATOM 3035 O O . THR A 1 425 ? -8.154 9.246 17.064 1.00 89.00 425 THR A O 1
ATOM 3038 N N . PRO A 1 426 ? -7.521 9.752 19.157 1.00 91.00 426 PRO A N 1
ATOM 3039 C CA . PRO A 1 426 ? -8.887 9.839 19.648 1.00 91.00 426 PRO A CA 1
ATOM 3040 C C . PRO A 1 426 ? -9.701 10.885 18.890 1.00 91.00 426 PRO A C 1
ATOM 3042 O O . PRO A 1 426 ? -9.232 11.991 18.638 1.00 91.00 426 PRO A O 1
ATOM 3045 N N . HIS A 1 427 ? -10.952 10.544 18.602 1.00 86.75 427 HIS A N 1
ATOM 3046 C CA . HIS A 1 427 ? -11.934 11.464 18.054 1.00 86.75 427 HIS A CA 1
ATOM 3047 C C . HIS A 1 427 ? -13.178 11.480 18.944 1.00 86.75 427 HIS A C 1
ATOM 3049 O O . HIS A 1 427 ? -13.746 10.434 19.283 1.00 86.75 427 HIS A O 1
ATOM 3055 N N . VAL A 1 428 ? -13.567 12.687 19.354 1.00 80.50 428 VAL A N 1
ATOM 3056 C CA . VAL A 1 428 ? -14.683 12.934 20.269 1.00 80.50 428 VAL A CA 1
ATOM 3057 C C . VAL A 1 428 ? -15.917 13.293 19.455 1.00 80.50 428 VAL A C 1
ATOM 3059 O O . VAL A 1 428 ? -15.877 14.244 18.676 1.00 80.50 428 VAL A O 1
ATOM 3062 N N . ASP A 1 429 ? -17.017 12.570 19.675 1.00 68.38 429 ASP A N 1
ATOM 3063 C CA . ASP A 1 429 ? -18.286 12.825 18.988 1.00 68.38 429 ASP A CA 1
ATOM 3064 C C . ASP A 1 429 ? -18.700 14.307 19.141 1.00 68.38 429 ASP A C 1
ATOM 3066 O O . ASP A 1 429 ? -18.782 14.845 20.252 1.00 68.38 429 ASP A O 1
ATOM 3070 N N . GLY A 1 430 ? -18.948 14.977 18.008 1.00 58.28 430 GLY A N 1
ATOM 3071 C CA . GLY A 1 430 ? -19.304 16.402 17.944 1.00 58.28 430 GLY A CA 1
ATOM 3072 C C . GLY A 1 430 ? -18.129 17.386 18.088 1.00 58.28 430 GLY A C 1
ATOM 3073 O O . GLY A 1 430 ? -18.368 18.588 18.215 1.00 58.28 430 GLY A O 1
ATOM 3074 N N . GLY A 1 431 ? -16.885 16.895 18.103 1.00 57.94 431 GLY A N 1
ATOM 3075 C CA . GLY A 1 431 ? -15.652 17.689 18.104 1.00 57.94 431 GLY A CA 1
ATOM 3076 C C . GLY A 1 431 ? -15.144 18.062 16.703 1.00 57.94 431 GLY A C 1
ATOM 3077 O O . GLY A 1 431 ? -15.819 17.847 15.698 1.00 57.94 431 GLY A O 1
ATOM 3078 N N . SER A 1 432 ? -13.943 18.647 16.630 1.00 55.59 432 SER A N 1
ATOM 3079 C CA . SER A 1 432 ? -13.254 18.885 15.355 1.00 55.59 432 SER A CA 1
ATOM 3080 C C . SER A 1 432 ? -12.808 17.564 14.711 1.00 55.59 432 SER A C 1
ATOM 3082 O O . SER A 1 432 ? -12.507 16.589 15.397 1.00 55.59 432 SER A O 1
ATOM 3084 N N . ASN A 1 433 ? -12.707 17.544 13.379 1.00 57.47 433 ASN A N 1
ATOM 3085 C CA . ASN A 1 433 ? -12.158 16.414 12.612 1.00 57.47 433 ASN A CA 1
ATOM 3086 C C . ASN A 1 433 ? -10.614 16.370 12.634 1.00 57.47 433 ASN A C 1
ATOM 3088 O O . ASN A 1 433 ? -9.999 15.827 11.721 1.00 57.47 433 ASN A O 1
ATOM 3092 N N . GLU A 1 434 ? -9.979 17.001 13.621 1.00 67.44 434 GLU A N 1
ATOM 3093 C CA . GLU A 1 434 ? -8.521 17.043 13.733 1.00 67.44 434 GLU A CA 1
ATOM 3094 C C . GLU A 1 434 ? -7.998 15.730 14.328 1.00 67.44 434 GLU A C 1
ATOM 3096 O O . GLU A 1 434 ? -8.562 15.208 15.292 1.00 67.44 434 GLU A O 1
ATOM 3101 N N . GLU A 1 435 ? -6.920 15.185 13.756 1.00 76.94 435 GLU A N 1
ATOM 3102 C CA . GLU A 1 435 ? -6.246 14.008 14.308 1.00 76.94 435 GLU A CA 1
ATOM 3103 C C . GLU A 1 435 ? -5.503 14.400 15.596 1.00 76.94 435 GLU A C 1
ATOM 3105 O O . GLU A 1 435 ? -4.520 15.140 15.572 1.00 76.94 435 GLU A O 1
ATOM 3110 N N . ILE A 1 436 ? -5.970 13.894 16.739 1.00 86.62 436 ILE A N 1
ATOM 3111 C CA . ILE A 1 436 ? -5.361 14.171 18.044 1.00 86.62 436 ILE A CA 1
ATOM 3112 C C . ILE A 1 436 ? -4.212 13.190 18.295 1.00 86.62 436 ILE A C 1
ATOM 3114 O O . ILE A 1 436 ? -4.425 11.984 18.361 1.00 86.62 436 ILE A O 1
ATOM 3118 N N . GLY A 1 437 ? -2.994 13.698 18.495 1.00 88.12 437 GLY A N 1
ATOM 3119 C CA . GLY A 1 437 ? -1.829 12.899 18.894 1.00 88.12 437 GLY A CA 1
ATOM 3120 C C . GLY A 1 437 ? -1.556 12.968 20.395 1.00 88.12 437 GLY A C 1
ATOM 3121 O O . GLY A 1 437 ? -1.445 14.060 20.957 1.00 88.12 437 GLY A O 1
ATOM 3122 N N . CYS A 1 438 ? -1.406 11.817 21.055 1.00 90.19 438 CYS A N 1
ATOM 3123 C CA . CYS A 1 438 ? -1.125 11.757 22.497 1.00 90.19 438 CYS A CA 1
ATOM 3124 C C . CYS A 1 438 ? 0.372 11.775 22.850 1.00 90.19 438 CYS A C 1
ATOM 3126 O O . CYS A 1 438 ? 0.724 12.056 23.997 1.00 90.19 438 CYS A O 1
ATOM 3128 N N . GLY A 1 439 ? 1.260 11.498 21.886 1.00 91.06 439 GLY A N 1
ATOM 3129 C CA . GLY A 1 439 ? 2.708 11.444 22.103 1.00 91.06 439 GLY A CA 1
ATOM 3130 C C . GLY A 1 439 ? 3.161 10.320 23.048 1.00 91.06 439 GLY A C 1
ATOM 3131 O O . GLY A 1 439 ? 2.378 9.732 23.787 1.00 91.06 439 GLY A O 1
ATOM 3132 N N . ALA A 1 440 ? 4.461 10.008 23.054 1.00 92.94 440 ALA A N 1
ATOM 3133 C CA . ALA A 1 440 ? 4.983 8.831 23.766 1.00 92.94 440 ALA A CA 1
ATOM 3134 C C . ALA A 1 440 ? 4.816 8.896 25.293 1.00 92.94 440 ALA A C 1
ATOM 3136 O O . ALA A 1 440 ? 4.669 7.864 25.941 1.00 92.94 440 ALA A O 1
ATOM 3137 N N . GLY A 1 441 ? 4.808 10.102 25.871 1.00 92.69 441 GLY A N 1
ATOM 3138 C CA . GLY A 1 441 ? 4.668 10.303 27.317 1.00 92.69 441 GLY A CA 1
ATOM 3139 C C . GLY A 1 441 ? 3.303 9.903 27.885 1.00 92.69 441 GLY A C 1
ATOM 3140 O O . GLY A 1 441 ? 3.198 9.694 29.090 1.00 92.69 441 GLY A O 1
ATOM 3141 N N . ALA A 1 442 ? 2.275 9.771 27.039 1.00 95.69 442 ALA A N 1
ATOM 3142 C CA . ALA A 1 442 ? 0.953 9.303 27.448 1.00 95.69 442 ALA A CA 1
ATOM 3143 C C . ALA A 1 442 ? 0.863 7.769 27.554 1.00 95.69 442 ALA A C 1
ATOM 3145 O O . ALA A 1 442 ? -0.134 7.254 28.060 1.00 95.69 442 ALA A O 1
ATOM 3146 N N . TYR A 1 443 ? 1.885 7.038 27.096 1.00 97.44 443 TYR A N 1
ATOM 3147 C CA . TYR A 1 443 ? 1.897 5.578 27.068 1.00 97.44 443 TYR A CA 1
ATOM 3148 C C . TYR A 1 443 ? 2.808 5.009 28.159 1.00 97.44 443 TYR A C 1
ATOM 3150 O O . TYR A 1 443 ? 3.904 5.499 28.426 1.00 97.44 443 TYR A O 1
ATOM 3158 N N . SER A 1 444 ? 2.354 3.933 28.791 1.00 98.00 444 SER A N 1
ATOM 3159 C CA . SER A 1 444 ? 3.068 3.215 29.851 1.00 98.00 444 SER A CA 1
ATOM 3160 C C . SER A 1 444 ? 2.823 1.709 29.738 1.00 98.00 444 SER A C 1
ATOM 3162 O O . SER A 1 444 ? 2.074 1.276 28.867 1.00 98.00 444 SER A O 1
ATOM 3164 N N . ASN A 1 445 ? 3.476 0.900 30.581 1.00 97.38 445 ASN A N 1
ATOM 3165 C CA . ASN A 1 445 ? 3.333 -0.566 30.587 1.00 97.38 445 ASN A CA 1
ATOM 3166 C C . ASN A 1 445 ? 3.531 -1.212 29.203 1.00 97.38 445 ASN A C 1
ATOM 3168 O O . ASN A 1 445 ? 2.815 -2.134 28.819 1.00 97.38 445 ASN A O 1
ATOM 3172 N N . LEU A 1 446 ? 4.499 -0.696 28.443 1.00 98.00 446 LEU A N 1
ATOM 3173 C CA . LEU A 1 446 ? 4.781 -1.171 27.095 1.00 98.00 446 LEU A CA 1
ATOM 3174 C C . LEU A 1 446 ? 5.243 -2.633 27.125 1.00 98.00 446 LEU A C 1
ATOM 3176 O O . LEU A 1 446 ? 6.067 -3.025 27.956 1.00 98.00 446 LEU A O 1
ATOM 3180 N N . SER A 1 447 ? 4.747 -3.430 26.180 1.00 96.56 447 SER A N 1
ATOM 3181 C CA . SER A 1 447 ? 5.279 -4.770 25.910 1.00 96.56 447 SER A CA 1
ATOM 3182 C C . SER A 1 447 ? 6.774 -4.723 25.586 1.00 96.56 447 SER A C 1
ATOM 3184 O O . SER A 1 447 ? 7.268 -3.730 25.064 1.00 96.56 447 SER A O 1
ATOM 3186 N N . GLY A 1 448 ? 7.503 -5.815 25.840 1.00 93.69 448 GLY A N 1
ATOM 3187 C CA . GLY A 1 448 ? 8.974 -5.822 25.796 1.00 93.69 448 GLY A CA 1
ATOM 3188 C C . GLY A 1 448 ? 9.620 -5.443 24.457 1.00 93.69 448 GLY A C 1
ATOM 3189 O O . GLY A 1 448 ? 10.789 -5.068 24.444 1.00 93.69 448 GLY A O 1
ATOM 3190 N N . THR A 1 449 ? 8.885 -5.521 23.345 1.00 95.69 449 THR A N 1
ATOM 3191 C CA . THR A 1 449 ? 9.376 -5.117 22.018 1.00 95.69 449 THR A CA 1
ATOM 3192 C C . THR A 1 449 ? 8.842 -3.759 21.567 1.00 95.69 449 THR A C 1
ATOM 3194 O O . THR A 1 449 ? 9.263 -3.277 20.521 1.00 95.69 449 THR A O 1
ATOM 3197 N N . LEU A 1 450 ? 7.959 -3.127 22.345 1.00 96.62 450 LEU A N 1
ATOM 3198 C CA . LEU A 1 450 ? 7.367 -1.827 22.053 1.00 96.62 450 LEU A CA 1
ATOM 3199 C C . LEU A 1 450 ? 8.106 -0.741 22.838 1.00 96.62 450 LEU A C 1
ATOM 3201 O O . LEU A 1 450 ? 8.328 -0.858 24.043 1.00 96.62 450 LEU A O 1
ATOM 3205 N N . ARG A 1 451 ? 8.492 0.334 22.159 1.00 95.38 451 ARG A N 1
ATOM 3206 C CA . ARG A 1 451 ? 9.216 1.463 22.759 1.00 95.38 451 ARG A CA 1
ATOM 3207 C C . ARG A 1 451 ? 8.707 2.781 22.196 1.00 95.38 451 ARG A C 1
ATOM 3209 O O . ARG A 1 451 ? 8.049 2.782 21.166 1.00 95.38 451 ARG A O 1
ATOM 3216 N N . ALA A 1 452 ? 9.064 3.896 22.828 1.00 92.56 452 ALA A N 1
ATOM 3217 C CA . ALA A 1 452 ? 8.900 5.201 22.195 1.00 92.56 452 ALA A CA 1
ATOM 3218 C C . ALA A 1 452 ? 9.669 5.233 20.862 1.00 92.56 452 ALA A C 1
ATOM 3220 O O . ALA A 1 452 ? 10.839 4.834 20.813 1.00 92.56 452 ALA A O 1
ATOM 3221 N N . ALA A 1 453 ? 9.011 5.691 19.800 1.00 85.44 453 ALA A N 1
ATOM 3222 C CA . ALA A 1 453 ? 9.627 5.894 18.501 1.00 85.44 453 ALA A CA 1
ATOM 3223 C C . ALA A 1 453 ? 10.773 6.914 18.619 1.00 85.44 453 ALA A C 1
ATOM 3225 O O . ALA A 1 453 ? 10.728 7.857 19.417 1.00 85.44 453 ALA A O 1
ATOM 3226 N N . GLY A 1 454 ? 11.838 6.706 17.842 1.00 75.06 454 GLY A N 1
ATOM 3227 C CA . GLY A 1 454 ? 12.898 7.704 17.727 1.00 75.06 454 GLY A CA 1
ATOM 3228 C C . GLY A 1 454 ? 12.339 8.990 17.120 1.00 75.06 454 GLY A C 1
ATOM 3229 O O . GLY A 1 454 ? 11.431 8.935 16.299 1.00 75.06 454 GLY A O 1
ATOM 3230 N N . ALA A 1 455 ? 12.883 10.149 17.499 1.00 65.25 455 ALA A N 1
ATOM 3231 C CA . ALA A 1 455 ? 12.458 11.411 16.902 1.00 65.25 455 ALA A CA 1
ATOM 3232 C C . ALA A 1 455 ? 12.715 11.388 15.385 1.00 65.25 455 ALA A C 1
ATOM 3234 O O . ALA A 1 455 ? 13.864 11.469 14.941 1.00 65.25 455 ALA A O 1
ATOM 3235 N N . THR A 1 456 ? 11.651 11.278 14.592 1.00 63.91 456 THR A N 1
ATOM 3236 C CA . THR A 1 456 ? 11.704 11.557 13.155 1.00 63.91 456 THR A CA 1
ATOM 3237 C C . THR A 1 456 ? 11.758 13.072 12.928 1.00 63.91 456 THR A C 1
ATOM 3239 O O . THR A 1 456 ? 11.551 13.869 13.850 1.00 63.91 456 THR A O 1
ATOM 3242 N N . ARG A 1 457 ? 12.037 13.502 11.692 1.00 57.28 457 ARG A N 1
ATOM 3243 C CA . ARG A 1 457 ? 11.945 14.929 11.328 1.00 57.28 457 ARG A CA 1
ATOM 3244 C C . ARG A 1 457 ? 10.505 15.451 11.353 1.00 57.28 457 ARG A C 1
ATOM 3246 O O . ARG A 1 457 ? 10.329 16.665 11.400 1.00 57.28 457 ARG A O 1
ATOM 3253 N N . ASP A 1 458 ? 9.518 14.557 11.335 1.00 66.19 458 ASP A N 1
ATOM 3254 C CA . ASP A 1 458 ? 8.102 14.887 11.388 1.00 66.19 458 ASP A CA 1
ATOM 3255 C C . ASP A 1 458 ? 7.592 14.794 12.835 1.00 66.19 458 ASP A C 1
ATOM 3257 O O . ASP A 1 458 ? 7.260 13.732 13.368 1.00 66.19 458 ASP A O 1
ATOM 3261 N N . SER A 1 459 ? 7.549 15.946 13.506 1.00 66.75 459 SER A N 1
ATOM 3262 C CA . SER A 1 459 ? 7.029 16.034 14.871 1.00 66.75 459 SER A CA 1
ATOM 3263 C C . SER A 1 459 ? 5.548 15.669 14.975 1.00 66.75 459 SER A C 1
ATOM 3265 O O . SER A 1 459 ? 5.121 15.253 16.051 1.00 66.75 459 SER A O 1
ATOM 3267 N N . PHE A 1 460 ? 4.775 15.827 13.897 1.00 74.12 460 PHE A N 1
ATOM 3268 C CA . PHE A 1 460 ? 3.353 15.506 13.883 1.00 74.12 460 PHE A CA 1
ATOM 3269 C C . PHE A 1 460 ? 3.154 13.990 13.850 1.00 74.12 460 PHE A C 1
ATOM 3271 O O . PHE A 1 460 ? 2.472 13.461 14.732 1.00 74.12 460 PHE A O 1
ATOM 3278 N N . PHE A 1 461 ? 3.867 13.286 12.962 1.00 82.25 461 PHE A N 1
ATOM 3279 C CA . PHE A 1 461 ? 3.917 11.819 12.945 1.00 82.25 461 PHE A CA 1
ATOM 3280 C C . PHE A 1 461 ? 4.302 11.250 14.314 1.00 82.25 461 PHE A C 1
ATOM 3282 O O . PHE A 1 461 ? 3.586 10.412 14.852 1.00 82.25 461 PHE A O 1
ATOM 3289 N N . ASN A 1 462 ? 5.364 11.769 14.941 1.00 82.12 462 ASN A N 1
ATOM 3290 C CA . ASN A 1 462 ? 5.799 11.290 16.261 1.00 82.12 462 ASN A CA 1
ATOM 3291 C C . ASN A 1 462 ? 4.745 11.502 17.365 1.00 82.12 462 ASN A C 1
ATOM 3293 O O . ASN A 1 462 ? 4.813 10.853 18.408 1.00 82.12 462 ASN A O 1
ATOM 3297 N N . SER A 1 463 ? 3.807 12.440 17.188 1.00 84.62 463 SER A N 1
ATOM 3298 C CA . SER A 1 463 ? 2.709 12.645 18.139 1.00 84.62 463 SER A CA 1
ATOM 3299 C C . SER A 1 463 ? 1.562 11.655 17.924 1.00 84.62 463 SER A C 1
ATOM 3301 O O . SER A 1 463 ? 0.976 11.189 18.905 1.00 84.62 463 SER A O 1
ATOM 3303 N N . LEU A 1 464 ? 1.273 11.325 16.659 1.00 88.69 464 LEU A N 1
ATOM 3304 C CA . LEU A 1 464 ? 0.197 10.426 16.253 1.00 88.69 464 LEU A CA 1
ATOM 3305 C C . LEU A 1 464 ? 0.593 8.960 16.436 1.00 88.69 464 LEU A C 1
ATOM 3307 O O . LEU A 1 464 ? -0.181 8.197 17.006 1.00 88.69 464 LEU A O 1
ATOM 3311 N N . MET A 1 465 ? 1.811 8.599 16.021 1.00 92.00 465 MET A N 1
ATOM 3312 C CA . MET A 1 465 ? 2.385 7.248 16.043 1.00 92.00 465 MET A CA 1
ATOM 3313 C C . MET A 1 465 ? 3.633 7.200 16.943 1.00 92.00 465 MET A C 1
ATOM 3315 O O . MET A 1 465 ? 4.758 7.031 16.474 1.00 92.00 465 MET A O 1
ATOM 3319 N N . PRO A 1 466 ? 3.479 7.416 18.262 1.00 93.75 466 PRO A N 1
ATOM 3320 C CA . PRO A 1 466 ? 4.612 7.627 19.154 1.00 93.75 466 PRO A CA 1
ATOM 3321 C C . PRO A 1 466 ? 5.345 6.354 19.577 1.00 93.75 466 PRO A C 1
ATOM 3323 O O . PRO A 1 466 ? 6.349 6.451 20.289 1.00 93.75 466 PRO A O 1
ATOM 3326 N N . LEU A 1 467 ? 4.833 5.171 19.240 1.00 95.94 467 LEU A N 1
ATOM 3327 C CA . LEU A 1 467 ? 5.416 3.892 19.627 1.00 95.94 467 LEU A CA 1
ATOM 3328 C C . LEU A 1 467 ? 5.957 3.163 18.404 1.00 95.94 467 LEU A C 1
ATOM 3330 O O . LEU A 1 467 ? 5.354 3.231 17.347 1.00 95.94 467 LEU A O 1
ATOM 3334 N N . GLN A 1 468 ? 7.041 2.412 18.566 1.00 94.69 468 GLN A N 1
ATOM 3335 C CA . GLN A 1 468 ? 7.623 1.566 17.527 1.00 94.69 468 GLN A CA 1
ATOM 3336 C C . GLN A 1 468 ? 7.847 0.156 18.077 1.00 94.69 468 GLN A C 1
ATOM 3338 O O . GLN A 1 468 ? 8.414 -0.009 19.166 1.00 94.69 468 GLN A O 1
ATOM 3343 N N . ASP A 1 469 ? 7.410 -0.861 17.338 1.00 95.31 469 ASP A N 1
ATOM 3344 C CA . ASP A 1 469 ? 7.794 -2.247 17.598 1.00 95.31 469 ASP A CA 1
ATOM 3345 C C . ASP A 1 469 ? 9.223 -2.507 17.105 1.00 95.31 469 ASP A C 1
ATOM 3347 O O . ASP A 1 469 ? 9.693 -1.919 16.145 1.00 95.31 469 ASP A O 1
ATOM 3351 N N . THR A 1 470 ? 9.948 -3.390 17.775 1.00 93.19 470 THR A N 1
ATOM 3352 C CA . THR A 1 470 ? 11.346 -3.723 17.455 1.00 93.19 470 THR A CA 1
ATOM 3353 C C . THR A 1 470 ? 11.523 -5.162 16.999 1.00 93.19 470 THR A C 1
ATOM 3355 O O . THR A 1 470 ? 12.646 -5.584 16.717 1.00 93.19 470 THR A O 1
ATOM 3358 N N . SER A 1 471 ? 10.431 -5.926 16.955 1.00 93.12 471 SER A N 1
ATOM 3359 C CA . SER A 1 471 ? 10.439 -7.298 16.454 1.00 93.12 471 SER A CA 1
ATOM 3360 C C . SER A 1 471 ? 10.601 -7.315 14.942 1.00 93.12 471 SER A C 1
ATOM 3362 O O . SER A 1 471 ? 10.084 -6.432 14.269 1.00 93.12 471 SER A O 1
ATOM 3364 N N . ASP A 1 472 ? 11.262 -8.346 14.421 1.00 90.31 472 ASP A N 1
ATOM 3365 C CA . ASP A 1 472 ? 11.234 -8.672 12.996 1.00 90.31 472 ASP A CA 1
ATOM 3366 C C . ASP A 1 472 ? 9.921 -9.370 12.615 1.00 90.31 472 ASP A C 1
ATOM 3368 O O . ASP A 1 472 ? 9.210 -9.909 13.473 1.00 90.31 472 ASP A O 1
ATOM 3372 N N . ASP A 1 473 ? 9.637 -9.410 11.313 1.00 89.19 473 ASP A N 1
ATOM 3373 C CA . ASP A 1 473 ? 8.527 -10.180 10.761 1.00 89.19 473 ASP A CA 1
ATOM 3374 C C . ASP A 1 473 ? 8.620 -11.660 11.143 1.00 89.19 473 ASP A C 1
ATOM 3376 O O . ASP A 1 473 ? 9.691 -12.279 11.130 1.00 89.19 473 ASP A O 1
ATOM 3380 N N . ALA A 1 474 ? 7.474 -12.273 11.435 1.00 91.81 474 ALA A N 1
ATOM 3381 C CA . ALA A 1 474 ? 7.435 -13.677 11.819 1.00 91.81 474 ALA A CA 1
ATOM 3382 C C . ALA A 1 474 ? 6.114 -14.366 11.452 1.00 91.81 474 ALA A C 1
ATOM 3384 O O . ALA A 1 474 ? 5.109 -13.729 11.172 1.00 91.81 474 ALA A O 1
ATOM 3385 N N . ALA A 1 475 ? 6.090 -15.701 11.465 1.00 93.19 475 ALA A N 1
ATOM 3386 C CA . ALA A 1 475 ? 4.862 -16.465 11.207 1.00 93.19 475 ALA A CA 1
ATOM 3387 C C . ALA A 1 475 ? 3.795 -16.193 12.290 1.00 93.19 475 ALA A C 1
ATOM 3389 O O . ALA A 1 475 ? 4.186 -16.232 13.455 1.00 93.19 475 ALA A O 1
ATOM 3390 N N . PRO A 1 476 ? 2.507 -15.973 11.956 1.00 94.12 476 PRO A N 1
ATOM 3391 C CA . PRO A 1 476 ? 1.448 -15.596 12.894 1.00 94.12 476 PRO A CA 1
ATOM 3392 C C . PRO A 1 476 ? 1.402 -16.446 14.166 1.00 94.12 476 PRO A C 1
ATOM 3394 O O . PRO A 1 476 ? 1.506 -17.674 14.111 1.00 94.12 476 PRO A O 1
ATOM 3397 N N . SER A 1 477 ? 1.249 -15.794 15.321 1.00 94.31 477 SER A N 1
ATOM 3398 C CA . SER A 1 477 ? 1.061 -16.463 16.609 1.00 94.31 477 SER A CA 1
ATOM 3399 C C . SER A 1 477 ? 0.067 -15.738 17.516 1.00 94.31 477 SER A C 1
ATOM 3401 O O . SER A 1 477 ? 0.228 -14.559 17.837 1.00 94.31 477 SER A O 1
ATOM 3403 N N . ARG A 1 478 ? -0.904 -16.498 18.040 1.00 93.81 478 ARG A N 1
ATOM 3404 C CA . ARG A 1 478 ? -1.902 -16.016 19.010 1.00 93.81 478 ARG A CA 1
ATOM 3405 C C . ARG A 1 478 ? -1.296 -15.586 20.346 1.00 93.81 478 ARG A C 1
ATOM 3407 O O . ARG A 1 478 ? -1.894 -14.771 21.040 1.00 93.81 478 ARG A O 1
ATOM 3414 N N . ASP A 1 479 ? -0.113 -16.091 20.681 1.00 94.12 479 ASP A N 1
ATOM 3415 C CA . ASP A 1 479 ? 0.563 -15.799 21.949 1.00 94.12 479 ASP A CA 1
ATOM 3416 C C . ASP A 1 479 ? 1.431 -14.532 21.882 1.00 94.12 479 ASP A C 1
ATOM 3418 O O . ASP A 1 479 ? 1.992 -14.106 22.891 1.00 94.12 479 ASP A O 1
ATOM 3422 N N . ARG A 1 480 ? 1.575 -13.918 20.698 1.00 94.75 480 ARG A N 1
ATOM 3423 C CA . ARG A 1 480 ? 2.415 -12.731 20.497 1.00 94.75 480 ARG A CA 1
ATOM 3424 C C . ARG A 1 480 ? 1.581 -11.471 20.356 1.00 94.75 480 ARG A C 1
ATOM 3426 O O . ARG A 1 480 ? 1.358 -10.965 19.256 1.00 94.75 480 ARG A O 1
ATOM 3433 N N . THR A 1 481 ? 1.177 -10.936 21.495 1.00 96.94 481 THR A N 1
ATOM 3434 C CA . THR A 1 481 ? 0.548 -9.620 21.580 1.00 96.94 481 THR A CA 1
ATOM 3435 C C . THR A 1 481 ? 1.579 -8.524 21.842 1.00 96.94 481 THR A C 1
ATOM 3437 O O . THR A 1 481 ? 2.627 -8.749 22.450 1.00 96.94 481 THR A O 1
ATOM 3440 N N . LEU A 1 482 ? 1.254 -7.323 21.388 1.00 98.25 482 LEU A N 1
ATOM 3441 C CA . LEU A 1 482 ? 1.767 -6.061 21.903 1.00 98.25 482 LEU A CA 1
ATOM 3442 C C . LEU A 1 482 ? 0.761 -5.500 22.909 1.00 98.25 482 LEU A C 1
ATOM 3444 O O . LEU A 1 482 ? -0.363 -5.986 23.009 1.00 98.25 482 LEU A O 1
ATOM 3448 N N . GLY A 1 483 ? 1.151 -4.482 23.662 1.00 97.75 483 GLY A N 1
ATOM 3449 C CA . GLY A 1 483 ? 0.280 -3.887 24.661 1.00 97.75 483 GLY A CA 1
ATOM 3450 C C . GLY A 1 483 ? 0.897 -2.672 25.323 1.00 97.75 483 GLY A C 1
ATOM 3451 O O . GLY A 1 483 ? 2.125 -2.524 25.340 1.00 97.75 483 GLY A O 1
ATOM 3452 N N . PHE A 1 484 ? 0.016 -1.812 25.815 1.00 98.44 484 PHE A N 1
ATOM 3453 C CA . PHE A 1 484 ? 0.322 -0.566 26.498 1.00 98.44 484 PHE A CA 1
ATOM 3454 C C . PHE A 1 484 ? -0.889 -0.112 27.326 1.00 98.44 484 PHE A C 1
ATOM 3456 O O . PHE A 1 484 ? -2.031 -0.485 27.056 1.00 98.44 484 PHE A O 1
ATOM 3463 N N . THR A 1 485 ? -0.639 0.789 28.271 1.00 98.44 485 THR A N 1
ATOM 3464 C CA . THR A 1 485 ? -1.666 1.606 28.922 1.00 98.44 485 THR A CA 1
ATOM 3465 C C . THR A 1 485 ? -1.551 3.048 28.422 1.00 98.44 485 THR A C 1
ATOM 3467 O O . THR A 1 485 ? -0.479 3.646 28.545 1.00 98.44 485 THR A O 1
ATOM 3470 N N . LEU A 1 486 ? -2.642 3.615 27.901 1.00 98.12 486 LEU A N 1
ATOM 3471 C CA . LEU A 1 486 ? -2.742 5.004 27.437 1.00 98.12 486 LEU A CA 1
ATOM 3472 C C . LEU A 1 486 ? -3.479 5.875 28.467 1.00 98.12 486 LEU A C 1
ATOM 3474 O O . LEU A 1 486 ? -4.605 5.562 28.851 1.00 98.12 486 LEU A O 1
ATOM 3478 N N . ASP A 1 487 ? -2.874 6.993 28.875 1.00 97.94 487 ASP A N 1
ATOM 3479 C CA . ASP A 1 487 ? -3.514 8.067 29.652 1.00 97.94 487 ASP A CA 1
ATOM 3480 C C . ASP A 1 487 ? -4.312 9.002 28.729 1.00 97.94 487 ASP A C 1
ATOM 3482 O O . ASP A 1 487 ? -3.898 10.112 28.377 1.00 97.94 487 ASP A O 1
ATOM 3486 N N . LEU A 1 488 ? -5.460 8.497 28.278 1.00 97.00 488 LEU A N 1
ATOM 3487 C CA . LEU A 1 488 ? -6.321 9.160 27.307 1.00 97.00 488 LEU A CA 1
ATOM 3488 C C . LEU A 1 488 ? -6.920 10.455 27.864 1.00 97.00 488 LEU A C 1
ATOM 3490 O O . LEU A 1 488 ? -6.988 11.455 27.152 1.00 97.00 488 LEU A O 1
ATOM 3494 N N . GLY A 1 489 ? -7.329 10.462 29.133 1.00 96.44 489 GLY A N 1
ATOM 3495 C CA . GLY A 1 489 ? -7.905 11.650 29.760 1.00 96.44 489 GLY A CA 1
ATOM 3496 C C . GLY A 1 489 ? -6.908 12.808 29.830 1.00 96.44 489 GLY A C 1
ATOM 3497 O O . GLY A 1 489 ? -7.251 13.942 29.488 1.00 96.44 489 GLY A O 1
ATOM 3498 N N . SER A 1 490 ? -5.648 12.540 30.194 1.00 95.81 490 SER A N 1
ATOM 3499 C CA . SER A 1 490 ? -4.606 13.577 30.186 1.00 95.81 490 SER A CA 1
ATOM 3500 C C . SER A 1 490 ? -4.239 14.026 28.778 1.00 95.81 490 SER A C 1
ATOM 3502 O O . SER A 1 490 ? -4.028 15.222 28.574 1.00 95.81 490 SER A O 1
ATOM 3504 N N . CYS A 1 491 ? -4.222 13.104 27.810 1.00 94.69 491 CYS A N 1
ATOM 3505 C CA . CYS A 1 491 ? -4.049 13.439 26.400 1.00 94.69 491 CYS A CA 1
ATOM 3506 C C . CYS A 1 491 ? -5.127 14.428 25.925 1.00 94.69 491 CYS A C 1
ATOM 3508 O O . CYS A 1 491 ? -4.794 15.529 25.490 1.00 94.69 491 CYS A O 1
ATOM 3510 N N . LEU A 1 492 ? -6.411 14.105 26.094 1.00 93.94 492 LEU A N 1
ATOM 3511 C CA . LEU A 1 492 ? -7.519 14.978 25.687 1.00 93.94 492 LEU A CA 1
ATOM 3512 C C . LEU A 1 492 ? -7.466 16.348 26.382 1.00 93.94 492 LEU A C 1
ATOM 3514 O O . LEU A 1 492 ? -7.567 17.381 25.719 1.00 93.94 492 LEU A O 1
ATOM 3518 N N . ARG A 1 493 ? -7.196 16.382 27.695 1.00 94.56 493 ARG A N 1
ATOM 3519 C CA . ARG A 1 493 ? -7.046 17.640 28.447 1.00 94.56 493 ARG A CA 1
ATOM 3520 C C . ARG A 1 493 ? -5.880 18.495 27.942 1.00 94.56 493 ARG A C 1
ATOM 3522 O O . ARG A 1 493 ? -5.986 19.719 27.955 1.00 94.56 493 ARG A O 1
ATOM 3529 N N . SER A 1 494 ? -4.791 17.882 27.468 1.00 92.69 494 SER A N 1
ATOM 3530 C CA . SER A 1 494 ? -3.660 18.613 26.870 1.00 92.69 494 SER A CA 1
ATOM 3531 C C . SER A 1 494 ? -4.023 19.314 25.554 1.00 92.69 494 SER A C 1
ATOM 3533 O O . SER A 1 494 ? -3.431 20.339 25.229 1.00 92.69 494 SER A O 1
ATOM 3535 N N . HIS A 1 495 ? -5.062 18.825 24.872 1.00 90.06 495 HIS A N 1
ATOM 3536 C CA . HIS A 1 495 ? -5.663 19.423 23.675 1.00 90.06 495 HIS A CA 1
ATOM 3537 C C . HIS A 1 495 ? -6.903 20.279 23.994 1.00 90.06 495 HIS A C 1
ATOM 3539 O O . HIS A 1 495 ? -7.672 20.636 23.107 1.00 90.06 495 HIS A O 1
ATOM 3545 N N . GLY A 1 496 ? -7.114 20.630 25.268 1.00 91.88 496 GLY A N 1
ATOM 3546 C CA . GLY A 1 496 ? -8.208 21.504 25.703 1.00 91.88 496 GLY A CA 1
ATOM 3547 C C . GLY A 1 496 ? -9.588 20.841 25.733 1.00 91.88 496 GLY A C 1
ATOM 3548 O O . GLY A 1 496 ? -10.595 21.541 25.827 1.00 91.88 496 GLY A O 1
ATOM 3549 N N . ILE A 1 497 ? -9.651 19.510 25.673 1.00 91.31 497 ILE A N 1
ATOM 3550 C CA . ILE A 1 497 ? -10.899 18.743 25.669 1.00 91.31 497 ILE A CA 1
ATOM 3551 C C . ILE A 1 497 ? -11.144 18.152 27.062 1.00 91.31 497 ILE A C 1
ATOM 3553 O O . ILE A 1 497 ? -10.298 17.437 27.597 1.00 91.31 497 ILE A O 1
ATOM 3557 N N . ASP A 1 498 ? -12.318 18.417 27.644 1.00 92.62 498 ASP A N 1
ATOM 3558 C CA . ASP A 1 498 ? -12.780 17.734 28.859 1.00 92.62 498 ASP A CA 1
ATOM 3559 C C . ASP A 1 498 ? -13.370 16.359 28.492 1.00 92.62 498 ASP A C 1
ATOM 3561 O O . ASP A 1 498 ? -14.385 16.304 27.785 1.00 92.62 498 ASP A O 1
ATOM 3565 N N . PRO A 1 499 ? -12.753 15.247 28.937 1.00 92.94 499 PRO A N 1
ATOM 3566 C CA . PRO A 1 499 ? -13.218 13.905 28.609 1.00 92.94 499 PRO A CA 1
ATOM 3567 C C . PRO A 1 499 ? -14.481 13.490 29.378 1.00 92.94 499 PRO A C 1
ATOM 3569 O O . PRO A 1 499 ? -15.111 12.494 29.022 1.00 92.94 499 PRO A O 1
ATOM 3572 N N . THR A 1 500 ? -14.873 14.216 30.428 1.00 92.94 500 THR A N 1
ATOM 3573 C CA . THR A 1 500 ? -15.975 13.820 31.315 1.00 92.94 500 THR A CA 1
ATOM 3574 C C . THR A 1 500 ? -17.279 13.633 30.542 1.00 92.94 500 THR A C 1
ATOM 3576 O O . THR A 1 500 ? -17.716 14.507 29.792 1.00 92.94 500 THR A O 1
ATOM 3579 N N . GLY A 1 501 ? -17.929 12.482 30.727 1.00 91.25 501 GLY A N 1
ATOM 3580 C CA . GLY A 1 501 ? -19.193 12.180 30.064 1.00 91.25 501 GLY A CA 1
ATOM 3581 C C . GLY A 1 501 ? -19.104 11.957 28.551 1.00 91.25 501 GLY A C 1
ATOM 3582 O O . GLY A 1 501 ? -20.145 11.908 27.896 1.00 91.25 501 GLY A O 1
ATOM 3583 N N . LYS A 1 502 ? -17.902 11.824 27.974 1.00 91.19 502 LYS A N 1
ATOM 3584 C CA . LYS A 1 502 ? -17.715 11.651 26.528 1.00 91.19 502 LYS A CA 1
ATOM 3585 C C . LYS A 1 502 ? -17.634 10.183 26.114 1.00 91.19 502 LYS A C 1
ATOM 3587 O O . LYS A 1 502 ? -16.953 9.377 26.750 1.00 91.19 502 LYS A O 1
ATOM 3592 N N . LEU A 1 503 ? -18.302 9.876 25.003 1.00 90.44 503 LEU A N 1
ATOM 3593 C CA . LEU A 1 503 ? -18.009 8.718 24.168 1.00 90.44 503 LEU A CA 1
ATOM 3594 C C . LEU A 1 503 ? -16.910 9.130 23.185 1.00 90.44 503 LEU A C 1
ATOM 3596 O O . LEU A 1 503 ? -17.021 10.164 22.525 1.00 90.44 503 LEU A O 1
ATOM 3600 N N . VAL A 1 504 ? -15.840 8.348 23.124 1.00 91.19 504 VAL A N 1
ATOM 3601 C CA . VAL A 1 504 ? -14.661 8.655 22.314 1.00 91.19 504 VAL A CA 1
ATOM 3602 C C . VAL A 1 504 ? -14.364 7.463 21.424 1.00 91.19 504 VAL A C 1
ATOM 3604 O O . VAL A 1 504 ? -14.198 6.343 21.911 1.00 91.19 504 VAL A O 1
ATOM 3607 N N . SER A 1 505 ? -14.298 7.708 20.120 1.00 90.81 505 SER A N 1
ATOM 3608 C CA . SER A 1 505 ? -13.736 6.742 19.183 1.00 90.81 505 SER A CA 1
ATOM 3609 C C . SER A 1 505 ? -12.214 6.801 19.268 1.00 90.81 505 SER A C 1
ATOM 3611 O O . SER A 1 505 ? -11.616 7.872 19.381 1.00 90.81 505 SER A O 1
ATOM 3613 N N . LEU A 1 506 ? -11.585 5.639 19.286 1.00 93.12 506 LEU A N 1
ATOM 3614 C CA . LEU A 1 506 ? -10.180 5.473 19.604 1.00 93.12 506 LEU A CA 1
ATOM 3615 C C . LEU A 1 506 ? -9.563 4.516 18.573 1.00 93.12 506 LEU A C 1
ATOM 3617 O O . LEU A 1 506 ? -9.471 3.319 18.819 1.00 93.12 506 LEU A O 1
ATOM 3621 N N . PRO A 1 507 ? -9.182 5.010 17.388 1.00 93.06 507 PRO A N 1
ATOM 3622 C CA . PRO A 1 507 ? -8.544 4.200 16.360 1.00 93.06 507 PRO A CA 1
ATOM 3623 C C . PRO A 1 507 ? -7.237 3.605 16.888 1.00 93.06 507 PRO A C 1
ATOM 3625 O O . PRO A 1 507 ? -6.347 4.355 17.279 1.00 93.06 507 PRO A O 1
ATOM 3628 N N . LEU A 1 508 ? -7.096 2.280 16.895 1.00 95.81 508 LEU A N 1
ATOM 3629 C CA . LEU A 1 508 ? -5.802 1.627 17.071 1.00 95.81 508 LEU A CA 1
ATOM 3630 C C . LEU A 1 508 ? -5.132 1.547 15.704 1.00 95.81 508 LEU A C 1
ATOM 3632 O O . LEU A 1 508 ? -5.552 0.757 14.854 1.00 95.81 508 LEU A O 1
ATOM 3636 N N . MET A 1 509 ? -4.108 2.368 15.500 1.00 93.69 509 MET A N 1
ATOM 3637 C CA . MET A 1 509 ? -3.403 2.459 14.229 1.00 93.69 509 MET A CA 1
ATOM 3638 C C . MET A 1 509 ? -2.081 1.707 14.290 1.00 93.69 509 MET A C 1
ATOM 3640 O O . MET A 1 509 ? -1.324 1.830 15.255 1.00 93.69 509 MET A O 1
ATOM 3644 N N . ALA A 1 510 ? -1.818 0.945 13.235 1.00 94.56 510 ALA A N 1
ATOM 3645 C CA . ALA A 1 510 ? -0.512 0.414 12.902 1.00 94.56 510 ALA A CA 1
ATOM 3646 C C . ALA A 1 510 ? -0.074 1.060 11.585 1.00 94.56 510 ALA A C 1
ATOM 3648 O O . ALA A 1 510 ? -0.819 1.012 10.602 1.00 94.56 510 ALA A O 1
ATOM 3649 N N . THR A 1 511 ? 1.100 1.678 11.573 1.00 90.00 511 THR A N 1
ATOM 3650 C CA . THR A 1 511 ? 1.626 2.384 10.403 1.00 90.00 511 THR A CA 1
ATOM 3651 C C . THR A 1 511 ? 3.043 1.955 10.110 1.00 90.00 511 THR A C 1
ATOM 3653 O O . THR A 1 511 ? 3.780 1.507 10.992 1.00 90.00 511 THR A O 1
ATOM 3656 N N . ASP A 1 512 ? 3.429 2.104 8.859 1.00 85.62 512 ASP A N 1
ATOM 3657 C CA . ASP A 1 512 ? 4.808 1.949 8.444 1.00 85.62 512 ASP A CA 1
ATOM 3658 C C . ASP A 1 512 ? 5.614 3.241 8.728 1.00 85.62 512 ASP A C 1
ATOM 3660 O O . ASP A 1 512 ? 5.193 4.086 9.530 1.00 85.62 512 ASP A O 1
ATOM 3664 N N . GLU A 1 513 ? 6.822 3.357 8.184 1.00 80.38 513 GLU A N 1
ATOM 3665 C CA . GLU A 1 513 ? 7.656 4.551 8.328 1.00 80.38 513 GLU A CA 1
ATOM 3666 C C . GLU A 1 513 ? 7.055 5.736 7.554 1.00 80.38 513 GLU A C 1
ATOM 3668 O O . GLU A 1 513 ? 6.500 5.560 6.466 1.00 80.38 513 GLU A O 1
ATOM 3673 N N . PRO A 1 514 ? 7.171 6.972 8.073 1.00 75.88 514 PRO A N 1
ATOM 3674 C CA . PRO A 1 514 ? 6.606 8.138 7.412 1.00 75.88 514 PRO A CA 1
ATOM 3675 C C . PRO A 1 514 ? 7.360 8.449 6.117 1.00 75.88 514 PRO A C 1
ATOM 3677 O O . PRO A 1 514 ? 8.591 8.554 6.104 1.00 75.88 514 PRO A O 1
ATOM 3680 N N . ARG A 1 515 ? 6.616 8.674 5.030 1.00 71.75 515 ARG A N 1
ATOM 3681 C CA . ARG A 1 515 ? 7.162 8.980 3.702 1.00 71.75 515 ARG A CA 1
ATOM 3682 C C . ARG A 1 515 ? 6.580 10.293 3.172 1.00 71.75 515 ARG A C 1
ATOM 3684 O O . ARG A 1 515 ? 5.494 10.702 3.589 1.00 71.75 515 ARG A O 1
ATOM 3691 N N . PRO A 1 516 ? 7.271 10.987 2.249 1.00 61.81 516 PRO A N 1
ATOM 3692 C CA . PRO A 1 516 ? 6.670 12.109 1.536 1.00 61.81 516 PRO A CA 1
ATOM 3693 C C . PRO A 1 516 ? 5.350 11.680 0.881 1.00 61.81 516 PRO A C 1
ATOM 3695 O O . PRO A 1 516 ? 5.311 10.685 0.158 1.00 61.81 516 PRO A O 1
ATOM 3698 N N . GLY A 1 517 ? 4.279 12.416 1.165 1.00 62.97 517 GLY A N 1
ATOM 3699 C CA . GLY A 1 517 ? 2.926 12.138 0.681 1.00 62.97 517 GLY A CA 1
ATOM 3700 C C . GLY A 1 517 ? 2.056 11.288 1.613 1.00 62.97 517 GLY A C 1
ATOM 3701 O O . GLY A 1 517 ? 0.844 11.450 1.598 1.00 62.97 517 GLY A O 1
ATOM 3702 N N . GLY A 1 518 ? 2.620 10.452 2.487 1.00 75.44 518 GLY A N 1
ATOM 3703 C CA . GLY A 1 518 ? 1.816 9.673 3.429 1.00 75.44 518 GLY A CA 1
ATOM 3704 C C . GLY A 1 518 ? 2.507 8.418 3.942 1.00 75.44 518 GLY A C 1
ATOM 3705 O O . GLY A 1 518 ? 3.729 8.297 3.912 1.00 75.44 518 GLY A O 1
ATOM 3706 N N . MET A 1 519 ? 1.706 7.494 4.459 1.00 81.38 519 MET A N 1
ATOM 3707 C CA . MET A 1 519 ? 2.163 6.251 5.078 1.00 81.38 519 MET A CA 1
ATOM 3708 C C . MET A 1 519 ? 1.073 5.197 4.957 1.00 81.38 519 MET A C 1
ATOM 3710 O O . MET A 1 519 ? -0.110 5.538 4.941 1.00 81.38 519 MET A O 1
ATOM 3714 N N . ASP A 1 520 ? 1.466 3.933 4.897 1.00 86.31 520 ASP A N 1
ATOM 3715 C CA . ASP A 1 520 ? 0.526 2.829 4.903 1.00 86.31 520 ASP A CA 1
ATOM 3716 C C . ASP A 1 520 ? -0.129 2.733 6.287 1.00 86.31 520 ASP A C 1
ATOM 3718 O O . ASP A 1 520 ? 0.557 2.768 7.314 1.00 86.31 520 ASP A O 1
ATOM 3722 N N . ARG A 1 521 ? -1.463 2.627 6.336 1.00 88.00 521 ARG A N 1
ATOM 3723 C CA . ARG A 1 521 ? -2.224 2.597 7.597 1.00 88.00 521 ARG A CA 1
ATOM 3724 C C . ARG A 1 521 ? -3.115 1.368 7.685 1.00 88.00 521 ARG A C 1
ATOM 3726 O O . ARG A 1 521 ? -3.931 1.114 6.804 1.00 88.00 521 ARG A O 1
ATOM 3733 N N . ALA A 1 522 ? -3.039 0.665 8.809 1.00 93.00 522 ALA A N 1
ATOM 3734 C CA . ALA A 1 522 ? -3.989 -0.375 9.171 1.00 93.00 522 ALA A CA 1
ATOM 3735 C C . ALA A 1 522 ? -4.655 -0.043 10.502 1.00 93.00 522 ALA A C 1
ATOM 3737 O O . ALA A 1 522 ? -3.980 0.109 11.523 1.00 93.00 522 ALA A O 1
ATOM 3738 N N . VAL A 1 523 ? -5.983 0.067 10.497 1.00 92.38 523 VAL A N 1
ATOM 3739 C CA . VAL A 1 523 ? -6.725 0.621 11.630 1.00 92.38 523 VAL A CA 1
ATOM 3740 C C . VAL A 1 523 ? -7.880 -0.276 12.043 1.00 92.38 523 VAL A C 1
ATOM 3742 O O . VAL A 1 523 ? -8.735 -0.642 11.232 1.00 92.38 523 VAL A O 1
ATOM 3745 N N . GLN A 1 524 ? -7.929 -0.572 13.340 1.00 94.81 524 GLN A N 1
ATOM 3746 C CA . GLN A 1 524 ? -9.122 -1.098 13.993 1.00 94.81 524 GLN A CA 1
ATOM 3747 C C . GLN A 1 524 ? -9.714 -0.021 14.898 1.00 94.81 524 GLN A C 1
ATOM 3749 O O . GLN A 1 524 ? -9.052 0.496 15.797 1.00 94.81 524 GLN A O 1
ATOM 3754 N N . MET A 1 525 ? -10.980 0.299 14.670 1.00 90.94 525 MET A N 1
ATOM 3755 C CA . MET A 1 525 ? -11.730 1.247 15.480 1.00 90.94 525 MET A CA 1
ATOM 3756 C C . MET A 1 525 ? -12.295 0.586 16.731 1.00 90.94 525 MET A C 1
ATOM 3758 O O . MET A 1 525 ? -12.945 -0.459 16.647 1.00 90.94 525 MET A O 1
ATOM 3762 N N . LEU A 1 526 ? -12.100 1.243 17.875 1.00 93.31 526 LEU A N 1
ATOM 3763 C CA . LEU A 1 526 ? -12.765 0.926 19.135 1.00 93.31 526 LEU A CA 1
ATOM 3764 C C . LEU A 1 526 ? -13.358 2.186 19.779 1.00 93.31 526 LEU A C 1
ATOM 3766 O O . LEU A 1 526 ? -13.027 3.306 19.403 1.00 93.31 526 LEU A O 1
ATOM 3770 N N . TRP A 1 527 ? -14.234 1.999 20.760 1.00 93.50 527 TRP A N 1
ATOM 3771 C CA . TRP A 1 527 ? -14.894 3.059 21.511 1.00 93.50 527 TRP A CA 1
ATOM 3772 C C . TRP A 1 527 ? -14.653 2.897 23.002 1.00 93.50 527 TRP A C 1
ATOM 3774 O O . TRP A 1 527 ? -14.694 1.791 23.550 1.00 93.50 527 TRP A O 1
ATOM 3784 N N . VAL A 1 528 ? -14.458 4.032 23.663 1.00 95.31 528 VAL A N 1
ATOM 3785 C CA . VAL A 1 528 ? -14.347 4.132 25.116 1.00 95.31 528 VAL A CA 1
ATOM 3786 C C . VAL A 1 528 ? -15.358 5.144 25.641 1.00 95.31 528 VAL A C 1
ATOM 3788 O O . VAL A 1 528 ? -15.671 6.135 24.981 1.00 95.31 528 VAL A O 1
ATOM 3791 N N . CYS A 1 529 ? -15.874 4.893 26.835 1.00 94.31 529 CYS A N 1
ATOM 3792 C CA . CYS A 1 529 ? -16.858 5.735 27.498 1.00 94.31 529 CYS A CA 1
ATOM 3793 C C . CYS A 1 529 ? -16.264 6.198 28.827 1.00 94.31 529 CYS A C 1
ATOM 3795 O O . CYS A 1 529 ? -16.008 5.389 29.721 1.00 94.31 529 CYS A O 1
ATOM 3797 N N . PHE A 1 530 ? -16.005 7.500 28.936 1.00 95.50 530 PHE A N 1
ATOM 3798 C CA . PHE A 1 530 ? -15.513 8.106 30.171 1.00 95.50 530 PHE A CA 1
ATOM 3799 C C . PHE A 1 530 ? -16.586 8.103 31.268 1.00 95.50 530 PHE A C 1
ATOM 3801 O O . PHE A 1 530 ? -17.779 7.980 30.967 1.00 95.50 530 PHE A O 1
ATOM 3808 N N . PRO A 1 531 ? -16.209 8.286 32.547 1.00 94.00 531 PRO A N 1
ATOM 3809 C CA . PRO A 1 531 ? -17.173 8.376 33.635 1.00 94.00 531 PRO A CA 1
ATOM 3810 C C . PRO A 1 531 ? -18.312 9.360 33.329 1.00 94.00 531 PRO A C 1
ATOM 3812 O O . PRO A 1 531 ? -18.084 10.514 32.961 1.00 94.00 531 PRO A O 1
ATOM 3815 N N . GLY A 1 532 ? -19.550 8.878 33.468 1.00 88.69 532 GLY A N 1
ATOM 3816 C CA . GLY A 1 532 ? -20.766 9.646 33.196 1.00 88.69 532 GLY A CA 1
ATOM 3817 C C . GLY A 1 532 ? -21.207 9.689 31.730 1.00 88.69 532 GLY A C 1
ATOM 3818 O O . GLY A 1 532 ? -22.192 10.367 31.441 1.00 88.69 532 GLY A O 1
ATOM 3819 N N . CYS A 1 533 ? -20.518 9.008 30.803 1.00 88.31 533 CYS A N 1
ATOM 3820 C CA . CYS A 1 533 ? -20.964 8.966 29.411 1.00 88.31 533 CYS A CA 1
ATOM 3821 C C . CYS A 1 533 ? -22.234 8.119 29.268 1.00 88.31 533 CYS A C 1
ATOM 3823 O O . CYS A 1 533 ? -22.467 7.158 30.006 1.00 88.31 533 CYS A O 1
ATOM 3825 N N . THR A 1 534 ? -23.075 8.510 28.313 1.00 81.81 534 THR A N 1
ATOM 3826 C CA . THR A 1 534 ? -24.254 7.740 27.919 1.00 81.81 534 THR A CA 1
ATOM 3827 C C . THR A 1 534 ? -23.939 7.038 26.611 1.00 81.81 534 THR A C 1
ATOM 3829 O O . THR A 1 534 ? -23.551 7.675 25.634 1.00 81.81 534 THR A O 1
ATOM 3832 N N . VAL A 1 535 ? -24.070 5.714 26.604 1.00 74.50 535 VAL A N 1
ATOM 3833 C CA . VAL A 1 535 ? -23.988 4.938 25.367 1.00 74.50 535 VAL A CA 1
ATOM 3834 C C . VAL A 1 535 ? -25.319 5.138 24.648 1.00 74.50 535 VAL A C 1
ATOM 3836 O O . VAL A 1 535 ? -26.358 4.857 25.256 1.00 74.50 535 VAL A O 1
ATOM 3839 N N . PRO A 1 536 ? -25.335 5.642 23.404 1.00 60.09 536 PRO A N 1
ATOM 3840 C CA . PRO A 1 536 ? -26.569 5.719 22.641 1.00 60.09 536 PRO A CA 1
ATOM 3841 C C . PRO A 1 536 ? -27.186 4.316 22.563 1.00 60.09 536 PRO A C 1
ATOM 3843 O O . PRO A 1 536 ? -26.588 3.407 21.991 1.00 60.09 536 PRO A O 1
ATOM 3846 N N . GLN A 1 537 ? -28.366 4.112 23.158 1.00 47.12 537 GLN A N 1
ATOM 3847 C CA . GLN A 1 537 ? -29.190 2.963 22.784 1.00 47.12 537 GLN A CA 1
ATOM 3848 C C . GLN A 1 537 ? -29.595 3.184 21.327 1.00 47.12 537 GLN A C 1
ATOM 3850 O O . GLN A 1 537 ? -30.006 4.297 20.998 1.00 47.12 537 GLN A O 1
ATOM 3855 N N . GLN A 1 538 ? -29.456 2.170 20.467 1.00 40.75 538 GLN A N 1
ATOM 3856 C CA . GLN A 1 538 ? -29.905 2.247 19.075 1.00 40.75 538 GLN A CA 1
ATOM 3857 C C . GLN A 1 538 ? -31.380 2.685 19.028 1.00 40.75 538 GLN A C 1
ATOM 3859 O O . GLN A 1 538 ? -32.296 1.893 19.229 1.00 40.75 538 GLN A O 1
ATOM 3864 N N . GLN A 1 539 ? -31.604 3.973 18.781 1.00 28.12 539 GLN A N 1
ATOM 3865 C CA . GLN A 1 539 ? -32.793 4.471 18.113 1.00 28.12 539 GLN A CA 1
ATOM 3866 C C . GLN A 1 539 ? -32.446 4.401 16.630 1.00 28.12 539 GLN A C 1
ATOM 3868 O O . GLN A 1 539 ? -31.451 4.996 16.223 1.00 28.12 539 GLN A O 1
ATOM 3873 N N . GLY A 1 540 ? -33.198 3.616 15.856 1.00 28.12 540 GLY A N 1
ATOM 3874 C CA . GLY A 1 540 ? -32.974 3.417 14.422 1.00 28.12 540 GLY A CA 1
ATOM 3875 C C . GLY A 1 540 ? -33.056 4.730 13.641 1.00 28.12 540 GLY A C 1
ATOM 3876 O O . GLY A 1 540 ? -34.124 5.118 13.181 1.00 28.12 540 GLY A O 1
ATOM 3877 N N . GLY A 1 541 ? -31.927 5.427 13.527 1.00 23.83 541 GLY A N 1
ATOM 3878 C CA . GLY A 1 541 ? -31.773 6.682 12.804 1.00 23.83 541 GLY A CA 1
ATOM 3879 C C . GLY A 1 541 ? -30.291 6.946 12.493 1.00 23.83 541 GLY A C 1
ATOM 3880 O O . GLY A 1 541 ? -29.436 6.683 13.342 1.00 23.83 541 GLY A O 1
ATOM 3881 N N . PRO A 1 542 ? -29.955 7.436 11.287 1.00 33.91 542 PRO A N 1
ATOM 3882 C CA . PRO A 1 542 ? -28.591 7.402 10.762 1.00 33.91 542 PRO A CA 1
ATOM 3883 C C . PRO A 1 542 ? -27.773 8.600 11.254 1.00 33.91 542 PRO A C 1
ATOM 3885 O O . PRO A 1 542 ? -28.220 9.733 11.088 1.00 33.91 542 PRO A O 1
ATOM 3888 N N . GLN A 1 543 ? -26.550 8.403 11.774 1.00 29.78 543 GLN A N 1
ATOM 3889 C CA . GLN A 1 543 ? -25.574 9.503 11.888 1.00 29.78 543 GLN A CA 1
ATOM 3890 C C . GLN A 1 543 ? -24.107 9.090 11.651 1.00 29.78 543 GLN A C 1
ATOM 3892 O O . GLN A 1 543 ? -23.444 8.502 12.504 1.00 29.78 543 GLN A O 1
ATOM 3897 N N . ALA A 1 544 ? -23.646 9.496 10.459 1.00 26.70 544 ALA A N 1
ATOM 3898 C CA . ALA A 1 544 ? -22.352 10.080 10.087 1.00 26.70 544 ALA A CA 1
ATOM 3899 C C . ALA A 1 544 ? -21.080 9.572 10.798 1.00 26.70 544 ALA A C 1
ATOM 3901 O O . ALA A 1 544 ? -20.539 10.222 11.689 1.00 26.70 544 ALA A O 1
ATOM 3902 N N . GLY A 1 545 ? -20.541 8.463 10.293 1.00 27.20 545 GLY A N 1
ATOM 3903 C CA . GLY A 1 545 ? -19.096 8.294 10.087 1.00 27.20 545 GLY A CA 1
ATOM 3904 C C . GLY A 1 545 ? -18.800 8.355 8.578 1.00 27.20 545 GLY A C 1
ATOM 3905 O O . GLY A 1 545 ? -19.756 8.341 7.796 1.00 27.20 545 GLY A O 1
ATOM 3906 N N . PRO A 1 546 ? -17.533 8.439 8.131 1.00 28.62 546 PRO A N 1
ATOM 3907 C CA . PRO A 1 546 ? -17.208 8.403 6.705 1.00 28.62 546 PRO A CA 1
ATOM 3908 C C . PRO A 1 546 ? -17.849 7.164 6.071 1.00 28.62 546 PRO A C 1
ATOM 3910 O O . PRO A 1 546 ? -17.590 6.041 6.501 1.00 28.62 546 PRO A O 1
ATOM 3913 N N . GLN A 1 547 ? -18.750 7.385 5.112 1.00 29.52 547 GLN A N 1
ATOM 3914 C CA . GLN A 1 547 ? -19.523 6.338 4.450 1.00 29.52 547 GLN A CA 1
ATOM 3915 C C . GLN A 1 547 ? -18.588 5.347 3.749 1.00 29.52 547 GLN A C 1
ATOM 3917 O O . GLN A 1 547 ? -18.061 5.628 2.677 1.00 29.52 547 GLN A O 1
ATOM 3922 N N . GLN A 1 548 ? -18.427 4.161 4.329 1.00 32.53 548 GLN A N 1
ATOM 3923 C CA . GLN A 1 548 ? -17.787 3.023 3.679 1.00 32.53 548 GLN A CA 1
ATOM 3924 C C . GLN A 1 548 ? -18.820 1.909 3.506 1.00 32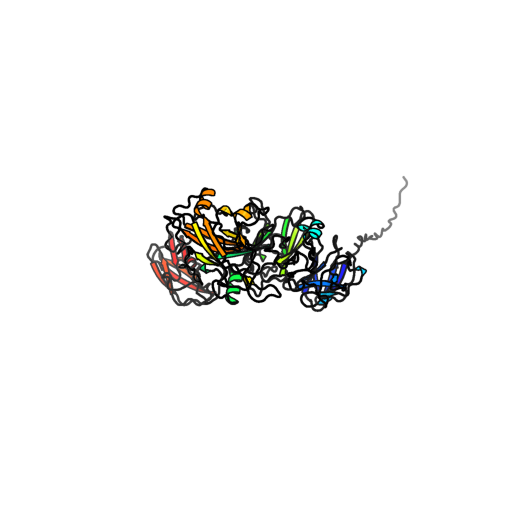.53 548 GLN A C 1
ATOM 3926 O O . GLN A 1 548 ? -19.061 1.118 4.410 1.00 32.53 548 GLN A O 1
ATOM 3931 N N . GLY A 1 549 ? -19.449 1.885 2.330 1.00 27.30 549 GLY A N 1
ATOM 3932 C CA . GLY A 1 549 ? -20.279 0.782 1.850 1.00 27.30 549 GLY A CA 1
ATOM 3933 C C . GLY A 1 549 ? -19.785 0.338 0.473 1.00 27.30 549 GLY A C 1
ATOM 3934 O O . GLY A 1 549 ? -19.730 1.133 -0.469 1.00 27.30 549 GLY A O 1
ATOM 3935 N N . GLY A 1 550 ? -19.324 -0.905 0.382 1.00 25.38 550 GLY A N 1
ATOM 3936 C CA . GLY A 1 550 ? -18.925 -1.647 -0.817 1.00 25.38 550 GLY A CA 1
ATOM 3937 C C . GLY A 1 550 ? -19.010 -3.151 -0.483 1.00 25.38 550 GLY A C 1
ATOM 3938 O O . GLY A 1 550 ? -18.786 -3.484 0.678 1.00 25.38 550 GLY A O 1
ATOM 3939 N N . PRO A 1 551 ? -19.452 -4.024 -1.408 1.00 30.67 551 PRO A N 1
ATOM 3940 C CA . PRO A 1 551 ? -20.200 -5.241 -1.057 1.00 30.67 551 PRO A CA 1
ATOM 3941 C C . PRO A 1 551 ? -19.357 -6.497 -0.727 1.00 30.67 551 PRO A C 1
ATOM 3943 O O . PRO A 1 551 ? -18.641 -7.011 -1.585 1.00 30.67 551 PRO A O 1
ATOM 3946 N N . GLN A 1 552 ? -19.598 -7.097 0.452 1.00 26.64 552 GLN A N 1
ATOM 3947 C CA . GLN A 1 552 ? -19.112 -8.428 0.887 1.00 26.64 552 GLN A CA 1
ATOM 3948 C C . GLN A 1 552 ? -20.022 -9.598 0.427 1.00 26.64 552 GLN A C 1
ATOM 3950 O O . GLN A 1 552 ? -21.226 -9.550 0.690 1.00 26.64 552 GLN A O 1
ATOM 3955 N N . PRO A 1 553 ? -19.495 -10.747 -0.072 1.00 30.48 553 PRO A N 1
ATOM 3956 C CA . PRO A 1 553 ? -20.261 -11.995 -0.186 1.00 30.48 553 PRO A CA 1
ATOM 3957 C C . PRO A 1 553 ? -19.731 -13.132 0.708 1.00 30.48 553 PRO A C 1
ATOM 3959 O O . PRO A 1 553 ? -18.600 -13.606 0.560 1.00 30.48 553 PRO A O 1
ATOM 3962 N N . GLY A 1 554 ? -20.588 -13.653 1.588 1.00 29.41 554 GLY A N 1
ATOM 3963 C CA . GLY A 1 554 ? -20.304 -14.839 2.403 1.00 29.41 554 GLY A CA 1
ATOM 3964 C C . GLY A 1 554 ? -21.544 -15.418 3.083 1.00 29.41 554 GLY A C 1
ATOM 3965 O O . GLY A 1 554 ? -21.531 -15.617 4.289 1.00 29.41 554 GLY A O 1
ATOM 3966 N N . GLY A 1 555 ? -22.596 -15.659 2.296 1.00 39.00 555 GLY A N 1
ATOM 3967 C CA . GLY A 1 555 ? -23.961 -15.943 2.746 1.00 39.00 555 GLY A CA 1
ATOM 3968 C C . GLY A 1 555 ? -24.804 -14.721 2.431 1.00 39.00 555 GLY A C 1
ATOM 3969 O O . GLY A 1 555 ? -24.903 -13.830 3.263 1.00 39.00 555 GLY A O 1
ATOM 3970 N N . GLY A 1 556 ? -25.265 -14.607 1.183 1.00 51.12 556 GLY A N 1
ATOM 3971 C CA . GLY A 1 556 ? -25.925 -13.382 0.752 1.00 51.12 556 GLY A CA 1
ATOM 3972 C C . GLY A 1 556 ? -27.115 -13.058 1.646 1.00 51.12 556 GLY A C 1
ATOM 3973 O O . GLY A 1 556 ? -27.876 -13.959 2.003 1.00 51.12 556 GLY A O 1
ATOM 3974 N N . LEU A 1 557 ? -27.249 -11.790 2.015 1.00 58.56 557 LEU A N 1
ATOM 3975 C CA . LEU A 1 557 ? -28.487 -11.238 2.543 1.00 58.56 557 LEU A CA 1
ATOM 3976 C C . LEU A 1 557 ? -29.207 -10.493 1.406 1.00 58.56 557 LEU A C 1
ATOM 3978 O O . LEU A 1 557 ? -28.561 -10.074 0.433 1.00 58.56 557 LEU A O 1
ATOM 3982 N N . PRO A 1 558 ? -30.537 -10.375 1.454 1.00 76.56 558 PRO A N 1
ATOM 3983 C CA . PRO A 1 558 ? -31.220 -9.349 0.682 1.00 76.56 558 PRO A CA 1
ATOM 3984 C C . PRO A 1 558 ? -30.786 -7.941 1.131 1.00 76.56 558 PRO A C 1
ATOM 3986 O O . PRO A 1 558 ? -30.201 -7.767 2.199 1.00 76.56 558 PRO A O 1
ATOM 3989 N N . ASP A 1 559 ? -31.010 -6.953 0.271 1.00 85.62 559 ASP A N 1
ATOM 3990 C CA . ASP A 1 559 ? -30.817 -5.526 0.568 1.00 85.62 559 ASP A CA 1
ATOM 3991 C C . ASP A 1 559 ? -31.918 -4.732 -0.145 1.00 85.62 559 ASP A C 1
ATOM 3993 O O . ASP A 1 559 ? -31.774 -4.364 -1.314 1.00 85.62 559 ASP A O 1
ATOM 3997 N N . LEU A 1 560 ? -33.078 -4.607 0.491 1.00 86.25 560 LEU A N 1
ATOM 3998 C CA . LEU A 1 560 ? -34.291 -4.055 -0.092 1.00 86.25 560 LEU A CA 1
ATOM 3999 C C . LEU A 1 560 ? -34.296 -2.536 -0.022 1.00 86.25 560 LEU A C 1
ATOM 4001 O O . LEU A 1 560 ? -34.620 -1.958 0.995 1.00 86.25 560 LEU A O 1
ATOM 4005 N N . ALA A 1 561 ? -34.130 -1.870 -1.155 1.00 89.25 561 ALA A N 1
ATOM 4006 C CA . ALA A 1 561 ? -34.183 -0.422 -1.213 1.00 89.25 561 ALA A CA 1
ATOM 4007 C C . ALA A 1 561 ? -35.432 0.102 -1.931 1.00 89.25 561 ALA A C 1
ATOM 4009 O O . ALA A 1 561 ? -35.768 -0.346 -3.033 1.00 89.25 561 ALA A O 1
ATOM 4010 N N . VAL A 1 562 ? -36.084 1.122 -1.366 1.00 89.81 562 VAL A N 1
ATOM 4011 C CA . VAL A 1 562 ? -37.232 1.783 -2.013 1.00 89.81 562 VAL A CA 1
ATOM 4012 C C . VAL A 1 562 ? -36.750 2.837 -3.015 1.00 89.81 562 VAL A C 1
ATOM 4014 O O . VAL A 1 562 ? -35.880 3.658 -2.722 1.00 89.81 562 VAL A O 1
ATOM 4017 N N . ARG A 1 563 ? -37.328 2.833 -4.220 1.00 86.25 563 ARG A N 1
ATOM 4018 C CA . ARG A 1 563 ? -37.040 3.779 -5.309 1.00 86.25 563 ARG A CA 1
ATOM 4019 C C . ARG A 1 563 ? -38.307 4.228 -6.029 1.00 86.25 563 ARG A C 1
ATOM 4021 O O . ARG A 1 563 ? -39.376 3.651 -5.853 1.00 86.25 563 ARG A O 1
ATOM 4028 N N . ASP A 1 564 ? -38.168 5.273 -6.843 1.00 89.81 564 ASP A N 1
ATOM 4029 C CA . ASP A 1 564 ? -39.199 5.760 -7.767 1.00 89.81 564 ASP A CA 1
ATOM 4030 C C . ASP A 1 564 ? -40.556 6.064 -7.104 1.00 89.81 564 ASP A C 1
ATOM 4032 O O . ASP A 1 564 ? -41.614 5.853 -7.698 1.00 89.81 564 ASP A O 1
ATOM 4036 N N . LEU A 1 565 ? -40.526 6.564 -5.860 1.00 92.94 565 LEU A N 1
ATOM 4037 C CA . LEU A 1 565 ? -41.728 6.965 -5.135 1.00 92.94 565 LEU A CA 1
ATOM 4038 C C . LEU A 1 565 ? -42.409 8.135 -5.860 1.00 92.94 565 LEU A C 1
ATOM 4040 O O . LEU A 1 565 ? -41.863 9.234 -5.959 1.00 92.94 565 LEU A O 1
ATOM 4044 N N . ALA A 1 566 ? -43.621 7.892 -6.346 1.00 91.44 566 ALA A N 1
ATOM 4045 C CA . ALA A 1 566 ? -44.431 8.839 -7.095 1.00 91.44 566 ALA A CA 1
ATOM 4046 C C . ALA A 1 566 ? -45.893 8.794 -6.636 1.00 91.44 566 ALA A C 1
ATOM 4048 O O . ALA A 1 566 ? -46.350 7.821 -6.032 1.00 91.44 566 ALA A O 1
ATOM 4049 N N . ALA A 1 567 ? -46.634 9.854 -6.947 1.00 93.00 567 ALA A N 1
ATOM 4050 C CA . ALA A 1 567 ? -48.040 9.991 -6.607 1.00 93.00 567 ALA A CA 1
ATOM 4051 C C . ALA A 1 567 ? -48.862 10.434 -7.820 1.00 93.00 567 ALA A C 1
ATOM 4053 O O . ALA A 1 567 ? -48.412 11.234 -8.642 1.00 93.00 567 ALA A O 1
ATOM 4054 N N . SER A 1 568 ? -50.090 9.931 -7.917 1.00 93.50 568 SER A N 1
ATOM 4055 C CA . SER A 1 568 ? -51.074 10.358 -8.910 1.00 93.50 568 SER A CA 1
ATOM 4056 C C . SER A 1 568 ? -52.443 10.535 -8.260 1.00 93.50 568 SER A C 1
ATOM 4058 O O . SER A 1 568 ? -52.914 9.672 -7.520 1.00 93.50 568 SER A O 1
ATOM 4060 N N . GLU A 1 569 ? -53.087 11.670 -8.519 1.00 91.38 569 GLU A N 1
ATOM 4061 C CA . GLU A 1 569 ? -54.397 11.981 -7.948 1.00 91.38 569 GLU A CA 1
ATOM 4062 C C . GLU A 1 569 ? -55.519 11.606 -8.919 1.00 91.38 569 GLU A C 1
ATOM 4064 O O . GLU A 1 569 ? -55.485 11.951 -10.101 1.00 91.38 569 GLU A O 1
ATOM 4069 N N . SER A 1 570 ? -56.546 10.925 -8.411 1.00 89.12 570 SER A N 1
ATOM 4070 C CA . SER A 1 570 ? -57.775 10.656 -9.155 1.00 89.12 570 SER A CA 1
ATOM 4071 C C . SER A 1 570 ? -58.965 10.581 -8.204 1.00 89.12 570 SER A C 1
ATOM 4073 O O . SER A 1 570 ? -58.920 9.898 -7.183 1.00 89.12 570 SER A O 1
ATOM 4075 N N . GLY A 1 571 ? -60.042 11.306 -8.519 1.00 82.94 571 GLY A N 1
ATOM 4076 C CA . GLY A 1 571 ? -61.285 11.252 -7.741 1.00 82.94 571 GLY A CA 1
ATOM 4077 C C . GLY A 1 571 ? -61.142 11.663 -6.268 1.00 82.94 571 GLY A C 1
ATOM 4078 O O . GLY A 1 571 ? -61.870 11.141 -5.429 1.00 82.94 571 GLY A O 1
ATOM 4079 N N . GLY A 1 572 ? -60.201 12.561 -5.942 1.00 85.56 572 GLY A N 1
ATOM 4080 C CA . GLY A 1 572 ? -59.934 13.012 -4.567 1.00 85.56 572 GLY A CA 1
ATOM 4081 C C . GLY A 1 572 ? -59.164 12.011 -3.697 1.00 85.56 572 GLY A C 1
ATOM 4082 O O . GLY A 1 572 ? -59.062 12.217 -2.491 1.00 85.56 572 GLY A O 1
ATOM 4083 N N . SER A 1 573 ? -58.642 10.935 -4.295 1.00 89.75 573 SER A N 1
ATOM 4084 C CA . SER A 1 573 ? -57.747 9.966 -3.656 1.00 89.75 573 SER A CA 1
ATOM 4085 C C . SER A 1 573 ? -56.367 10.008 -4.309 1.00 89.75 573 SER A C 1
ATOM 4087 O O . SER A 1 573 ? -56.249 10.241 -5.516 1.00 89.75 573 SER A O 1
ATOM 4089 N N . CYS A 1 574 ? -55.331 9.744 -3.521 1.00 93.19 574 CYS A N 1
ATOM 4090 C CA . CYS A 1 574 ? -53.951 9.728 -3.969 1.00 93.19 574 CYS A CA 1
ATOM 4091 C C . CYS A 1 574 ? -53.475 8.285 -4.129 1.00 93.19 574 CYS A C 1
ATOM 4093 O O . CYS A 1 574 ? -53.502 7.506 -3.177 1.00 93.19 574 CYS A O 1
ATOM 4095 N N . THR A 1 575 ? -53.054 7.919 -5.336 1.00 96.00 575 THR A N 1
ATOM 4096 C CA . THR A 1 575 ? -52.416 6.630 -5.611 1.00 96.00 575 THR A CA 1
ATOM 4097 C C . THR A 1 575 ? -50.911 6.810 -5.585 1.00 96.00 575 THR A C 1
ATOM 4099 O O . THR A 1 575 ? -50.362 7.567 -6.384 1.00 96.00 575 THR A O 1
ATOM 4102 N N . LEU A 1 576 ? -50.266 6.113 -4.660 1.00 96.06 576 LEU A N 1
ATOM 4103 C CA . LEU A 1 576 ? -48.826 6.090 -4.457 1.00 96.06 576 LEU A CA 1
ATOM 4104 C C . LEU A 1 576 ? -48.251 4.876 -5.179 1.00 96.06 576 LEU A C 1
ATOM 4106 O O . LEU A 1 576 ? -48.789 3.779 -5.042 1.00 96.06 576 LEU A O 1
ATOM 4110 N N . THR A 1 577 ? -47.165 5.066 -5.920 1.00 94.31 577 THR A N 1
ATOM 4111 C CA . THR A 1 577 ? -46.429 4.005 -6.619 1.00 94.31 577 THR A CA 1
ATOM 4112 C C . THR A 1 577 ? -44.956 4.083 -6.255 1.00 94.31 577 THR A C 1
ATOM 4114 O O . THR A 1 577 ? -44.418 5.182 -6.165 1.00 94.31 577 THR A O 1
ATOM 4117 N N . TRP A 1 578 ? -44.297 2.946 -6.073 1.00 95.50 578 TRP A N 1
ATOM 4118 C CA . TRP A 1 578 ? -42.855 2.859 -5.826 1.00 95.50 578 TRP A CA 1
ATOM 4119 C C . TRP A 1 578 ? -42.314 1.539 -6.368 1.00 95.50 578 TRP A C 1
ATOM 4121 O O . TRP A 1 578 ? -43.080 0.642 -6.719 1.00 95.50 578 TRP A O 1
ATOM 4131 N N . ALA A 1 579 ? -40.996 1.404 -6.424 1.00 93.31 579 ALA A N 1
ATOM 4132 C CA . ALA A 1 579 ? -40.318 0.139 -6.651 1.00 93.31 579 ALA A CA 1
ATOM 4133 C C . ALA A 1 579 ? -39.531 -0.264 -5.401 1.00 93.31 579 ALA A C 1
ATOM 4135 O O . ALA A 1 579 ? -38.967 0.589 -4.719 1.00 93.31 579 ALA A O 1
ATOM 4136 N N . VAL A 1 580 ? -39.480 -1.562 -5.114 1.00 94.62 580 VAL A N 1
ATOM 4137 C CA . VAL A 1 580 ? -38.546 -2.146 -4.146 1.00 94.62 580 VAL A CA 1
ATOM 4138 C C . VAL A 1 580 ? -37.501 -2.926 -4.935 1.00 94.62 580 VAL A C 1
ATOM 4140 O O . VAL A 1 580 ? -37.852 -3.837 -5.684 1.00 94.62 580 VAL A O 1
ATOM 4143 N N . GLU A 1 581 ? -36.238 -2.532 -4.815 1.00 92.38 581 GLU A N 1
ATOM 4144 C CA . GLU A 1 581 ? -35.084 -3.146 -5.475 1.00 92.38 581 GLU A CA 1
ATOM 4145 C C . GLU A 1 581 ? -34.287 -3.958 -4.459 1.00 92.38 581 GLU A C 1
ATOM 4147 O O . GLU A 1 581 ? -33.854 -3.404 -3.459 1.00 92.38 581 GLU A O 1
ATOM 4152 N N . ASN A 1 582 ? -34.036 -5.237 -4.727 1.00 89.06 582 ASN A N 1
ATOM 4153 C CA . ASN A 1 582 ? -33.107 -6.022 -3.924 1.00 89.06 582 ASN A CA 1
ATOM 4154 C C . ASN A 1 582 ? -31.684 -5.858 -4.476 1.00 89.06 582 ASN A C 1
ATOM 4156 O O . ASN A 1 582 ? -31.327 -6.462 -5.486 1.00 89.06 582 ASN A O 1
ATOM 4160 N N . ARG A 1 583 ? -30.861 -5.049 -3.815 1.00 82.62 583 ARG A N 1
ATOM 4161 C CA . ARG A 1 583 ? -29.445 -4.815 -4.148 1.00 82.62 583 ARG A CA 1
ATOM 4162 C C . ARG A 1 583 ? -28.504 -5.832 -3.507 1.00 82.62 583 ARG A C 1
ATOM 4164 O O . ARG A 1 583 ? -27.292 -5.774 -3.719 1.00 82.62 583 ARG A O 1
ATOM 4171 N N . GLY A 1 584 ? -29.069 -6.747 -2.727 1.00 67.31 584 GLY A N 1
ATOM 4172 C CA . GLY A 1 584 ? -28.348 -7.741 -1.967 1.00 67.31 584 GLY A CA 1
ATOM 4173 C C . GLY A 1 584 ? -27.847 -8.854 -2.866 1.00 67.31 584 GLY A C 1
ATOM 4174 O O . GLY A 1 584 ? -28.059 -8.880 -4.079 1.00 67.31 584 GLY A O 1
ATOM 4175 N N . SER A 1 585 ? -27.173 -9.816 -2.252 1.00 71.38 585 SER A N 1
ATOM 4176 C CA . SER A 1 585 ? -26.604 -10.964 -2.960 1.00 71.38 585 SER A CA 1
ATOM 4177 C C . SER A 1 585 ? -27.402 -12.257 -2.750 1.00 71.38 585 SER A C 1
ATOM 4179 O O . SER A 1 585 ? -27.014 -13.302 -3.276 1.00 71.38 585 SER A O 1
ATOM 4181 N N . ALA A 1 586 ? -28.537 -12.197 -2.037 1.00 74.88 586 ALA A N 1
ATOM 4182 C CA . ALA A 1 586 ? -29.511 -13.284 -1.917 1.00 74.88 586 ALA A CA 1
ATOM 4183 C C . ALA A 1 586 ? -30.949 -12.830 -2.194 1.00 74.88 586 ALA A C 1
ATOM 4185 O O . ALA A 1 586 ? -31.257 -11.644 -2.162 1.00 74.88 586 ALA A O 1
ATOM 4186 N N . GLU A 1 587 ? -31.830 -13.795 -2.473 1.00 84.25 587 GLU A N 1
ATOM 4187 C CA . GLU A 1 587 ? -33.267 -13.559 -2.635 1.00 84.25 587 GLU A CA 1
ATOM 4188 C C . GLU A 1 587 ? -33.880 -13.048 -1.325 1.00 84.25 587 GLU A C 1
ATOM 4190 O O . GLU A 1 587 ? -33.685 -13.645 -0.265 1.00 84.25 587 GLU A O 1
ATOM 4195 N N . ALA A 1 588 ? -34.649 -11.966 -1.414 1.00 86.62 588 ALA A N 1
ATOM 4196 C CA . ALA A 1 588 ? -35.502 -11.512 -0.328 1.00 86.62 588 ALA A CA 1
ATOM 4197 C C . ALA A 1 588 ? -36.766 -12.380 -0.317 1.00 86.62 588 ALA A C 1
ATOM 4199 O O . ALA A 1 588 ? -37.481 -12.382 -1.324 1.00 86.62 588 ALA A O 1
ATOM 4200 N N . PRO A 1 589 ? -37.070 -13.132 0.756 1.00 84.62 589 PRO A N 1
ATOM 4201 C CA . PRO A 1 589 ? -38.336 -13.847 0.852 1.00 84.62 589 PRO A CA 1
ATOM 4202 C C . PRO A 1 589 ? -39.505 -12.854 1.019 1.00 84.62 589 PRO A C 1
ATOM 4204 O O . PRO A 1 589 ? -39.275 -11.673 1.283 1.00 84.62 589 PRO A O 1
ATOM 4207 N N . PRO A 1 590 ? -40.767 -13.301 0.873 1.00 90.81 590 PRO A N 1
ATOM 4208 C CA . PRO A 1 590 ? -41.923 -12.416 0.996 1.00 90.81 590 PRO A CA 1
ATOM 4209 C C . PRO A 1 590 ? -41.946 -11.658 2.332 1.00 90.81 590 PRO A C 1
ATOM 4211 O O . PRO A 1 590 ? -41.790 -12.266 3.392 1.00 90.81 590 PRO A O 1
ATOM 4214 N N . SER A 1 591 ? -42.192 -10.350 2.270 1.00 90.94 591 SER A N 1
ATOM 4215 C CA . SER A 1 591 ? -42.223 -9.437 3.421 1.00 90.94 591 SER A CA 1
ATOM 4216 C C . SER A 1 591 ? -43.399 -8.453 3.322 1.00 90.94 591 SER A C 1
ATOM 4218 O O . SER A 1 591 ? -44.405 -8.724 2.651 1.00 90.94 591 SER A O 1
ATOM 4220 N N . ARG A 1 592 ? -43.336 -7.319 4.032 1.00 91.50 592 ARG A N 1
ATOM 4221 C CA . ARG A 1 592 ? -44.365 -6.269 4.006 1.00 91.50 592 ARG A CA 1
ATOM 4222 C C . ARG A 1 592 ? -43.745 -4.891 3.883 1.00 91.50 592 ARG A C 1
ATOM 4224 O O . ARG A 1 592 ? -42.885 -4.529 4.673 1.00 91.50 592 ARG A O 1
ATOM 4231 N N . THR A 1 593 ? -44.253 -4.100 2.951 1.00 94.38 593 THR A N 1
ATOM 4232 C CA . THR A 1 593 ? -43.936 -2.677 2.856 1.00 94.38 593 THR A CA 1
ATOM 4233 C C . THR A 1 593 ? -44.917 -1.878 3.705 1.00 94.38 593 THR A C 1
ATOM 4235 O O . THR A 1 593 ? -46.128 -2.013 3.523 1.00 94.38 593 THR A O 1
ATOM 4238 N N . THR A 1 594 ? -44.427 -1.014 4.588 1.00 94.25 594 THR A N 1
ATOM 4239 C CA . THR A 1 594 ? -45.272 -0.098 5.365 1.00 94.25 594 THR A CA 1
ATOM 4240 C C . THR A 1 594 ? -45.278 1.282 4.719 1.00 94.25 594 THR A C 1
ATOM 4242 O O . THR A 1 594 ? -44.230 1.872 4.465 1.00 94.25 594 THR A O 1
ATOM 4245 N N . VAL A 1 595 ? -46.468 1.813 4.452 1.00 94.69 595 VAL A N 1
ATOM 4246 C CA . VAL A 1 595 ? -46.691 3.159 3.920 1.00 94.69 595 VAL A CA 1
ATOM 4247 C C . VAL A 1 595 ? -47.273 4.022 5.029 1.00 94.69 595 VAL A C 1
ATOM 4249 O O . VAL A 1 595 ? -48.418 3.829 5.435 1.00 94.69 595 VAL A O 1
ATOM 4252 N N . HIS A 1 596 ? -46.493 4.987 5.500 1.00 91.94 596 HIS A N 1
ATOM 4253 C CA . HIS A 1 596 ? -46.891 5.953 6.512 1.00 91.94 596 HIS A CA 1
ATOM 4254 C C . HIS A 1 596 ? -47.422 7.220 5.855 1.00 91.94 596 HIS A C 1
ATOM 4256 O O . HIS A 1 596 ? -46.727 7.869 5.065 1.00 91.94 596 HIS A O 1
ATOM 4262 N N . THR A 1 597 ? -48.641 7.602 6.225 1.00 91.19 597 THR A N 1
ATOM 4263 C CA . THR A 1 597 ? -49.255 8.867 5.812 1.00 91.19 597 THR A CA 1
ATOM 4264 C C . THR A 1 597 ? -49.964 9.533 6.992 1.00 91.19 597 THR A C 1
ATOM 4266 O O . THR A 1 597 ? -50.339 8.856 7.949 1.00 91.19 597 THR A O 1
ATOM 4269 N N . PRO A 1 598 ? -50.255 10.845 6.925 1.00 86.12 598 PRO A N 1
ATOM 4270 C CA . PRO A 1 598 ? -51.119 11.512 7.897 1.00 86.12 598 PRO A CA 1
ATOM 4271 C C . PRO A 1 598 ? -52.518 10.889 8.039 1.00 86.12 598 PRO A C 1
ATOM 4273 O O . PRO A 1 598 ? -53.171 11.098 9.058 1.00 86.12 598 PRO A O 1
ATOM 4276 N N . ALA A 1 599 ? -52.991 10.144 7.031 1.00 82.81 599 ALA A N 1
ATOM 4277 C CA . ALA A 1 599 ? -54.277 9.445 7.060 1.00 82.81 599 ALA A CA 1
ATOM 4278 C C . ALA A 1 599 ? -54.216 8.083 7.786 1.00 82.81 599 ALA A C 1
ATOM 4280 O O . ALA A 1 599 ? -55.259 7.466 8.005 1.00 82.81 599 ALA A O 1
ATOM 4281 N N . GLY A 1 600 ? -53.018 7.630 8.166 1.00 85.56 600 GLY A N 1
ATOM 4282 C CA . GLY A 1 600 ? -52.752 6.347 8.810 1.00 85.56 600 GLY A CA 1
ATOM 4283 C C . GLY A 1 600 ? -51.726 5.507 8.050 1.00 85.56 600 GLY A C 1
ATOM 4284 O O . GLY A 1 600 ? -51.378 5.803 6.901 1.00 85.56 600 GLY A O 1
ATOM 4285 N N . ASP A 1 601 ? -51.269 4.448 8.714 1.00 91.12 601 ASP A N 1
ATOM 4286 C CA . ASP A 1 601 ? -50.319 3.484 8.164 1.00 91.12 601 ASP A CA 1
ATOM 4287 C C . ASP A 1 601 ? -51.055 2.377 7.397 1.00 91.12 601 ASP A C 1
ATOM 4289 O O . ASP A 1 601 ? -52.106 1.890 7.827 1.00 91.12 601 ASP A O 1
ATOM 4293 N N . GLN A 1 602 ? -50.499 1.965 6.260 1.00 92.06 602 GLN A N 1
ATOM 4294 C CA . GLN A 1 602 ? -50.985 0.842 5.459 1.00 92.06 602 GLN A CA 1
ATOM 4295 C C . GLN A 1 602 ? -49.852 -0.153 5.211 1.00 92.06 602 GLN A C 1
ATOM 4297 O O . GLN A 1 602 ? -48.746 0.247 4.864 1.00 92.06 602 GLN A O 1
ATOM 4302 N N . GLU A 1 603 ? -50.132 -1.449 5.330 1.00 92.44 603 GLU A N 1
ATOM 4303 C CA . GLU A 1 603 ? -49.189 -2.504 4.949 1.00 92.44 603 GLU A CA 1
ATOM 4304 C C . GLU A 1 603 ? -49.545 -3.064 3.569 1.00 92.44 603 GLU A C 1
ATOM 4306 O O . GLU A 1 603 ? -50.680 -3.481 3.323 1.00 92.44 603 GLU A O 1
ATOM 4311 N N . VAL A 1 604 ? -48.554 -3.124 2.685 1.00 93.50 604 VAL A N 1
ATOM 4312 C CA . VAL A 1 604 ? -48.651 -3.724 1.355 1.00 93.50 604 VAL A CA 1
ATOM 4313 C C . VAL A 1 604 ? -47.807 -5.000 1.338 1.00 93.50 604 VAL A C 1
ATOM 4315 O O . VAL A 1 604 ? -46.598 -4.927 1.559 1.00 93.50 604 VAL A O 1
ATOM 4318 N N . PRO A 1 605 ? -48.402 -6.185 1.104 1.00 91.50 605 PRO A N 1
ATOM 4319 C CA . PRO A 1 605 ? -47.639 -7.424 0.977 1.00 91.50 605 PRO A CA 1
ATOM 4320 C C . PRO A 1 605 ? -46.618 -7.346 -0.164 1.00 91.50 605 PRO A C 1
ATOM 4322 O O . PRO A 1 605 ? -46.958 -6.912 -1.266 1.00 91.50 605 PRO A O 1
ATOM 4325 N N . ALA A 1 606 ? -45.393 -7.802 0.092 1.00 89.44 606 ALA A N 1
ATOM 4326 C CA . ALA A 1 606 ? -44.327 -7.907 -0.895 1.00 89.44 606 ALA A CA 1
ATOM 4327 C C . ALA A 1 606 ? -44.053 -9.386 -1.212 1.00 89.44 606 ALA A C 1
ATOM 4329 O O . ALA A 1 606 ? -43.893 -10.201 -0.304 1.00 89.44 606 ALA A O 1
ATOM 4330 N N . GLU A 1 607 ? -44.019 -9.744 -2.497 1.00 90.19 607 GLU A N 1
ATOM 4331 C CA . GLU A 1 607 ? -43.557 -11.066 -2.944 1.00 90.19 607 GLU A CA 1
ATOM 4332 C C . GLU A 1 607 ? -42.029 -11.184 -2.836 1.00 90.19 607 GLU A C 1
ATOM 4334 O O . GLU A 1 607 ? -41.353 -10.194 -2.552 1.00 90.19 607 GLU A O 1
ATOM 4339 N N . SER A 1 608 ? -41.476 -12.382 -3.065 1.00 88.88 608 SER A N 1
ATOM 4340 C CA . SER A 1 608 ? -40.022 -12.530 -3.079 1.00 88.88 608 SER A CA 1
ATOM 4341 C C . SER A 1 608 ? -39.375 -11.733 -4.217 1.00 88.88 608 SER A C 1
ATOM 4343 O O . SER A 1 608 ? -39.947 -11.575 -5.302 1.00 88.88 608 SER A O 1
ATOM 4345 N N . ILE A 1 609 ? -38.178 -11.202 -3.956 1.00 89.31 609 ILE A N 1
ATOM 4346 C CA . ILE A 1 609 ? -37.419 -10.372 -4.899 1.00 89.31 609 ILE A CA 1
ATOM 4347 C C . ILE A 1 609 ? -36.021 -10.966 -5.050 1.00 89.31 609 ILE A C 1
ATOM 4349 O O . ILE A 1 609 ? -35.253 -11.026 -4.086 1.00 89.31 609 ILE A O 1
ATOM 4353 N N . ALA A 1 610 ? -35.673 -11.414 -6.258 1.00 84.50 610 ALA A N 1
ATOM 4354 C CA . ALA A 1 610 ? -34.350 -11.966 -6.529 1.00 84.50 610 ALA A CA 1
ATOM 4355 C C . ALA A 1 610 ? -33.253 -10.891 -6.406 1.00 84.50 610 ALA A C 1
ATOM 4357 O O . ALA A 1 610 ? -33.509 -9.702 -6.585 1.00 84.50 610 ALA A O 1
ATOM 4358 N N . ALA A 1 611 ? -32.016 -11.311 -6.131 1.00 78.44 611 ALA A N 1
ATOM 4359 C CA . ALA A 1 611 ? -30.862 -10.411 -6.107 1.00 78.44 611 ALA A CA 1
ATOM 4360 C C . ALA A 1 611 ? -30.713 -9.654 -7.445 1.00 78.44 611 ALA A C 1
ATOM 4362 O O . ALA A 1 611 ? -30.694 -10.268 -8.515 1.00 78.44 611 ALA A O 1
ATOM 4363 N N . GLY A 1 612 ? -30.604 -8.327 -7.379 1.00 70.75 612 GLY A N 1
ATOM 4364 C CA . GLY A 1 612 ? -30.522 -7.418 -8.525 1.00 70.75 612 GLY A CA 1
ATOM 4365 C C . GLY A 1 612 ? -31.859 -7.105 -9.210 1.00 70.75 612 GLY A C 1
ATOM 4366 O O . GLY A 1 612 ? -31.862 -6.468 -10.264 1.00 70.75 612 GLY A O 1
ATOM 4367 N N . GLU A 1 613 ? -32.989 -7.561 -8.666 1.00 88.56 613 GLU A N 1
ATOM 4368 C CA . GLU A 1 613 ? -34.318 -7.352 -9.245 1.00 88.56 613 GLU A CA 1
ATOM 4369 C C . GLU A 1 613 ? -35.091 -6.228 -8.539 1.00 88.56 613 GLU A C 1
ATOM 4371 O O . GLU A 1 613 ? -34.936 -6.007 -7.340 1.00 88.56 613 GLU A O 1
ATOM 4376 N N . ALA A 1 614 ? -35.966 -5.538 -9.280 1.00 89.12 614 ALA A N 1
ATOM 4377 C CA . ALA A 1 614 ? -36.898 -4.553 -8.737 1.00 89.12 614 ALA A CA 1
ATOM 4378 C C . ALA A 1 614 ? -38.361 -4.930 -9.015 1.00 89.12 614 ALA A C 1
ATOM 4380 O O . ALA A 1 614 ? -38.708 -5.431 -10.092 1.00 89.12 614 ALA A O 1
ATOM 4381 N N . ARG A 1 615 ? -39.241 -4.667 -8.044 1.00 91.94 615 ARG A N 1
ATOM 4382 C CA . ARG A 1 615 ? -40.687 -4.916 -8.124 1.00 91.94 615 ARG A CA 1
ATOM 4383 C C . ARG A 1 615 ? -41.471 -3.649 -7.816 1.00 91.94 615 ARG A C 1
ATOM 4385 O O . ARG A 1 615 ? -41.300 -3.048 -6.762 1.00 91.94 615 ARG A O 1
ATOM 4392 N N . GLY A 1 616 ? -42.351 -3.268 -8.739 1.00 92.88 616 GLY A N 1
ATOM 4393 C CA . GLY A 1 616 ? -43.277 -2.156 -8.545 1.00 92.88 616 GLY A CA 1
ATOM 4394 C C . GLY A 1 616 ? -44.400 -2.516 -7.574 1.00 92.88 616 GLY A C 1
ATOM 4395 O O . GLY A 1 616 ? -44.969 -3.604 -7.652 1.00 92.88 616 GLY A O 1
ATOM 4396 N N . GLN A 1 617 ? -44.741 -1.588 -6.690 1.00 95.50 617 GLN A N 1
ATOM 4397 C CA . GLN A 1 617 ? -45.845 -1.673 -5.744 1.00 95.50 617 GLN A CA 1
ATOM 4398 C C . GLN A 1 617 ? -46.660 -0.380 -5.768 1.00 95.50 617 GLN A C 1
ATOM 4400 O O . GLN A 1 617 ? -46.192 0.670 -6.214 1.00 95.50 617 GLN A O 1
ATOM 4405 N N . GLN A 1 618 ? -47.904 -0.469 -5.303 1.00 95.69 618 GLN A N 1
ATOM 4406 C CA . GLN A 1 618 ? -48.789 0.683 -5.221 1.00 95.69 618 GLN A CA 1
ATOM 4407 C C . GLN A 1 618 ? -49.806 0.548 -4.088 1.00 95.69 618 GLN A C 1
ATOM 4409 O O . GLN A 1 618 ? -50.204 -0.561 -3.731 1.00 95.69 618 GLN A O 1
ATOM 4414 N N . THR A 1 619 ? -50.282 1.683 -3.581 1.00 95.38 619 THR A N 1
ATOM 4415 C CA . THR A 1 619 ? -51.459 1.759 -2.704 1.00 95.38 619 THR A CA 1
ATOM 4416 C C . THR A 1 619 ? -52.248 3.041 -2.958 1.00 95.38 619 THR A C 1
ATOM 4418 O O . THR A 1 619 ? -51.730 3.992 -3.541 1.00 95.38 619 THR A O 1
ATOM 4421 N N . THR A 1 620 ? -53.503 3.088 -2.513 1.00 93.88 620 THR A N 1
ATOM 4422 C CA . THR A 1 620 ? -54.352 4.279 -2.611 1.00 93.88 620 THR A CA 1
ATOM 4423 C C . THR A 1 620 ? -54.768 4.745 -1.222 1.00 93.88 620 THR A C 1
ATOM 4425 O O . THR A 1 620 ? -55.291 3.970 -0.417 1.00 93.88 620 THR A O 1
ATOM 4428 N N . VAL A 1 621 ? -54.588 6.038 -0.961 1.00 91.06 621 VAL A N 1
ATOM 4429 C CA . VAL A 1 621 ? -55.059 6.704 0.255 1.00 91.06 621 VAL A CA 1
ATOM 4430 C C . VAL A 1 621 ? -56.237 7.633 -0.064 1.00 91.06 621 VAL A C 1
ATOM 4432 O O . VAL A 1 621 ? -56.211 8.326 -1.085 1.00 91.06 621 VAL A O 1
ATOM 4435 N N . PRO A 1 622 ? -57.287 7.674 0.780 1.00 90.12 622 PRO A N 1
ATOM 4436 C CA . PRO A 1 622 ? -58.513 8.430 0.511 1.00 90.12 622 PRO A CA 1
ATOM 4437 C C . PRO A 1 622 ? -58.363 9.924 0.856 1.00 90.12 622 PRO A C 1
ATOM 4439 O O . PRO A 1 622 ? -59.194 10.501 1.556 1.00 90.12 622 PRO A O 1
ATOM 4442 N N . VAL A 1 623 ? -57.270 10.539 0.403 1.00 88.94 623 VAL A N 1
ATOM 4443 C CA . VAL A 1 623 ? -56.951 11.965 0.555 1.00 88.94 623 VAL A CA 1
ATOM 4444 C C . VAL A 1 623 ? -56.302 12.492 -0.735 1.00 88.94 623 VAL A C 1
ATOM 4446 O O . VAL A 1 623 ? -55.703 11.694 -1.458 1.00 88.94 623 VAL A O 1
ATOM 4449 N N . PRO A 1 624 ? -56.385 13.801 -1.038 1.00 90.69 624 PRO A N 1
ATOM 4450 C CA . PRO A 1 624 ? -55.655 14.411 -2.155 1.00 90.69 624 PRO A CA 1
ATOM 4451 C C . PRO A 1 624 ? -54.134 14.233 -2.027 1.00 90.69 624 PRO A C 1
ATOM 4453 O O . PRO A 1 624 ? -53.618 14.128 -0.914 1.00 90.69 624 PRO A O 1
ATOM 4456 N N . CYS A 1 625 ? -53.408 14.235 -3.149 1.00 89.88 625 CYS A N 1
ATOM 4457 C CA . CYS A 1 625 ? -51.944 14.126 -3.131 1.00 89.88 625 CYS A CA 1
ATOM 4458 C C . CYS A 1 625 ? -51.271 15.422 -2.663 1.00 89.88 625 CYS A C 1
ATOM 4460 O O . CYS A 1 625 ? -50.196 15.368 -2.078 1.00 89.88 625 CYS A O 1
ATOM 4462 N N . SER A 1 626 ? -51.906 16.573 -2.904 1.00 89.62 626 SER A N 1
ATOM 4463 C CA . SER A 1 626 ? -51.337 17.889 -2.600 1.00 89.62 626 SER A CA 1
ATOM 4464 C C . SER A 1 626 ? -51.056 18.071 -1.104 1.00 89.62 626 SER A C 1
ATOM 4466 O O . SER A 1 626 ? -51.974 18.115 -0.285 1.00 89.62 626 SER A O 1
ATOM 4468 N N . GLY A 1 627 ? -49.789 18.288 -0.764 1.00 86.00 627 GLY A N 1
ATOM 4469 C CA . GLY A 1 627 ? -49.277 18.443 0.594 1.00 86.00 627 GLY A CA 1
ATOM 4470 C C . GLY A 1 627 ? -49.159 17.131 1.372 1.00 86.00 627 GLY A C 1
ATOM 4471 O O . GLY A 1 627 ? -48.954 17.173 2.588 1.00 86.00 627 GLY A O 1
ATOM 4472 N N . LEU A 1 628 ? -49.318 15.973 0.722 1.00 89.00 628 LEU A N 1
ATOM 4473 C CA . LEU A 1 628 ? -49.293 14.680 1.398 1.00 89.00 628 LEU A CA 1
ATOM 4474 C C . LEU A 1 628 ? -47.851 14.240 1.658 1.00 89.00 628 LEU A C 1
ATOM 4476 O O . LEU A 1 628 ? -47.123 13.884 0.733 1.00 89.00 628 LEU A O 1
ATOM 4480 N N . SER A 1 629 ? -47.455 14.213 2.930 1.00 90.69 629 SER A N 1
ATOM 4481 C CA . SER A 1 629 ? -46.197 13.595 3.358 1.00 90.69 629 SER A CA 1
ATOM 4482 C C . SER A 1 629 ? -46.335 12.077 3.404 1.00 90.69 629 SER A C 1
ATOM 4484 O O . SER A 1 629 ? -47.205 11.550 4.095 1.00 90.69 629 SER A O 1
ATOM 4486 N N . VAL A 1 630 ? -45.458 11.380 2.694 1.00 92.25 630 VAL A N 1
ATOM 4487 C CA . VAL A 1 630 ? -45.452 9.922 2.568 1.00 92.25 630 VAL A CA 1
ATOM 4488 C C . VAL A 1 630 ? -44.073 9.401 2.925 1.00 92.25 630 VAL A C 1
ATOM 4490 O O . VAL A 1 630 ? -43.079 9.899 2.401 1.00 92.25 630 VAL A O 1
ATOM 4493 N N . ARG A 1 631 ? -44.016 8.371 3.770 1.00 93.00 631 ARG A N 1
ATOM 4494 C CA . ARG A 1 631 ? -42.819 7.547 3.982 1.00 93.00 631 ARG A CA 1
ATOM 4495 C C . ARG A 1 631 ? -43.162 6.099 3.666 1.00 93.00 631 ARG A C 1
ATOM 4497 O O . ARG A 1 631 ? -44.131 5.574 4.201 1.00 93.00 631 ARG A O 1
ATOM 4504 N N . VAL A 1 632 ? -42.380 5.469 2.806 1.00 92.31 632 VAL A N 1
ATOM 4505 C CA . VAL A 1 632 ? -42.508 4.055 2.447 1.00 92.31 632 VAL A CA 1
ATOM 4506 C C . VAL A 1 632 ? -41.293 3.325 2.991 1.00 92.31 632 VAL A C 1
ATOM 4508 O O . VAL A 1 632 ? -40.182 3.777 2.739 1.00 92.31 632 VAL A O 1
ATOM 4511 N N . ALA A 1 633 ? -41.511 2.229 3.714 1.00 90.94 633 ALA A N 1
ATOM 4512 C CA . ALA A 1 633 ? -40.471 1.369 4.270 1.00 90.94 633 ALA A CA 1
ATOM 4513 C C . ALA A 1 633 ? -40.656 -0.067 3.759 1.00 90.94 633 ALA A C 1
ATOM 4515 O O . ALA A 1 633 ? -41.655 -0.712 4.092 1.00 90.94 633 ALA A O 1
ATOM 4516 N N . ALA A 1 634 ? -39.739 -0.548 2.918 1.00 89.31 634 ALA A N 1
ATOM 4517 C CA . ALA A 1 634 ? -39.648 -1.958 2.547 1.00 89.31 634 ALA A CA 1
ATOM 4518 C C . ALA A 1 634 ? -39.257 -2.788 3.778 1.00 89.31 634 ALA A C 1
ATOM 4520 O O . ALA A 1 634 ? -38.467 -2.332 4.598 1.00 89.31 634 ALA A O 1
ATOM 4521 N N . ASP A 1 635 ? -39.871 -3.964 3.936 1.00 86.94 635 ASP A N 1
ATOM 4522 C CA . ASP A 1 635 ? -39.802 -4.746 5.181 1.00 86.94 635 ASP A CA 1
ATOM 4523 C C . ASP A 1 635 ? -40.059 -3.895 6.444 1.00 86.94 635 ASP A C 1
ATOM 4525 O O . ASP A 1 635 ? -39.331 -3.943 7.426 1.00 86.94 635 ASP A O 1
ATOM 4529 N N . GLY A 1 636 ? -41.125 -3.091 6.440 1.00 74.06 636 GLY A N 1
ATOM 4530 C CA . GLY A 1 636 ? -41.451 -2.187 7.549 1.00 74.06 636 GLY A CA 1
ATOM 4531 C C . GLY A 1 636 ? -41.563 -2.839 8.946 1.00 74.06 636 GLY A C 1
ATOM 4532 O O . GLY A 1 636 ? -41.319 -2.145 9.935 1.00 74.06 636 GLY A O 1
ATOM 4533 N N . PRO A 1 637 ? -41.910 -4.137 9.087 1.00 79.19 637 PRO A N 1
ATOM 4534 C CA . PRO A 1 637 ? -41.817 -4.860 10.361 1.00 79.19 637 PRO A CA 1
ATOM 4535 C C . PRO A 1 637 ? -40.395 -5.250 10.810 1.00 79.19 637 PRO A C 1
ATOM 4537 O O . PRO A 1 637 ? -40.259 -5.782 11.912 1.00 79.19 637 PRO A O 1
ATOM 4540 N N . ASN A 1 638 ? -39.379 -5.025 9.974 1.00 74.12 638 ASN A N 1
ATOM 4541 C CA . ASN A 1 638 ? -37.993 -5.476 10.120 1.00 74.12 638 ASN A CA 1
ATOM 4542 C C . ASN A 1 638 ? -37.889 -6.988 10.386 1.00 74.12 638 ASN A C 1
ATOM 4544 O O . ASN A 1 638 ? -37.361 -7.445 11.404 1.00 74.12 638 ASN A O 1
ATOM 4548 N N . SER A 1 639 ? -38.545 -7.768 9.525 1.00 73.50 639 SER A N 1
ATOM 4549 C CA . SER A 1 639 ? -38.673 -9.221 9.645 1.00 73.50 639 SER A CA 1
ATOM 4550 C C . SER A 1 639 ? -37.590 -9.994 8.890 1.00 73.50 639 SER A C 1
ATOM 4552 O O . SER A 1 639 ? -37.419 -11.196 9.127 1.00 73.50 639 SER A O 1
ATOM 4554 N N . LEU A 1 640 ? -36.863 -9.318 8.003 1.00 75.56 640 LEU A N 1
ATOM 4555 C CA . LEU A 1 640 ? -35.737 -9.835 7.247 1.00 75.56 640 LEU A CA 1
ATOM 4556 C C . LEU A 1 640 ? -34.425 -9.367 7.876 1.00 75.56 640 LEU A C 1
ATOM 4558 O O . LEU A 1 640 ? -34.341 -8.325 8.510 1.00 75.56 640 LEU A O 1
ATOM 4562 N N . VAL A 1 641 ? -33.388 -10.186 7.720 1.00 71.31 641 VAL A N 1
ATOM 4563 C CA . VAL A 1 641 ? -32.017 -9.772 8.025 1.00 71.31 641 VAL A CA 1
ATOM 4564 C C . VAL A 1 641 ? -31.415 -9.314 6.706 1.00 71.31 641 VAL A C 1
ATOM 4566 O O . VAL A 1 641 ? -31.300 -10.128 5.786 1.00 71.31 641 VAL A O 1
ATOM 4569 N N . GLU A 1 642 ? -31.071 -8.035 6.607 1.00 66.75 642 GLU A N 1
ATOM 4570 C CA . GLU A 1 642 ? -30.618 -7.395 5.370 1.00 66.75 642 GLU A CA 1
ATOM 4571 C C . GLU A 1 642 ? -29.185 -6.867 5.499 1.00 66.75 642 GLU A C 1
ATOM 4573 O O . GLU A 1 642 ? -28.611 -6.825 6.589 1.00 66.75 642 GLU A O 1
ATOM 4578 N N . TYR A 1 643 ? -28.564 -6.503 4.374 1.00 51.47 643 TYR A N 1
ATOM 4579 C CA . TYR A 1 643 ? -27.250 -5.853 4.411 1.00 51.47 643 TYR A CA 1
ATOM 4580 C C . TYR A 1 643 ? -27.314 -4.441 5.003 1.00 51.47 643 TYR A C 1
ATOM 4582 O O . TYR A 1 643 ? -26.384 -4.039 5.708 1.00 51.47 643 TYR A O 1
ATOM 4590 N N . HIS A 1 644 ? -28.380 -3.697 4.698 1.00 59.25 644 HIS A N 1
ATOM 4591 C CA . HIS A 1 644 ? -28.521 -2.289 5.040 1.00 59.25 644 HIS A CA 1
ATOM 4592 C C . HIS A 1 644 ? -29.984 -1.905 5.294 1.00 59.25 644 HIS A C 1
ATOM 4594 O O . HIS A 1 644 ? -30.674 -1.443 4.393 1.00 59.25 644 HIS A O 1
ATOM 4600 N N . ASP A 1 645 ? -30.424 -1.959 6.551 1.00 67.38 645 ASP A N 1
ATOM 4601 C CA . ASP A 1 645 ? -31.775 -1.504 6.929 1.00 67.38 645 ASP A CA 1
ATOM 4602 C C . ASP A 1 645 ? -31.986 0.015 6.701 1.00 67.38 645 ASP A C 1
ATOM 4604 O O . ASP A 1 645 ? -33.106 0.523 6.765 1.00 67.38 645 ASP A O 1
ATOM 4608 N N . ASP A 1 646 ? -30.915 0.783 6.458 1.00 62.19 646 ASP A N 1
ATOM 4609 C CA . ASP A 1 646 ? -30.956 2.240 6.287 1.00 62.19 646 ASP A CA 1
ATOM 4610 C C . ASP A 1 646 ? -31.341 2.694 4.871 1.00 62.19 646 ASP A C 1
ATOM 4612 O O . ASP A 1 646 ? -31.609 3.881 4.660 1.00 62.19 646 ASP A O 1
ATOM 4616 N N . ASN A 1 647 ? -31.404 1.773 3.905 1.00 63.50 647 ASN A N 1
ATOM 4617 C CA . ASN A 1 647 ? -31.806 2.069 2.530 1.00 63.50 647 ASN A CA 1
ATOM 4618 C C . ASN A 1 647 ? -33.228 1.586 2.183 1.00 63.50 647 ASN A C 1
ATOM 4620 O O . ASN A 1 647 ? -33.732 1.893 1.094 1.00 63.50 647 ASN A O 1
ATOM 4624 N N . ASN A 1 648 ? -33.895 0.943 3.144 1.00 80.50 648 ASN A N 1
ATOM 4625 C CA . ASN A 1 648 ? -35.249 0.407 3.041 1.00 80.50 648 ASN A CA 1
ATOM 4626 C C . ASN A 1 648 ? -36.337 1.470 2.915 1.00 80.50 648 ASN A C 1
ATOM 4628 O O . ASN A 1 648 ? -37.508 1.133 2.746 1.00 80.50 648 ASN A O 1
ATOM 4632 N N . GLU A 1 649 ? -35.993 2.755 2.986 1.00 86.44 649 GLU A N 1
ATOM 4633 C CA . GLU A 1 649 ? -36.975 3.816 3.131 1.00 86.44 649 GLU A CA 1
ATOM 4634 C C . GLU A 1 649 ? -36.852 4.914 2.081 1.00 86.44 649 GLU A C 1
ATOM 4636 O O . GLU A 1 649 ? -35.767 5.378 1.735 1.00 86.44 649 GLU A O 1
ATOM 4641 N N . ALA A 1 650 ? -38.005 5.394 1.623 1.00 83.50 650 ALA A N 1
ATOM 4642 C CA . ALA A 1 650 ? -38.114 6.605 0.825 1.00 83.50 650 ALA A CA 1
ATOM 4643 C C . ALA A 1 650 ? -39.182 7.522 1.418 1.00 83.50 650 ALA A C 1
ATOM 4645 O O . ALA A 1 650 ? -40.257 7.073 1.821 1.00 83.50 650 ALA A O 1
ATOM 4646 N N . GLN A 1 651 ? -38.902 8.824 1.435 1.00 90.56 651 GLN A N 1
ATOM 4647 C CA . GLN A 1 651 ? -39.841 9.840 1.894 1.00 90.56 651 GLN A CA 1
ATOM 4648 C C . GLN A 1 651 ? -40.014 10.929 0.836 1.00 90.56 651 GLN A C 1
ATOM 4650 O O . GLN A 1 651 ? -39.041 11.388 0.240 1.00 90.56 651 GLN A O 1
ATOM 4655 N N . ALA A 1 652 ? -41.255 11.363 0.629 1.00 83.56 652 ALA A N 1
ATOM 4656 C CA . ALA A 1 652 ? -41.594 12.469 -0.256 1.00 83.56 652 ALA A CA 1
ATOM 4657 C C . ALA A 1 652 ? -42.798 13.256 0.277 1.00 83.56 652 ALA A C 1
ATOM 4659 O O . ALA A 1 652 ? -43.610 12.744 1.048 1.00 83.56 652 ALA A O 1
ATOM 4660 N N . THR A 1 653 ? -42.921 14.503 -0.170 1.00 90.38 653 THR A N 1
ATOM 4661 C CA . THR A 1 653 ? -44.143 15.302 -0.040 1.00 90.38 653 THR A CA 1
ATOM 4662 C C . THR A 1 653 ? -44.595 15.676 -1.443 1.00 90.38 653 THR A C 1
ATOM 4664 O O . THR A 1 653 ? -43.791 16.210 -2.209 1.00 90.38 653 THR A O 1
ATOM 4667 N N . PHE A 1 654 ? -45.845 15.357 -1.774 1.00 85.38 654 PHE A N 1
ATOM 4668 C CA . PHE A 1 654 ? -46.417 15.546 -3.110 1.00 85.38 654 PHE A CA 1
ATOM 4669 C C . PHE A 1 654 ? -47.282 16.793 -3.232 1.00 85.38 654 PHE A C 1
ATOM 4671 O O . PHE A 1 654 ? -47.777 17.273 -2.189 1.00 85.38 654 PHE A O 1
#

Sequence (654 aa):
MIARRHLVALLTAGSLLAAAPAHAAAPAVTGTVAGASGWTLVLLPASGQSSTVRLAANGAFRLPLGRGARGATLQLLKPSGRYFGPVVLGRAGRGRVFTALSGRAGALGRVKLGAGYATAKAPKPAVRRSGAAQADAHGKPLGAGRLGLVAVKGAHPRARIAAAGGPAADAGADPDADGIPSALDADDDGNGKVDAVDGGSRSAGAGLFSEVYTLMGNSLNANAAGVDAGAIDRFVHDYLVLNFFLDGHQANGAKLNSVDVDCLGLAYCRAGAGTGIVSSSNNSLADRVGTPWTSIDADGDKLPDVPLVPGVMHGQDAWAMAIRPNVTTADIAPGDTFQVHFRTDRGDVVEPTALTLYFVTTPAVATAQGQKISYPATDATLGNRSNPIMLDGDKVDLSFWRPQRAALPGEDGLRDMGHLHYGMTPHVDGGSNEEIGCGAGAYSNLSGTLRAAGATRDSFFNSLMPLQDTSDDAAPSRDRTLGFTLDLGSCLRSHGIDPTGKLVSLPLMATDEPRPGGMDRAVQMLWVCFPGCTVPQQQGGPQAGPQQGGPQPGGGLPDLAVRDLAASESGGSCTLTWAVENRGSAEAPPSRTTVHTPAGDQEVPAESIAAGEARGQQTTVPVPCSGLSVRVAADGPNSLVEYHDDNNEAQATF

Radius of gyration: 30.7 Å; chains: 1; bounding box: 94×79×114 Å